Protein AF-A0A976L339-F1 (afdb_monomer_lite)

pLDDT: mean 80.27, std 19.26, range [22.64, 97.38]

Sequence (596 aa):
MLIYWLYKSYPLPQSLISKYKEIINWEVLSGNQNITWTDDLINQYANKLDWANAICKNPSMPWSIDFIVKNLGKTLSKNEISGNRGIPWSYDLINRFKEQWNWHWLVANESIQWTERMFVDFNLFKFHISLVNGPNLWNIDFILKYKERFNWWDLSRNPYLPWSEDLIGQLKTTWAKEKKRKNSPWMGLSENTGIPWTKSLINKYNPIPILKPIGFSWKGLSRNESLPWDKNIIEDYVGKWDWELLSINNGVGFSKAQLEKYSNKIKWKRSSDFDLDTIASNTSLPWSEEIIDKFNDKWDWNGIARNTGIPWSEKLMKKYSAMLLPSVLFHNPSLPWTIDFILKYEENCFEVWDLTWLSEDIGIKLWSLIFQPLLTDSLVDEILFIESKKDIRVHNRIEADAEMPWMQKENNLTNTSVNMDNSQINTTDENDTLTNYEKKDFERKIEEKDVKQGVANFYSTFRSKFTKPQKEAILSGMILLATTSPTSFTKNKQDAFYNIVNLLDYKLPNLEDYCYLSANLGNERIFSLLNSLEESDKEWFIVVILTMLYTDGKPSPGELHCGEVLCQEMKISSAQVEEAANKMEKVNAIRRRYNF

Secondary structure (DSSP, 8-state):
-HHHHHHHHS---HHHHHHHTTT--HHHHHT-SSS---HHHHHHTTTTS-TTTTGGG-TTS---HHHHHHHTTTT--HHHHHT-SSS---HHHHHHTTTTS-HHHHHT-TT----HHHHHHTTGGGS--TT---TTT--HHHHHHTTTTS-HHHHTT-TTS---HHHHHHHHHHHTT---GGG-HHHHHHT-SSS---HHHHHHT--BTTTB--S--HHHHHH-TTS---HHHHHHTTTTS-HHHHHT-TT----HHHHHHTTTTS--S-SSTT---SGGG-TTS---HHHHHHTTTTS-HHHHHH-SSS---HHHHHHTTTTS-HHHHTT-TTS---HHHHHHTHHHHHHHHHHS---HHHHHHHIIIIIGGG--HHHHHHHHHHHHHHHHHHHHHHHHHTS---SS---------------------------HHHHHHHHHHHHHHHHHHHHHHHHHHHHHHS-HHHHHHHHHHHHHHHTSSTT-S-HHHHHHHHHHHHHHT---SSHHHHHHHHHHH-HHHHHHHHHTS-HHHHHHHHHHHHHHHHTTSSPPHHHHHHHHHHHHHTT--HHHHHHHHHHHHHHHHHHHHHT-

Foldseek 3Di:
DVLLCCLQEPQADPVLCVVQVVLRPQANNLQYQNHQDDPCSCVVCVVSHDQAPRVLQHLNHPADPVVCVVCVPVNHHLLRNLQHLNHPDDPCSCVVCVVSHDLQNNLLRASDQDALCNCVVNVVQVYQNLNRAHLPHQDLCNCLVCLLSHQLLRVLLRLNHPADLVSCVSSLVSQVVVPDPVRGSQLSVLQHLNHPDDPVSQVVFVADPPPDRRGHQLLNVLQHLNHPQDPVVCVVCVVSHQQFNNLQHLSHAQAPVNCVVCVVSFFLDDPDPPPPGGNLQRLNYPADPVSCVVCVVRHPQLSVLQHQNHQDDPVVCVVCVVSHDLLSNLLHLNHPDEPVVCVVCVVSNVVNVVPDVRDVVSVVSCCVPYPVVPDDSVVVSVVSVVVVVVVVVVVVVVVVVVPDPPVDDDDDDDDDDDDDDDDDDDDDDDDDDDDPVNVVVVVVVVVVVVVVVVVVVVLVVQLVLDDPLLLLLLLLLLVLLQPLDPCRVDPLLVVLSVVSCVSNVPDDPDPVVSVVSCVVCDPVNSLVSLLPDDPVVVLVSLLSLVCSQCSVHHHDPSSVVSSVVSCVSSVHDPVSSVVSVVVVVVVVVVCVVPVD

Structure (mmCIF, N/CA/C/O backbone):
data_AF-A0A976L339-F1
#
_entry.id   AF-A0A976L339-F1
#
loop_
_atom_site.group_PDB
_atom_site.id
_atom_site.type_symbol
_atom_site.label_atom_id
_atom_site.label_alt_id
_atom_site.label_comp_id
_atom_site.label_asym_id
_atom_site.label_entity_id
_atom_site.label_seq_id
_atom_site.pdbx_PDB_ins_code
_atom_site.Cartn_x
_atom_site.Cartn_y
_atom_site.Cartn_z
_atom_site.occupancy
_atom_site.B_iso_or_equiv
_atom_site.auth_seq_id
_atom_site.auth_comp_id
_atom_site.auth_asym_id
_atom_site.auth_atom_id
_atom_site.pdbx_PDB_model_num
ATOM 1 N N . MET A 1 1 ? -3.913 -0.590 -22.812 1.00 67.31 1 MET A N 1
ATOM 2 C CA . MET A 1 1 ? -3.702 -1.325 -21.541 1.00 67.31 1 MET A CA 1
ATOM 3 C C . MET A 1 1 ? -2.986 -2.677 -21.699 1.00 67.31 1 MET A C 1
ATOM 5 O O . MET A 1 1 ? -1.915 -2.833 -21.131 1.00 67.31 1 MET A O 1
ATOM 9 N N . LEU A 1 2 ? -3.524 -3.654 -22.447 1.00 73.06 2 LEU A N 1
ATOM 10 C CA . LEU A 1 2 ? -2.956 -5.018 -22.519 1.00 73.06 2 LEU A CA 1
ATOM 11 C C . LEU A 1 2 ? -1.496 -5.062 -23.017 1.00 73.06 2 LEU A C 1
ATOM 13 O O . LEU A 1 2 ? -0.665 -5.735 -22.419 1.00 73.06 2 LEU A O 1
ATOM 17 N N . ILE A 1 3 ? -1.167 -4.282 -24.053 1.00 82.88 3 ILE A N 1
ATOM 18 C CA . ILE A 1 3 ? 0.205 -4.164 -24.585 1.00 82.88 3 ILE A CA 1
ATOM 19 C C . ILE A 1 3 ? 1.186 -3.607 -23.542 1.00 82.88 3 ILE A C 1
ATOM 21 O O . ILE A 1 3 ? 2.313 -4.084 -23.439 1.00 82.88 3 ILE A O 1
ATOM 25 N N . TYR A 1 4 ? 0.756 -2.637 -22.726 1.00 84.94 4 TYR A N 1
ATOM 26 C CA . TYR A 1 4 ? 1.584 -2.102 -21.643 1.00 84.94 4 TYR A CA 1
ATOM 27 C C . TYR A 1 4 ? 1.933 -3.199 -20.630 1.00 84.94 4 TYR A C 1
ATOM 29 O O . TYR A 1 4 ? 3.107 -3.396 -20.331 1.00 84.94 4 TYR A O 1
ATOM 37 N N . TRP A 1 5 ? 0.936 -3.953 -20.149 1.00 84.75 5 TRP A N 1
ATOM 38 C CA . TRP A 1 5 ? 1.161 -5.043 -19.192 1.00 84.75 5 TRP A CA 1
ATOM 39 C C . TRP A 1 5 ? 1.974 -6.196 -19.782 1.00 84.75 5 TRP A C 1
ATOM 41 O O . TRP A 1 5 ? 2.803 -6.783 -19.089 1.00 84.75 5 TRP A O 1
ATOM 51 N N . LEU A 1 6 ? 1.814 -6.461 -21.079 1.00 89.94 6 LEU A N 1
ATOM 52 C CA . LEU A 1 6 ? 2.646 -7.406 -21.814 1.00 89.94 6 LEU A CA 1
ATOM 53 C C . LEU A 1 6 ? 4.121 -6.997 -21.741 1.00 89.94 6 LEU A C 1
ATOM 55 O O . LEU A 1 6 ? 4.946 -7.795 -21.305 1.00 89.94 6 LEU A O 1
ATOM 59 N N . TYR A 1 7 ? 4.459 -5.744 -22.053 1.00 92.31 7 TYR A N 1
ATOM 60 C CA . TYR A 1 7 ? 5.837 -5.265 -21.913 1.00 92.31 7 TYR A CA 1
ATOM 61 C C . TYR A 1 7 ? 6.303 -5.183 -20.457 1.00 92.31 7 TYR A C 1
ATOM 63 O O . TYR A 1 7 ? 7.465 -5.470 -20.184 1.00 92.31 7 TYR A O 1
ATOM 71 N N . LYS A 1 8 ? 5.418 -4.829 -19.521 1.00 89.38 8 LYS A N 1
ATOM 72 C CA . LYS A 1 8 ? 5.741 -4.652 -18.097 1.00 89.38 8 LYS A CA 1
ATOM 73 C C . LYS A 1 8 ? 5.989 -5.975 -17.368 1.00 89.38 8 LYS A C 1
ATOM 75 O O . LYS A 1 8 ? 6.770 -5.998 -16.417 1.00 89.38 8 LYS A O 1
ATOM 80 N N . SER A 1 9 ? 5.309 -7.052 -17.765 1.00 90.38 9 SER A N 1
ATOM 81 C CA . SER A 1 9 ? 5.196 -8.259 -16.938 1.00 90.38 9 SER A CA 1
ATOM 82 C C . SER A 1 9 ? 5.279 -9.589 -17.691 1.00 90.38 9 SER A C 1
ATOM 84 O O . SER A 1 9 ? 5.513 -10.604 -17.039 1.00 90.38 9 SER A O 1
ATOM 86 N N . TYR A 1 10 ? 5.113 -9.657 -19.016 1.00 93.62 10 TYR A N 1
ATOM 87 C CA . TYR A 1 10 ? 5.279 -10.930 -19.733 1.00 93.62 10 TYR A CA 1
ATOM 88 C C . TYR A 1 10 ? 6.775 -11.259 -19.911 1.00 93.62 10 TYR A C 1
ATOM 90 O O . TYR A 1 10 ? 7.534 -10.365 -20.293 1.00 93.62 10 TYR A O 1
ATOM 98 N N . PRO A 1 11 ? 7.236 -12.502 -19.669 1.00 95.25 11 PRO A N 1
ATOM 99 C CA . PRO A 1 11 ? 8.633 -12.904 -19.860 1.00 95.25 11 PRO A CA 1
ATOM 100 C C . PRO A 1 11 ? 8.968 -13.055 -21.353 1.00 95.25 11 PRO A C 1
ATOM 102 O O . PRO A 1 11 ? 9.152 -14.161 -21.854 1.00 95.25 11 PRO A O 1
ATOM 105 N N . LEU A 1 12 ? 9.011 -11.941 -22.090 1.00 95.25 12 LEU A N 1
ATOM 106 C CA . LEU A 1 12 ? 9.220 -11.957 -23.536 1.00 95.25 12 LEU A CA 1
ATOM 107 C C . LEU A 1 12 ? 10.539 -12.664 -23.904 1.00 95.25 12 LEU A C 1
ATOM 109 O O . LEU A 1 12 ? 11.607 -12.224 -23.465 1.00 95.25 12 LEU A O 1
ATOM 113 N N . PRO A 1 13 ? 10.506 -13.717 -24.744 1.00 95.12 13 PRO A N 1
ATOM 114 C CA . PRO A 1 13 ? 11.720 -14.375 -25.197 1.00 95.12 13 PRO A CA 1
ATOM 115 C C . PRO A 1 13 ? 12.518 -13.451 -26.121 1.00 95.12 13 PRO A C 1
ATOM 117 O O . PRO A 1 13 ? 11.965 -12.666 -26.899 1.00 95.12 13 PRO A O 1
ATOM 120 N N . GLN A 1 14 ? 13.845 -13.589 -26.095 1.00 95.00 14 GLN A N 1
ATOM 121 C CA . GLN A 1 14 ? 14.760 -12.768 -26.897 1.00 95.00 14 GLN A CA 1
ATOM 122 C C . GLN A 1 14 ? 14.463 -12.826 -28.407 1.00 95.00 14 GLN A C 1
ATOM 124 O O . GLN A 1 14 ? 14.708 -11.849 -29.121 1.00 95.00 14 GLN A O 1
ATOM 129 N N . SER A 1 15 ? 13.902 -13.936 -28.899 1.00 95.75 15 SER A N 1
ATOM 130 C CA . SER A 1 15 ? 13.447 -14.083 -30.285 1.00 95.75 15 SER A CA 1
ATOM 131 C C . SER A 1 15 ? 12.334 -13.091 -30.640 1.00 95.75 15 SER A C 1
ATOM 133 O O . SER A 1 15 ? 12.439 -12.410 -31.660 1.00 95.75 15 SER A O 1
ATOM 135 N N . LEU A 1 16 ? 11.313 -12.945 -29.789 1.00 96.50 16 LEU A N 1
ATOM 136 C CA . LEU A 1 16 ? 10.221 -11.988 -29.992 1.00 96.50 16 LEU A CA 1
ATOM 137 C C . LEU A 1 16 ? 10.684 -10.546 -29.776 1.00 96.50 16 LEU A C 1
ATOM 139 O O . LEU A 1 16 ? 10.315 -9.676 -30.564 1.00 96.50 16 LEU A O 1
ATOM 143 N N . ILE A 1 17 ? 11.563 -10.301 -28.795 1.00 96.81 17 ILE A N 1
ATOM 144 C CA . ILE A 1 17 ? 12.178 -8.976 -28.605 1.00 96.81 17 ILE A CA 1
ATOM 145 C C . ILE A 1 17 ? 12.910 -8.548 -29.880 1.00 96.81 17 ILE A C 1
ATOM 147 O O . ILE A 1 17 ? 12.731 -7.436 -30.370 1.00 96.81 17 ILE A O 1
ATOM 151 N N . SER A 1 18 ? 13.693 -9.456 -30.463 1.00 95.69 18 SER A N 1
ATOM 152 C CA . SER A 1 18 ? 14.452 -9.177 -31.682 1.00 95.69 18 SER A CA 1
ATOM 153 C C . SER A 1 18 ? 13.553 -9.000 -32.908 1.00 95.69 18 SER A C 1
ATOM 155 O O . SER A 1 18 ? 13.829 -8.135 -33.740 1.00 95.69 18 SER A O 1
ATOM 157 N N . LYS A 1 19 ? 12.471 -9.785 -33.009 1.00 96.56 19 LYS A N 1
ATOM 158 C CA . LYS A 1 19 ? 11.482 -9.705 -34.095 1.00 96.56 19 LYS A CA 1
ATOM 159 C C . LYS A 1 19 ? 10.716 -8.377 -34.087 1.00 96.56 19 LYS A C 1
ATOM 161 O O . LYS A 1 19 ? 10.494 -7.813 -35.154 1.00 96.56 19 LYS A O 1
ATOM 166 N N . TYR A 1 20 ? 10.365 -7.858 -32.907 1.00 95.88 20 TYR A N 1
ATOM 167 C CA . TYR A 1 20 ? 9.504 -6.674 -32.741 1.00 95.88 20 TYR A CA 1
ATOM 168 C C . TYR A 1 20 ? 10.210 -5.435 -32.175 1.00 95.88 20 TYR A C 1
ATOM 170 O O . TYR A 1 20 ? 9.559 -4.480 -31.762 1.00 95.88 20 TYR A O 1
ATOM 178 N N . LYS A 1 21 ? 11.544 -5.404 -32.200 1.00 94.88 21 LYS A N 1
ATOM 179 C CA . LYS A 1 21 ? 12.401 -4.351 -31.621 1.00 94.88 21 LYS A CA 1
ATOM 180 C C . LYS A 1 21 ? 12.070 -2.897 -31.994 1.00 94.88 21 LYS A C 1
ATOM 182 O O . LYS A 1 21 ? 12.534 -1.989 -31.298 1.00 94.88 21 LYS A O 1
ATOM 187 N N . GLU A 1 22 ? 11.354 -2.664 -33.094 1.00 93.31 22 GLU A N 1
ATOM 188 C CA . GLU A 1 22 ? 10.977 -1.316 -33.545 1.00 93.31 22 GLU A CA 1
ATOM 189 C C . GLU A 1 22 ? 9.662 -0.815 -32.935 1.00 93.31 22 GLU A C 1
ATOM 191 O O . GLU A 1 22 ? 9.498 0.389 -32.804 1.00 93.31 22 GLU A O 1
ATOM 196 N N . ILE A 1 23 ? 8.772 -1.714 -32.498 1.00 91.44 23 ILE A N 1
ATOM 197 C CA . ILE A 1 23 ? 7.471 -1.358 -31.895 1.00 91.44 23 ILE A CA 1
ATOM 198 C C . ILE A 1 23 ? 7.441 -1.539 -30.371 1.00 91.44 23 ILE A C 1
ATOM 200 O O . ILE A 1 23 ? 6.452 -1.230 -29.705 1.00 91.44 23 ILE A O 1
ATOM 204 N N . ILE A 1 24 ? 8.508 -2.104 -29.806 1.00 92.94 24 ILE A N 1
ATOM 205 C CA . ILE A 1 24 ? 8.631 -2.328 -28.368 1.00 92.94 24 ILE A CA 1
ATOM 206 C C . ILE A 1 24 ? 8.714 -0.988 -27.643 1.00 92.94 24 ILE A C 1
ATOM 208 O O . ILE A 1 24 ? 9.554 -0.144 -27.959 1.00 92.94 24 ILE A O 1
ATOM 212 N N . ASN A 1 25 ? 7.898 -0.835 -26.599 1.00 91.75 25 ASN A N 1
ATOM 213 C CA . ASN A 1 25 ? 8.094 0.229 -25.626 1.00 91.75 25 ASN A CA 1
ATOM 214 C C . ASN A 1 25 ? 9.264 -0.153 -24.707 1.00 91.75 25 ASN A C 1
ATOM 216 O O . ASN A 1 25 ? 9.097 -0.893 -23.734 1.00 91.75 25 ASN A O 1
ATOM 220 N N . TRP A 1 26 ? 10.457 0.332 -25.047 1.00 94.00 26 TRP A N 1
ATOM 221 C CA . TRP A 1 26 ? 11.689 -0.008 -24.340 1.00 94.00 26 TRP A CA 1
ATOM 222 C C . TRP A 1 26 ? 11.757 0.554 -22.922 1.00 94.00 26 TRP A C 1
ATOM 224 O O . TRP A 1 26 ? 12.363 -0.087 -22.068 1.00 94.00 26 TRP A O 1
ATOM 234 N N . GLU A 1 27 ? 11.105 1.683 -22.644 1.00 90.75 27 GLU A N 1
ATOM 235 C CA . GLU A 1 27 ? 10.999 2.248 -21.293 1.00 90.75 27 GLU A CA 1
ATOM 236 C C . GLU A 1 27 ? 10.281 1.263 -20.359 1.00 90.75 27 GLU A C 1
ATOM 238 O O . GLU A 1 27 ? 10.801 0.878 -19.311 1.00 90.75 27 GLU A O 1
ATOM 243 N N . VAL A 1 28 ? 9.126 0.753 -20.796 1.00 90.50 28 VAL A N 1
ATOM 244 C CA . VAL A 1 28 ? 8.333 -0.212 -20.022 1.00 90.50 28 VAL A CA 1
ATOM 245 C C . VAL A 1 28 ? 9.025 -1.572 -19.953 1.00 90.50 28 VAL A C 1
ATOM 247 O O . VAL A 1 28 ? 9.107 -2.162 -18.873 1.00 90.50 28 VAL A O 1
ATOM 250 N N . LEU A 1 29 ? 9.557 -2.058 -21.082 1.00 94.88 29 LEU A N 1
ATOM 251 C CA . LEU A 1 29 ? 10.232 -3.354 -21.156 1.00 94.88 29 LEU A CA 1
ATOM 252 C C . LEU A 1 29 ? 11.456 -3.409 -20.235 1.00 94.88 29 LEU A C 1
ATOM 254 O O . LEU A 1 29 ? 11.667 -4.417 -19.572 1.00 94.88 29 LEU A O 1
ATOM 258 N N . SER A 1 30 ? 12.232 -2.325 -20.147 1.00 94.75 30 SER A N 1
ATOM 259 C CA . SER A 1 30 ? 13.441 -2.238 -19.308 1.00 94.75 30 SER A CA 1
ATOM 260 C C . SER A 1 30 ? 13.167 -2.509 -17.822 1.00 94.75 30 SER A C 1
ATOM 262 O O . SER A 1 30 ? 14.039 -2.990 -17.097 1.00 94.75 30 SER A O 1
ATOM 264 N N . GLY A 1 31 ? 11.947 -2.225 -17.359 1.00 92.81 31 GLY A N 1
ATOM 265 C CA . GLY A 1 31 ? 11.505 -2.466 -15.984 1.00 92.81 31 GLY A CA 1
ATOM 266 C C . GLY A 1 31 ? 10.899 -3.853 -15.754 1.00 92.81 31 GLY A C 1
ATOM 267 O O . GLY A 1 31 ? 10.422 -4.125 -14.651 1.00 92.81 31 GLY A O 1
ATOM 268 N N . ASN A 1 32 ? 10.866 -4.713 -16.774 1.00 94.25 32 ASN A N 1
ATOM 269 C CA . ASN A 1 32 ? 10.265 -6.034 -16.689 1.00 94.25 32 ASN A CA 1
ATOM 270 C C . ASN A 1 32 ? 11.167 -6.989 -15.898 1.00 94.25 32 ASN A C 1
ATOM 272 O O . ASN A 1 32 ? 12.308 -7.273 -16.278 1.00 94.25 32 ASN A O 1
ATOM 276 N N . GLN A 1 33 ? 10.626 -7.483 -14.787 1.00 93.50 33 GLN A N 1
ATOM 277 C CA . GLN A 1 33 ? 11.327 -8.349 -13.836 1.00 93.50 33 GLN A CA 1
ATOM 278 C C . GLN A 1 33 ? 11.250 -9.834 -14.213 1.00 93.50 33 GLN A C 1
ATOM 280 O O . GLN A 1 33 ? 11.958 -10.654 -13.636 1.00 93.50 33 GLN A O 1
ATOM 285 N N . ASN A 1 34 ? 10.402 -10.189 -15.178 1.00 94.12 34 ASN A N 1
ATOM 286 C CA . ASN A 1 34 ? 10.187 -11.568 -15.608 1.00 94.12 34 ASN A CA 1
ATOM 287 C C . ASN A 1 34 ? 11.039 -11.933 -16.833 1.00 94.12 34 ASN A C 1
ATOM 289 O O . ASN A 1 34 ? 11.142 -13.104 -17.191 1.00 94.12 34 ASN A O 1
ATOM 293 N N . ILE A 1 35 ? 11.683 -10.950 -17.469 1.00 95.38 35 ILE A N 1
ATOM 294 C CA . ILE A 1 35 ? 12.673 -11.191 -18.521 1.00 95.38 35 ILE A CA 1
ATOM 295 C C . ILE A 1 35 ? 13.989 -11.650 -17.894 1.00 95.38 35 ILE A C 1
ATOM 297 O O . ILE A 1 35 ? 14.484 -11.066 -16.931 1.00 95.38 35 ILE A O 1
ATOM 301 N N . THR A 1 36 ? 14.590 -12.680 -18.488 1.00 93.94 36 THR A N 1
ATOM 302 C CA . THR A 1 36 ? 15.964 -13.078 -18.169 1.00 93.94 36 THR A CA 1
ATOM 303 C C . THR A 1 36 ? 16.939 -12.154 -18.899 1.00 93.94 36 THR A C 1
ATOM 305 O O . THR A 1 36 ? 17.187 -12.311 -20.095 1.00 93.94 36 THR A O 1
ATOM 308 N N . TRP A 1 37 ? 17.480 -11.172 -18.181 1.00 94.56 37 TRP A N 1
ATOM 309 C CA . TRP A 1 37 ? 18.401 -10.177 -18.729 1.00 94.56 37 TRP A CA 1
ATOM 310 C C . TRP A 1 37 ? 19.829 -10.721 -18.841 1.00 94.56 37 TRP A C 1
ATOM 312 O O . TRP A 1 37 ? 20.580 -10.744 -17.868 1.00 94.56 37 TRP A O 1
ATOM 322 N N . THR A 1 38 ? 20.212 -11.150 -20.044 1.00 93.12 38 THR A N 1
ATOM 323 C CA . THR A 1 38 ? 21.579 -11.596 -20.356 1.00 93.12 38 THR A CA 1
ATOM 324 C C . THR A 1 38 ? 22.471 -10.423 -20.761 1.00 93.12 38 THR A C 1
ATOM 326 O O . THR A 1 38 ? 21.990 -9.414 -21.283 1.00 93.12 38 THR A O 1
ATOM 329 N N . ASP A 1 39 ? 23.788 -10.562 -20.580 1.00 90.25 39 ASP A N 1
ATOM 330 C CA . ASP A 1 39 ? 24.751 -9.560 -21.054 1.00 90.25 39 ASP A CA 1
ATOM 331 C C . ASP A 1 39 ? 24.601 -9.294 -22.558 1.00 90.25 39 ASP A C 1
ATOM 333 O O . ASP A 1 39 ? 24.668 -8.141 -22.979 1.00 90.25 39 ASP A O 1
ATOM 337 N N . ASP A 1 40 ? 24.343 -10.326 -23.366 1.00 91.75 40 ASP A N 1
ATOM 338 C CA . ASP A 1 40 ? 24.137 -10.187 -24.811 1.00 91.75 40 ASP A CA 1
ATOM 339 C C . ASP A 1 40 ? 22.918 -9.320 -25.132 1.00 91.75 40 ASP A C 1
ATOM 341 O O . ASP A 1 40 ? 23.028 -8.380 -25.921 1.00 91.75 40 ASP A O 1
ATOM 345 N N . LEU A 1 41 ? 21.777 -9.577 -24.481 1.00 94.06 41 LEU A N 1
ATOM 346 C CA . LEU A 1 41 ? 20.557 -8.793 -24.671 1.00 94.06 41 LEU A CA 1
ATOM 347 C C . LEU A 1 41 ? 20.767 -7.329 -24.254 1.00 94.06 41 LEU A C 1
ATOM 349 O O . LEU A 1 41 ? 20.391 -6.411 -24.985 1.00 94.06 41 LEU A O 1
ATOM 353 N N . ILE A 1 42 ? 21.406 -7.109 -23.101 1.00 93.00 42 ILE A N 1
ATOM 354 C CA . ILE A 1 42 ? 21.690 -5.769 -22.574 1.00 93.00 42 ILE A CA 1
ATOM 355 C C . ILE A 1 42 ? 22.646 -5.015 -23.497 1.00 93.00 42 ILE A C 1
ATOM 357 O O . ILE A 1 42 ? 22.409 -3.849 -23.806 1.00 93.00 42 ILE A O 1
ATOM 361 N N . ASN A 1 43 ? 23.733 -5.654 -23.935 1.00 91.19 43 ASN A N 1
ATOM 362 C CA . ASN A 1 43 ? 24.735 -5.018 -24.786 1.00 91.19 43 ASN A CA 1
ATOM 363 C C . ASN A 1 43 ? 24.161 -4.717 -26.179 1.00 91.19 43 ASN A C 1
ATOM 365 O O . ASN A 1 43 ? 24.418 -3.639 -26.711 1.00 91.19 43 ASN A O 1
ATOM 369 N N . GLN A 1 44 ? 23.362 -5.629 -26.744 1.00 94.94 44 GLN A N 1
ATOM 370 C CA . GLN A 1 44 ? 22.751 -5.464 -28.064 1.00 94.94 44 GLN A CA 1
ATOM 371 C C . GLN A 1 44 ? 21.802 -4.261 -28.123 1.00 94.94 44 GLN A C 1
ATOM 373 O O . GLN A 1 44 ? 21.802 -3.536 -29.117 1.00 94.94 44 GLN A O 1
ATOM 378 N N . TYR A 1 45 ? 21.010 -4.035 -27.071 1.00 94.81 45 TYR A N 1
ATOM 379 C CA . TYR A 1 45 ? 19.992 -2.979 -27.031 1.00 94.81 45 TYR A CA 1
ATOM 380 C C . TYR A 1 45 ? 20.323 -1.851 -26.047 1.00 94.81 45 TYR A C 1
ATOM 382 O O . TYR A 1 45 ? 19.443 -1.090 -25.650 1.00 94.81 45 TYR A O 1
ATOM 390 N N . ALA A 1 46 ? 21.598 -1.696 -25.676 1.00 90.94 46 ALA A N 1
ATOM 391 C CA . ALA A 1 46 ? 22.034 -0.770 -24.631 1.00 90.94 46 ALA A CA 1
ATOM 392 C C . ALA A 1 46 ? 21.581 0.683 -24.846 1.00 90.94 46 ALA A C 1
ATOM 394 O O . ALA A 1 46 ? 21.378 1.399 -23.874 1.00 90.94 46 ALA A O 1
ATOM 395 N N . ASN A 1 47 ? 21.437 1.128 -26.095 1.00 91.25 47 ASN A N 1
ATOM 396 C CA . ASN A 1 47 ? 20.992 2.480 -26.441 1.00 91.25 47 ASN A CA 1
ATOM 397 C C . ASN A 1 47 ? 19.466 2.662 -26.426 1.00 91.25 47 ASN A C 1
ATOM 399 O O . ASN A 1 47 ? 19.009 3.800 -26.404 1.00 91.25 47 ASN A O 1
ATOM 403 N N . LYS A 1 48 ? 18.692 1.572 -26.479 1.00 93.12 48 LYS A N 1
ATOM 404 C CA . LYS A 1 48 ? 17.225 1.604 -26.410 1.00 93.12 48 LYS A CA 1
ATOM 405 C C . LYS A 1 48 ? 16.716 1.441 -24.975 1.00 93.12 48 LYS A C 1
ATOM 407 O O . LYS A 1 48 ? 15.633 1.919 -24.665 1.00 93.12 48 LYS A O 1
ATOM 412 N N . LEU A 1 49 ? 17.480 0.765 -24.116 1.00 92.50 49 LEU A N 1
ATOM 413 C CA . LEU A 1 49 ? 17.101 0.513 -22.728 1.00 92.50 49 LEU A CA 1
ATOM 414 C C . LEU A 1 49 ? 17.077 1.793 -21.882 1.00 92.50 49 LEU A C 1
ATOM 416 O O . LEU A 1 49 ? 17.967 2.639 -21.982 1.00 92.50 49 LEU A O 1
ATOM 420 N N . ASP A 1 50 ? 16.095 1.886 -20.988 1.00 90.94 50 ASP A N 1
ATOM 421 C CA . ASP A 1 50 ? 15.998 2.967 -20.010 1.00 90.94 50 ASP A CA 1
ATOM 422 C C . ASP A 1 50 ? 16.827 2.634 -18.762 1.00 90.94 50 ASP A C 1
ATOM 424 O O . ASP A 1 50 ? 16.409 1.904 -17.856 1.00 90.94 50 ASP A O 1
ATOM 428 N N . TRP A 1 51 ? 18.033 3.197 -18.724 1.00 88.19 51 TRP A N 1
ATOM 429 C CA . TRP A 1 51 ? 18.971 3.051 -17.615 1.00 88.19 51 TRP A CA 1
ATOM 430 C C . TRP A 1 51 ? 18.578 3.862 -16.379 1.00 88.19 51 TRP A C 1
ATOM 432 O O . TRP A 1 51 ? 18.838 3.434 -15.252 1.00 88.19 51 TRP A O 1
ATOM 442 N N . ALA A 1 52 ? 17.984 5.036 -16.583 1.00 83.38 52 ALA A N 1
ATOM 443 C CA . ALA A 1 52 ? 17.850 6.049 -15.547 1.00 83.38 52 ALA A CA 1
ATOM 444 C C . ALA A 1 52 ? 16.652 5.799 -14.633 1.00 83.38 52 ALA A C 1
ATOM 446 O O . ALA A 1 52 ? 16.778 6.042 -13.429 1.00 83.38 52 ALA A O 1
ATOM 447 N N . ASN A 1 53 ? 15.540 5.288 -15.178 1.00 83.88 53 ASN A N 1
ATOM 448 C CA . ASN A 1 53 ? 14.296 5.109 -14.424 1.00 83.88 53 ASN A CA 1
ATOM 449 C C . ASN A 1 53 ? 13.842 3.648 -14.320 1.00 83.88 53 ASN A C 1
ATOM 451 O O . ASN A 1 53 ? 13.238 3.279 -13.312 1.00 83.88 53 ASN A O 1
ATOM 455 N N . ALA A 1 54 ? 14.136 2.808 -15.316 1.00 88.88 54 ALA A N 1
ATOM 456 C CA . ALA A 1 54 ? 13.636 1.436 -15.353 1.00 88.88 54 ALA A CA 1
ATOM 457 C C . ALA A 1 54 ? 14.666 0.405 -14.858 1.00 88.88 54 ALA A C 1
ATOM 459 O O . ALA A 1 54 ? 14.436 -0.264 -13.847 1.00 88.88 54 ALA A O 1
ATOM 460 N N . ILE A 1 55 ? 15.828 0.300 -15.515 1.00 90.06 55 ILE A N 1
ATOM 461 C CA . ILE A 1 55 ? 16.876 -0.675 -15.158 1.00 90.06 55 ILE A CA 1
ATOM 462 C C . ILE A 1 55 ? 17.351 -0.480 -13.724 1.00 90.06 55 ILE A C 1
ATOM 464 O O . ILE A 1 55 ? 17.486 -1.454 -12.992 1.00 90.06 55 ILE A O 1
ATOM 468 N N . CYS A 1 56 ? 17.593 0.765 -13.306 1.00 88.31 56 CYS A N 1
ATOM 469 C CA . CYS A 1 56 ? 18.112 1.081 -11.975 1.00 88.31 56 CYS A CA 1
ATOM 470 C C . CYS A 1 56 ? 17.226 0.557 -10.833 1.00 88.31 56 CYS A C 1
ATOM 472 O O . CYS A 1 56 ? 17.760 0.275 -9.763 1.00 88.31 56 CYS A O 1
ATOM 474 N N . LYS A 1 57 ? 15.917 0.373 -11.066 1.00 88.69 57 LYS A N 1
ATOM 475 C CA . LYS A 1 57 ? 14.948 -0.196 -10.114 1.00 88.69 57 LYS A CA 1
ATOM 476 C C . LYS A 1 57 ? 14.714 -1.692 -10.315 1.00 88.69 57 LYS A C 1
ATOM 478 O O . LYS A 1 57 ? 14.144 -2.332 -9.437 1.00 88.69 57 LYS A O 1
ATOM 483 N N . ASN A 1 58 ? 15.099 -2.245 -11.465 1.00 92.00 58 ASN A N 1
ATOM 484 C CA . ASN A 1 58 ? 14.779 -3.614 -11.842 1.00 92.00 58 ASN A CA 1
ATOM 485 C C . ASN A 1 58 ? 15.651 -4.608 -11.042 1.00 92.00 58 ASN A C 1
ATOM 487 O O . ASN A 1 58 ? 16.873 -4.632 -11.229 1.00 92.00 58 ASN A O 1
ATOM 491 N N . PRO A 1 59 ? 15.072 -5.421 -10.137 1.00 92.56 59 PRO A N 1
ATOM 492 C CA . PRO A 1 59 ? 15.830 -6.375 -9.332 1.00 92.56 59 PRO A CA 1
ATOM 493 C C . PRO A 1 59 ? 16.338 -7.578 -10.138 1.00 92.56 59 PRO A C 1
ATOM 495 O O . PRO A 1 59 ? 17.257 -8.251 -9.684 1.00 92.56 59 PRO A O 1
ATOM 498 N N . SER A 1 60 ? 15.780 -7.836 -11.324 1.00 93.44 60 SER A N 1
ATOM 499 C CA . SER A 1 60 ? 16.115 -8.999 -12.159 1.00 93.44 60 SER A CA 1
ATOM 500 C C . SER A 1 60 ? 17.275 -8.755 -13.124 1.00 93.44 60 SER A C 1
ATOM 502 O O . SER A 1 60 ? 17.636 -9.642 -13.898 1.00 93.44 60 SER A O 1
ATOM 504 N N . MET A 1 61 ? 17.861 -7.557 -13.106 1.00 92.62 61 MET A N 1
ATOM 505 C CA . MET A 1 61 ? 19.101 -7.291 -13.832 1.00 92.62 61 MET A CA 1
ATOM 506 C C . MET A 1 61 ? 20.250 -8.117 -13.229 1.00 92.62 61 MET A C 1
ATOM 508 O O . MET A 1 61 ? 20.217 -8.425 -12.035 1.00 92.62 61 MET A O 1
ATOM 512 N N . PRO A 1 62 ? 21.295 -8.450 -14.011 1.00 92.44 62 PRO A N 1
ATOM 513 C CA . PRO A 1 62 ? 22.436 -9.245 -13.551 1.00 92.44 62 PRO A CA 1
ATOM 514 C C . PRO A 1 62 ? 23.375 -8.416 -12.655 1.00 92.44 62 PRO A C 1
ATOM 516 O O . PRO A 1 62 ? 24.533 -8.150 -12.987 1.00 92.44 62 PRO A O 1
ATOM 519 N N . TRP A 1 63 ? 22.864 -7.960 -11.510 1.00 90.75 63 TRP A N 1
ATOM 520 C CA . TRP A 1 63 ? 23.584 -7.100 -10.585 1.00 90.75 63 TRP A CA 1
ATOM 521 C C . TRP A 1 63 ? 24.812 -7.803 -10.008 1.00 90.75 63 TRP A C 1
ATOM 523 O O . TRP A 1 63 ? 24.736 -8.824 -9.330 1.00 90.75 63 TRP A O 1
ATOM 533 N N . SER A 1 64 ? 25.964 -7.187 -10.229 1.00 89.19 64 SER A N 1
ATOM 534 C CA . SER A 1 64 ? 27.243 -7.539 -9.626 1.00 89.19 64 SER A CA 1
ATOM 535 C C . SER A 1 64 ? 28.061 -6.265 -9.428 1.00 89.19 64 SER A C 1
ATOM 537 O O . SER A 1 64 ? 27.751 -5.223 -10.012 1.00 89.19 64 SER A O 1
ATOM 539 N N . ILE A 1 65 ? 29.120 -6.327 -8.616 1.00 85.56 65 ILE A N 1
ATOM 540 C CA . ILE A 1 65 ? 30.036 -5.186 -8.457 1.00 85.56 65 ILE A CA 1
ATOM 541 C C . ILE A 1 65 ? 30.580 -4.757 -9.827 1.00 85.56 65 ILE A C 1
ATOM 543 O O . ILE A 1 65 ? 30.611 -3.563 -10.119 1.00 85.56 65 ILE A O 1
ATOM 547 N N . ASP A 1 66 ? 30.941 -5.714 -10.681 1.00 87.62 66 ASP A N 1
ATOM 548 C CA . ASP A 1 66 ? 31.477 -5.442 -12.015 1.00 87.62 66 ASP A CA 1
ATOM 549 C C . ASP A 1 66 ? 30.420 -4.850 -12.946 1.00 87.62 66 ASP A C 1
ATOM 551 O O . ASP A 1 66 ? 30.701 -3.883 -13.653 1.00 87.62 66 ASP A O 1
ATOM 555 N N . PHE A 1 67 ? 29.184 -5.358 -12.903 1.00 87.88 67 PHE A N 1
ATOM 556 C CA . PHE A 1 67 ? 28.072 -4.796 -13.669 1.00 87.88 67 PHE A CA 1
ATOM 557 C C . PHE A 1 67 ? 27.787 -3.347 -13.261 1.00 87.88 67 PHE A C 1
ATOM 559 O O . PHE A 1 67 ? 27.611 -2.484 -14.125 1.00 87.88 67 PHE A O 1
ATOM 566 N N . ILE A 1 68 ? 27.792 -3.061 -11.955 1.00 85.56 68 ILE A N 1
ATOM 567 C CA . ILE A 1 68 ? 27.623 -1.708 -11.421 1.00 85.56 68 ILE A CA 1
ATOM 568 C C . ILE A 1 68 ? 28.777 -0.828 -11.897 1.00 85.56 68 ILE A C 1
ATOM 570 O O . ILE A 1 68 ? 28.522 0.195 -12.515 1.00 85.56 68 ILE A O 1
ATOM 574 N N . VAL A 1 69 ? 30.036 -1.232 -11.694 1.00 83.88 69 VAL A N 1
ATOM 575 C CA . VAL A 1 69 ? 31.222 -0.463 -12.121 1.00 83.88 69 VAL A CA 1
ATOM 576 C C . VAL A 1 69 ? 31.193 -0.167 -13.621 1.00 83.88 69 VAL A C 1
ATOM 578 O O . VAL A 1 69 ? 31.440 0.969 -14.023 1.00 83.88 69 VAL A O 1
ATOM 581 N N . LYS A 1 70 ? 30.852 -1.165 -14.444 1.00 84.62 70 LYS A N 1
ATOM 582 C CA . LYS A 1 70 ? 30.770 -1.047 -15.906 1.00 84.62 70 LYS A CA 1
ATOM 583 C C . LYS A 1 70 ? 29.703 -0.044 -16.351 1.00 84.62 70 LYS A C 1
ATOM 585 O O . LYS A 1 70 ? 29.890 0.624 -17.366 1.00 84.62 70 LYS A O 1
ATOM 590 N N . ASN A 1 71 ? 28.585 0.053 -15.629 1.00 81.50 71 ASN A N 1
ATOM 591 C CA . ASN A 1 71 ? 27.410 0.814 -16.065 1.00 81.50 71 ASN A CA 1
ATOM 592 C C . ASN A 1 71 ? 27.093 2.054 -15.208 1.00 81.50 71 ASN A C 1
ATOM 594 O O . ASN A 1 71 ? 26.191 2.806 -15.562 1.00 81.50 71 ASN A O 1
ATOM 598 N N . LEU A 1 72 ? 27.851 2.327 -14.141 1.00 70.12 72 LEU A N 1
ATOM 599 C CA . LEU A 1 72 ? 27.625 3.440 -13.206 1.00 70.12 72 LEU A CA 1
ATOM 600 C C . LEU A 1 72 ? 27.538 4.808 -13.901 1.00 70.12 72 LEU A C 1
ATOM 602 O O . LEU A 1 72 ? 26.755 5.663 -13.502 1.00 70.12 72 LEU A O 1
ATOM 606 N N . GLY A 1 73 ? 28.329 5.001 -14.962 1.00 66.44 73 GLY A N 1
ATOM 607 C CA . GLY A 1 73 ? 28.368 6.235 -15.750 1.00 66.44 73 GLY A CA 1
ATOM 608 C C . GLY A 1 73 ? 27.210 6.413 -16.739 1.00 66.44 73 GLY A C 1
ATOM 609 O O . GLY A 1 73 ? 27.053 7.503 -17.280 1.00 66.44 73 GLY A O 1
ATOM 610 N N . LYS A 1 74 ? 26.377 5.386 -16.972 1.00 65.00 74 LYS A N 1
ATOM 611 C CA . LYS A 1 74 ? 25.241 5.423 -17.915 1.00 65.00 74 LYS A CA 1
ATOM 612 C C . LYS A 1 74 ? 23.985 6.049 -17.296 1.00 65.00 74 LYS A C 1
ATOM 614 O O . LYS A 1 74 ? 22.882 5.545 -17.480 1.00 65.00 74 LYS A O 1
ATOM 619 N N . THR A 1 75 ? 24.156 7.125 -16.522 1.00 65.25 75 THR A N 1
ATOM 620 C CA . THR A 1 75 ? 23.062 7.854 -15.850 1.00 65.25 75 THR A CA 1
ATOM 621 C C . THR A 1 75 ? 22.169 6.973 -14.966 1.00 65.25 75 THR A C 1
ATOM 623 O O . THR A 1 75 ? 20.959 7.164 -14.920 1.00 65.25 75 THR A O 1
ATOM 626 N N . LEU A 1 76 ? 22.745 6.011 -14.233 1.00 68.81 76 LEU A N 1
ATOM 627 C CA . LEU A 1 76 ? 21.995 5.301 -13.192 1.00 68.81 76 LEU A CA 1
ATOM 628 C C . LEU A 1 76 ? 21.586 6.307 -12.104 1.00 68.81 76 LEU A C 1
ATOM 630 O O . LEU A 1 76 ? 22.442 6.947 -11.485 1.00 68.81 76 LEU A O 1
ATOM 634 N N . SER A 1 77 ? 20.282 6.456 -11.865 1.00 74.75 77 SER A N 1
ATOM 635 C CA . SER A 1 77 ? 19.788 7.340 -10.809 1.00 74.75 77 SER A CA 1
ATOM 636 C C . SER A 1 77 ? 20.230 6.824 -9.440 1.00 74.75 77 SER A C 1
ATOM 638 O O . SER A 1 77 ? 19.849 5.727 -9.027 1.00 74.75 77 SER A O 1
ATOM 640 N N . LYS A 1 78 ? 21.015 7.636 -8.716 1.00 75.81 78 LYS A N 1
ATOM 641 C CA . LYS A 1 78 ? 21.516 7.327 -7.362 1.00 75.81 78 LYS A CA 1
ATOM 642 C C . LYS A 1 78 ? 20.392 7.001 -6.379 1.00 75.81 78 LYS A C 1
ATOM 644 O O . LYS A 1 78 ? 20.576 6.185 -5.484 1.00 75.81 78 LYS A O 1
ATOM 649 N N . ASN A 1 79 ? 19.241 7.651 -6.541 1.00 79.25 79 ASN A N 1
ATOM 650 C CA . ASN A 1 79 ? 18.084 7.444 -5.677 1.00 79.25 79 ASN A CA 1
ATOM 651 C C . ASN A 1 79 ? 17.510 6.042 -5.883 1.00 79.25 79 ASN A C 1
ATOM 653 O O . ASN A 1 79 ? 17.345 5.287 -4.930 1.00 79.25 79 ASN A O 1
ATOM 657 N N . GLU A 1 80 ? 17.287 5.693 -7.145 1.00 83.38 80 GLU A N 1
ATOM 658 C CA . GLU A 1 80 ? 16.616 4.460 -7.541 1.00 83.38 80 GLU A CA 1
ATOM 659 C C . GLU A 1 80 ? 17.484 3.229 -7.301 1.00 83.38 80 GLU A C 1
ATOM 661 O O . GLU A 1 80 ? 17.029 2.236 -6.735 1.00 83.38 80 GLU A O 1
ATOM 666 N N . ILE A 1 81 ? 18.772 3.322 -7.640 1.00 88.12 81 ILE A N 1
ATOM 667 C CA . ILE A 1 81 ? 19.709 2.220 -7.435 1.00 88.12 81 ILE A CA 1
ATOM 668 C C . ILE A 1 81 ? 19.904 1.905 -5.945 1.00 88.12 81 ILE A C 1
ATOM 670 O O . ILE A 1 81 ? 20.036 0.741 -5.587 1.00 88.12 81 ILE A O 1
ATOM 674 N N . SER A 1 82 ? 19.869 2.906 -5.054 1.00 91.25 82 SER A N 1
ATOM 675 C CA . SER A 1 82 ? 19.975 2.689 -3.602 1.00 91.25 82 SER A CA 1
ATOM 676 C C . SER A 1 82 ? 18.766 1.953 -3.013 1.00 91.25 82 SER A C 1
ATOM 678 O O . SER A 1 82 ? 18.912 1.245 -2.017 1.00 91.25 82 SER A O 1
ATOM 680 N N . GLY A 1 83 ? 17.592 2.079 -3.634 1.00 89.62 83 GLY A N 1
ATOM 681 C CA . GLY A 1 83 ? 16.388 1.330 -3.269 1.00 89.62 83 GLY A CA 1
ATOM 682 C C . GLY A 1 83 ? 16.271 -0.044 -3.940 1.00 89.62 83 GLY A C 1
ATOM 683 O O . GLY A 1 83 ? 15.341 -0.791 -3.632 1.00 89.62 83 GLY A O 1
ATOM 684 N N . ASN A 1 84 ? 17.184 -0.406 -4.848 1.00 91.31 84 ASN A N 1
ATOM 685 C CA . ASN A 1 84 ? 17.076 -1.645 -5.613 1.00 91.31 84 ASN A CA 1
ATOM 686 C C . ASN A 1 84 ? 17.322 -2.874 -4.721 1.00 91.31 84 ASN A C 1
ATOM 688 O O . ASN A 1 84 ? 18.342 -2.982 -4.034 1.00 91.31 84 ASN A O 1
ATOM 692 N N . ARG A 1 85 ? 16.367 -3.809 -4.734 1.00 91.81 85 ARG A N 1
ATOM 693 C CA . ARG A 1 85 ? 16.370 -5.025 -3.906 1.00 91.81 85 ARG A CA 1
ATOM 694 C C . ARG A 1 85 ? 17.122 -6.207 -4.530 1.00 91.81 85 ARG A C 1
ATOM 696 O O . ARG A 1 85 ? 17.372 -7.183 -3.836 1.00 91.81 85 ARG A O 1
ATOM 703 N N . GLY A 1 86 ? 17.464 -6.130 -5.817 1.00 91.62 86 GLY A N 1
ATOM 704 C CA . GLY A 1 86 ? 18.225 -7.158 -6.536 1.00 91.62 86 GLY A CA 1
ATOM 705 C C . GLY A 1 86 ? 19.742 -6.986 -6.454 1.00 91.62 86 GLY A C 1
ATOM 706 O O . GLY A 1 86 ? 20.486 -7.873 -6.863 1.00 91.62 86 GLY A O 1
ATOM 707 N N . ILE A 1 87 ? 20.223 -5.857 -5.923 1.00 92.25 87 ILE A N 1
ATOM 708 C CA . ILE A 1 87 ? 21.657 -5.630 -5.732 1.00 92.25 87 ILE A CA 1
ATOM 709 C C . ILE A 1 87 ? 22.169 -6.504 -4.576 1.00 92.25 87 ILE A C 1
ATOM 711 O O . ILE A 1 87 ? 21.561 -6.510 -3.503 1.00 92.25 87 ILE A O 1
ATOM 715 N N . PRO A 1 88 ? 23.318 -7.192 -4.735 1.00 91.69 88 PRO A N 1
ATOM 716 C CA . PRO A 1 88 ? 23.938 -7.966 -3.663 1.00 91.69 88 PRO A CA 1
ATOM 717 C C . PRO A 1 88 ? 24.626 -7.035 -2.652 1.00 91.69 88 PRO A C 1
ATOM 719 O O . PRO A 1 88 ? 25.850 -6.878 -2.643 1.00 91.69 88 PRO A O 1
ATOM 722 N N . TRP A 1 89 ? 23.827 -6.367 -1.818 1.00 92.12 89 TRP A N 1
ATOM 723 C CA . TRP A 1 89 ? 24.315 -5.412 -0.830 1.00 92.12 89 TRP A CA 1
ATOM 724 C C . TRP A 1 89 ? 25.271 -6.061 0.171 1.00 92.12 89 TRP A C 1
ATOM 726 O O . TRP A 1 89 ? 24.973 -7.075 0.796 1.00 92.12 89 TRP A O 1
ATOM 736 N N . SER A 1 90 ? 26.429 -5.431 0.353 1.00 92.06 90 SER A N 1
ATOM 737 C CA . SER A 1 90 ? 27.451 -5.844 1.310 1.00 92.06 90 SER A CA 1
ATOM 738 C C . SER A 1 90 ? 28.111 -4.623 1.939 1.00 92.06 90 SER A C 1
ATOM 740 O O . SER A 1 90 ? 28.033 -3.514 1.400 1.00 92.06 90 SER A O 1
ATOM 742 N N . TYR A 1 91 ? 28.794 -4.822 3.070 1.00 93.50 91 TYR A N 1
ATOM 743 C CA . TYR A 1 91 ? 29.605 -3.768 3.682 1.00 93.50 91 TYR A CA 1
ATOM 744 C C . TYR A 1 91 ? 30.590 -3.169 2.666 1.00 93.50 91 TYR A C 1
ATOM 746 O O . TYR A 1 91 ? 30.662 -1.949 2.537 1.00 93.50 91 TYR A O 1
ATOM 754 N N . ASP A 1 92 ? 31.298 -4.012 1.908 1.00 92.88 92 ASP A N 1
ATOM 755 C CA . ASP A 1 92 ? 32.320 -3.568 0.955 1.00 92.88 92 ASP A CA 1
ATOM 756 C C . ASP A 1 92 ? 31.724 -2.767 -0.203 1.00 92.88 92 ASP A C 1
ATOM 758 O O . ASP A 1 92 ? 32.274 -1.728 -0.571 1.00 92.88 92 ASP A O 1
ATOM 762 N N . LEU A 1 93 ? 30.579 -3.198 -0.745 1.00 92.31 93 LEU A N 1
ATOM 763 C CA . LEU A 1 93 ? 29.885 -2.466 -1.806 1.00 92.31 93 LEU A CA 1
ATOM 764 C C . LEU A 1 93 ? 29.410 -1.094 -1.310 1.00 92.31 93 LEU A C 1
ATOM 766 O O . LEU A 1 93 ? 29.649 -0.075 -1.963 1.00 92.31 93 LEU A O 1
ATOM 770 N N . ILE A 1 94 ? 28.767 -1.059 -0.140 1.00 93.62 94 ILE A N 1
ATOM 771 C CA . ILE A 1 94 ? 28.255 0.183 0.444 1.00 93.62 94 ILE A CA 1
ATOM 772 C C . ILE A 1 94 ? 29.412 1.136 0.742 1.00 93.62 94 ILE A C 1
ATOM 774 O O . ILE A 1 94 ? 29.362 2.302 0.356 1.00 93.62 94 ILE A O 1
ATOM 778 N N . ASN A 1 95 ? 30.486 0.632 1.351 1.00 94.25 95 ASN A N 1
ATOM 779 C CA . ASN A 1 95 ? 31.654 1.426 1.707 1.00 94.25 95 ASN A CA 1
ATOM 780 C C . ASN A 1 95 ? 32.407 1.952 0.473 1.00 94.25 95 ASN A C 1
ATOM 782 O O . ASN A 1 95 ? 32.785 3.124 0.441 1.00 94.25 95 ASN A O 1
ATOM 786 N N . ARG A 1 96 ? 32.590 1.123 -0.566 1.00 89.56 96 ARG A N 1
ATOM 787 C CA . ARG A 1 96 ? 33.289 1.503 -1.808 1.00 89.56 96 ARG A CA 1
ATOM 788 C C . ARG A 1 96 ? 32.628 2.691 -2.506 1.00 89.56 96 ARG A C 1
ATOM 790 O O . ARG A 1 96 ? 33.330 3.550 -3.032 1.00 89.56 96 ARG A O 1
ATOM 797 N N . PHE A 1 97 ? 31.298 2.751 -2.493 1.00 88.31 97 PHE A N 1
ATOM 798 C CA . PHE A 1 97 ? 30.517 3.791 -3.171 1.00 88.31 97 PHE A CA 1
ATOM 799 C C . PHE A 1 97 ? 29.742 4.690 -2.197 1.00 88.31 97 PHE A C 1
ATOM 801 O O . PHE A 1 97 ? 28.734 5.285 -2.568 1.00 88.31 97 PHE A O 1
ATOM 808 N N . LYS A 1 98 ? 30.227 4.837 -0.958 1.00 90.50 98 LYS A N 1
ATOM 809 C CA . LYS A 1 98 ? 29.534 5.541 0.138 1.00 90.50 98 LYS A CA 1
ATOM 810 C C . LYS A 1 98 ? 29.040 6.957 -0.196 1.00 90.50 98 LYS A C 1
ATOM 812 O O . LYS A 1 98 ? 27.991 7.364 0.293 1.00 90.50 98 LYS A O 1
ATOM 817 N N . GLU A 1 99 ? 29.773 7.689 -1.038 1.00 88.19 99 GLU A N 1
ATOM 818 C CA . GLU A 1 99 ? 29.449 9.068 -1.451 1.00 88.19 99 GLU A CA 1
ATOM 819 C C . GLU A 1 99 ? 28.483 9.122 -2.650 1.00 88.19 99 GLU A C 1
ATOM 821 O O . GLU A 1 99 ? 28.043 10.190 -3.077 1.00 88.19 99 GLU A O 1
ATOM 826 N N . GLN A 1 100 ? 28.187 7.971 -3.252 1.00 85.75 100 GLN A N 1
ATOM 827 C CA . GLN A 1 100 ? 27.334 7.861 -4.432 1.00 85.75 100 GLN A CA 1
ATOM 828 C C . GLN A 1 100 ? 25.940 7.342 -4.096 1.00 85.75 100 GLN A C 1
ATOM 830 O O . GLN A 1 100 ? 25.019 7.579 -4.872 1.00 85.75 100 GLN A O 1
ATOM 835 N N . TRP A 1 101 ? 25.767 6.683 -2.951 1.00 89.88 101 TRP A N 1
ATOM 836 C CA . TRP A 1 101 ? 24.464 6.201 -2.517 1.00 89.88 101 TRP A CA 1
ATOM 837 C C . TRP A 1 101 ? 23.582 7.319 -1.983 1.00 89.88 101 TRP A C 1
ATOM 839 O O . TRP A 1 101 ? 24.026 8.204 -1.246 1.00 89.88 101 TRP A O 1
ATOM 849 N N . ASN A 1 102 ? 22.292 7.222 -2.285 1.00 91.00 102 ASN A N 1
ATOM 850 C CA . ASN A 1 102 ? 21.296 7.950 -1.532 1.00 91.00 102 ASN A CA 1
ATOM 851 C C . ASN A 1 102 ? 20.998 7.187 -0.233 1.00 91.00 102 ASN A C 1
ATOM 853 O O . ASN A 1 102 ? 20.293 6.180 -0.226 1.00 91.00 102 ASN A O 1
ATOM 857 N N . TRP A 1 103 ? 21.514 7.697 0.884 1.00 91.94 103 TRP A N 1
ATOM 858 C CA . TRP A 1 103 ? 21.351 7.069 2.196 1.00 91.94 103 TRP A CA 1
ATOM 859 C C . TRP A 1 103 ? 19.909 7.036 2.709 1.00 91.94 103 TRP A C 1
ATOM 861 O O . TRP A 1 103 ? 19.586 6.152 3.494 1.00 91.94 103 TRP A O 1
ATOM 871 N N . HIS A 1 104 ? 19.039 7.951 2.271 1.00 88.56 104 HIS A N 1
ATOM 872 C CA . HIS A 1 104 ? 17.622 7.904 2.638 1.00 88.56 104 HIS A CA 1
ATOM 873 C C . HIS A 1 104 ? 16.968 6.626 2.095 1.00 88.56 104 HIS A C 1
ATOM 875 O O . HIS A 1 104 ? 16.359 5.879 2.857 1.00 88.56 104 HIS A O 1
ATOM 881 N N . TRP A 1 105 ? 17.177 6.331 0.809 1.00 89.19 105 TRP A N 1
ATOM 882 C CA . TRP A 1 105 ? 16.655 5.120 0.169 1.00 89.19 105 TRP A CA 1
ATOM 883 C C . TRP A 1 105 ? 17.399 3.855 0.596 1.00 89.19 105 TRP A C 1
ATOM 885 O O . TRP A 1 105 ? 16.774 2.820 0.801 1.00 89.19 105 TRP A O 1
ATOM 895 N N . LEU A 1 106 ? 18.718 3.945 0.787 1.00 92.00 106 LEU A N 1
ATOM 896 C CA . LEU A 1 106 ? 19.538 2.806 1.194 1.00 92.00 106 LEU A CA 1
ATOM 897 C C . LEU A 1 106 ? 19.141 2.292 2.585 1.00 92.00 106 LEU A C 1
ATOM 899 O O . LEU A 1 106 ? 18.985 1.093 2.773 1.00 92.00 106 LEU A O 1
ATOM 903 N N . VAL A 1 107 ? 18.940 3.184 3.563 1.00 91.81 107 VAL A N 1
ATOM 904 C CA . VAL A 1 107 ? 18.544 2.795 4.932 1.00 91.81 107 VAL A CA 1
ATOM 905 C C . VAL A 1 107 ? 17.175 2.112 4.952 1.00 91.81 107 VAL A C 1
ATOM 907 O O . VAL A 1 107 ? 16.996 1.140 5.682 1.00 91.81 107 VAL A O 1
ATOM 910 N N . ALA A 1 108 ? 16.238 2.574 4.122 1.00 88.06 108 ALA A N 1
ATOM 911 C CA . ALA A 1 108 ? 14.905 1.990 3.988 1.00 88.06 108 ALA A CA 1
ATOM 912 C C . ALA A 1 108 ? 14.862 0.719 3.111 1.00 88.06 108 ALA A C 1
ATOM 914 O O . ALA A 1 108 ? 13.795 0.134 2.933 1.00 88.06 108 ALA A O 1
ATOM 915 N N . ASN A 1 109 ? 15.991 0.278 2.544 1.00 90.38 109 ASN A N 1
ATOM 916 C CA . ASN A 1 109 ? 16.027 -0.871 1.648 1.00 90.38 109 ASN A CA 1
ATOM 917 C C . ASN A 1 109 ? 15.949 -2.196 2.430 1.00 90.38 109 ASN A C 1
ATOM 919 O O . ASN A 1 109 ? 16.912 -2.633 3.059 1.00 90.38 109 ASN A O 1
ATOM 923 N N . GLU A 1 110 ? 14.801 -2.867 2.334 1.00 88.62 110 GLU A N 1
ATOM 924 C CA . GLU A 1 110 ? 14.493 -4.124 3.036 1.00 88.62 110 GLU A CA 1
ATOM 925 C C . GLU A 1 110 ? 15.378 -5.319 2.647 1.00 88.62 110 GLU A C 1
ATOM 927 O O . GLU A 1 110 ? 15.443 -6.297 3.393 1.00 88.62 110 GLU A O 1
ATOM 932 N N . SER A 1 111 ? 16.054 -5.263 1.494 1.00 89.62 111 SER A N 1
ATOM 933 C CA . SER A 1 111 ? 16.997 -6.308 1.071 1.00 89.62 111 SER A CA 1
ATOM 934 C C . SER A 1 111 ? 18.321 -6.256 1.840 1.00 89.62 111 SER A C 1
ATOM 936 O O . SER A 1 111 ? 19.055 -7.245 1.876 1.00 89.62 111 SER A O 1
ATOM 938 N N . ILE A 1 112 ? 18.625 -5.128 2.493 1.00 90.81 112 ILE A N 1
ATOM 939 C CA . ILE A 1 112 ? 19.870 -4.947 3.233 1.00 90.81 112 ILE A CA 1
ATOM 940 C C . ILE A 1 112 ? 19.731 -5.536 4.629 1.00 90.81 112 ILE A C 1
ATOM 942 O O . ILE A 1 112 ? 18.972 -5.060 5.471 1.00 90.81 112 ILE A O 1
ATOM 946 N N . GLN A 1 113 ? 20.551 -6.544 4.907 1.00 89.19 113 GLN A N 1
ATOM 947 C CA . GLN A 1 113 ? 20.713 -7.084 6.251 1.00 89.19 113 GLN A CA 1
ATOM 948 C C . GLN A 1 113 ? 21.711 -6.220 7.027 1.00 89.19 113 GLN A C 1
ATOM 950 O O . GLN A 1 113 ? 22.917 -6.475 7.031 1.00 89.19 113 GLN A O 1
ATOM 955 N N . TRP A 1 114 ? 21.212 -5.162 7.664 1.00 91.50 114 TRP A N 1
ATOM 956 C CA . TRP A 1 114 ? 22.041 -4.279 8.478 1.00 91.50 114 TRP A CA 1
ATOM 957 C C . TRP A 1 114 ? 22.646 -5.033 9.669 1.00 91.50 114 TRP A C 1
ATOM 959 O O . TRP A 1 114 ? 21.943 -5.673 10.446 1.00 91.50 114 TRP A O 1
ATOM 969 N N . THR A 1 115 ? 23.963 -4.932 9.836 1.00 91.50 115 THR A N 1
ATOM 970 C CA . THR A 1 115 ? 24.682 -5.446 11.015 1.00 91.50 115 THR A CA 1
ATOM 971 C C . THR A 1 115 ? 24.987 -4.311 11.989 1.00 91.50 115 THR A C 1
ATOM 973 O O . THR A 1 115 ? 25.046 -3.152 11.577 1.00 91.50 115 THR A O 1
ATOM 976 N N . GLU A 1 116 ? 25.257 -4.620 13.265 1.00 92.25 116 GLU A N 1
ATOM 977 C CA . GLU A 1 116 ? 25.705 -3.611 14.245 1.00 92.25 116 GLU A CA 1
ATOM 978 C C . GLU A 1 116 ? 26.914 -2.820 13.720 1.00 92.25 116 GLU A C 1
ATOM 980 O O . GLU A 1 116 ? 26.930 -1.591 13.798 1.00 92.25 116 GLU A O 1
ATOM 985 N N . ARG A 1 117 ? 27.886 -3.510 13.106 1.00 93.00 117 ARG A N 1
ATOM 986 C CA . ARG A 1 117 ? 29.059 -2.875 12.496 1.00 93.00 117 ARG A CA 1
ATOM 987 C C . ARG A 1 117 ? 28.658 -1.859 11.430 1.00 93.00 117 ARG A C 1
ATOM 989 O O . ARG A 1 117 ? 29.047 -0.705 11.530 1.00 93.00 117 ARG A O 1
ATOM 996 N N . MET A 1 118 ? 27.857 -2.263 10.442 1.00 94.31 118 MET A N 1
ATOM 997 C CA . MET A 1 118 ? 27.394 -1.354 9.384 1.00 94.31 118 MET A CA 1
ATOM 998 C C . MET A 1 118 ? 26.623 -0.167 9.966 1.00 94.31 118 MET A C 1
ATOM 1000 O O . MET A 1 118 ? 26.831 0.973 9.559 1.00 94.31 118 MET A O 1
ATOM 1004 N N . PHE A 1 119 ? 25.754 -0.428 10.943 1.00 93.62 119 PHE A N 1
ATOM 1005 C CA . PHE A 1 119 ? 24.929 0.595 11.572 1.00 93.62 119 PHE A CA 1
ATOM 1006 C C . PHE A 1 119 ? 25.780 1.675 12.254 1.00 93.62 119 PHE A C 1
ATOM 1008 O O . PHE A 1 119 ? 25.501 2.872 12.138 1.00 93.62 119 PHE A O 1
ATOM 1015 N N . VAL A 1 120 ? 26.831 1.252 12.959 1.00 94.62 120 VAL A N 1
ATOM 1016 C CA . VAL A 1 120 ? 27.753 2.142 13.667 1.00 94.62 120 VAL A CA 1
ATOM 1017 C C . VAL A 1 120 ? 28.712 2.835 12.700 1.00 94.62 120 VAL A C 1
ATOM 1019 O O . VAL A 1 120 ? 28.799 4.064 12.748 1.00 94.62 120 VAL A O 1
ATOM 1022 N N . ASP A 1 121 ? 29.372 2.086 11.814 1.00 96.06 121 ASP A N 1
ATOM 1023 C CA . ASP A 1 121 ? 30.392 2.591 10.884 1.00 96.06 121 ASP A CA 1
ATOM 1024 C C . ASP A 1 121 ? 29.804 3.642 9.929 1.00 96.06 121 ASP A C 1
ATOM 1026 O O . ASP A 1 121 ? 30.411 4.688 9.693 1.00 96.06 121 ASP A O 1
ATOM 1030 N N . PHE A 1 122 ? 28.579 3.421 9.440 1.00 95.00 122 PHE A N 1
ATOM 1031 C CA . PHE A 1 122 ? 27.874 4.370 8.572 1.00 95.00 122 PHE A CA 1
ATOM 1032 C C . PHE A 1 122 ? 27.027 5.400 9.339 1.00 95.00 122 PHE A C 1
ATOM 1034 O O . PHE A 1 122 ? 26.366 6.247 8.733 1.00 95.00 122 PHE A O 1
ATOM 1041 N N . ASN A 1 123 ? 27.075 5.372 10.676 1.00 94.81 123 ASN A N 1
ATOM 1042 C CA . ASN A 1 123 ? 26.370 6.277 11.583 1.00 94.81 123 ASN A CA 1
ATOM 1043 C C . ASN A 1 123 ? 24.869 6.408 11.264 1.00 94.81 123 ASN A C 1
ATOM 1045 O O . ASN A 1 123 ? 24.348 7.515 11.098 1.00 94.81 123 ASN A O 1
ATOM 1049 N N . LEU A 1 124 ? 24.164 5.275 11.197 1.00 93.50 124 LEU A N 1
ATOM 1050 C CA . LEU A 1 124 ? 22.767 5.257 10.759 1.00 93.50 124 LEU A CA 1
ATOM 1051 C C . LEU A 1 124 ? 21.790 5.940 11.726 1.00 93.50 124 LEU A C 1
ATOM 1053 O O . LEU A 1 124 ? 20.687 6.303 11.331 1.00 93.50 124 LEU A O 1
ATOM 1057 N N . PHE A 1 125 ? 22.221 6.212 12.960 1.00 92.56 125 PHE A N 1
ATOM 1058 C CA . PHE A 1 125 ? 21.459 6.935 13.987 1.00 92.56 125 PHE A CA 1
ATOM 1059 C C . PHE A 1 125 ? 20.892 8.291 13.526 1.00 92.56 125 PHE A C 1
ATOM 1061 O O . PHE A 1 125 ? 19.934 8.778 14.120 1.00 92.56 125 PHE A O 1
ATOM 1068 N N . LYS A 1 126 ? 21.492 8.922 12.505 1.00 91.69 126 LYS A N 1
ATOM 1069 C CA . LYS A 1 126 ? 21.068 10.233 11.982 1.00 91.69 126 LYS A CA 1
ATOM 1070 C C . LYS A 1 126 ? 19.930 10.170 10.954 1.00 91.69 126 LYS A C 1
ATOM 1072 O O . LYS A 1 126 ? 19.442 11.222 10.552 1.00 91.69 126 LYS A O 1
ATOM 1077 N N . PHE A 1 127 ? 19.560 8.978 10.487 1.00 91.50 127 PHE A N 1
ATOM 1078 C CA . PHE A 1 127 ? 18.536 8.787 9.459 1.00 91.50 127 PHE A CA 1
ATOM 1079 C C . PHE A 1 127 ? 17.197 8.346 10.058 1.00 91.50 127 PHE A C 1
ATOM 1081 O O . PHE A 1 127 ? 17.092 8.062 11.251 1.00 91.50 127 PHE A O 1
ATOM 1088 N N . HIS A 1 128 ? 16.176 8.283 9.203 1.00 88.62 128 HIS A N 1
ATOM 1089 C CA . HIS A 1 128 ? 14.909 7.638 9.527 1.00 88.62 128 HIS A CA 1
ATOM 1090 C C . HIS A 1 128 ? 15.093 6.119 9.501 1.00 88.62 128 HIS A C 1
ATOM 1092 O O . HIS A 1 128 ? 15.343 5.539 8.449 1.00 88.62 128 HIS A O 1
ATOM 1098 N N . ILE A 1 129 ? 15.005 5.492 10.670 1.00 90.69 129 ILE A N 1
ATOM 1099 C CA . ILE A 1 129 ? 15.296 4.070 10.904 1.00 90.69 129 ILE A CA 1
ATOM 1100 C C . ILE A 1 129 ? 14.052 3.281 11.334 1.00 90.69 129 ILE A C 1
ATOM 1102 O O . ILE A 1 129 ? 14.144 2.104 11.689 1.00 90.69 129 ILE A O 1
ATOM 1106 N N . SER A 1 130 ? 12.876 3.908 11.291 1.00 87.56 130 SER A N 1
ATOM 1107 C CA . SER A 1 130 ? 11.590 3.268 11.590 1.00 87.56 130 SER A CA 1
ATOM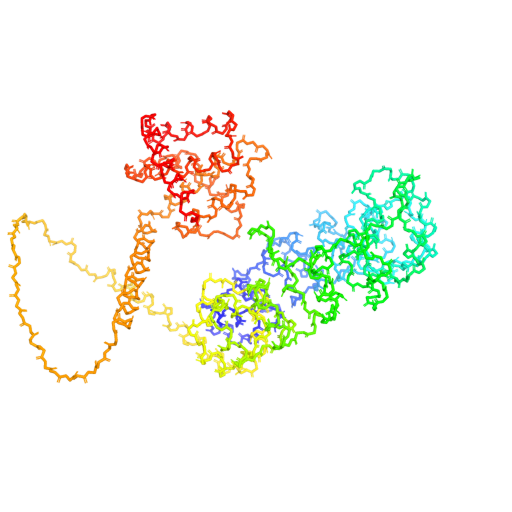 1108 C C . SER A 1 130 ? 11.267 2.070 10.688 1.00 87.56 130 SER A C 1
ATOM 1110 O O . SER A 1 130 ? 10.562 1.169 11.129 1.00 87.56 130 SER A O 1
ATOM 1112 N N . LEU A 1 131 ? 11.812 2.028 9.467 1.00 83.94 131 LEU A N 1
ATOM 1113 C CA . LEU A 1 131 ? 11.610 0.943 8.495 1.00 83.94 131 LEU A CA 1
ATOM 1114 C C . LEU A 1 131 ? 12.789 -0.034 8.398 1.00 83.94 131 LEU A C 1
ATOM 1116 O O . LEU A 1 131 ? 12.729 -0.987 7.626 1.00 83.94 131 LEU A O 1
ATOM 1120 N N . VAL A 1 132 ? 13.868 0.182 9.160 1.00 88.75 132 VAL A N 1
ATOM 1121 C CA . VAL A 1 132 ? 15.042 -0.699 9.117 1.00 88.75 132 VAL A CA 1
ATOM 1122 C C . VAL A 1 132 ? 14.645 -2.082 9.627 1.00 88.75 132 VAL A C 1
ATOM 1124 O O . VAL A 1 132 ? 14.438 -2.285 10.829 1.00 88.75 132 VAL A O 1
ATOM 1127 N N . ASN A 1 133 ? 14.547 -3.026 8.695 1.00 76.31 133 ASN A N 1
ATOM 1128 C CA . ASN A 1 133 ? 14.400 -4.443 8.979 1.00 76.31 133 ASN A CA 1
ATOM 1129 C C . ASN A 1 133 ? 15.749 -5.005 9.452 1.00 76.31 133 ASN A C 1
ATOM 1131 O O . ASN A 1 133 ? 16.811 -4.590 8.987 1.00 76.31 133 ASN A O 1
ATOM 1135 N N . GLY A 1 134 ? 15.723 -5.937 10.397 1.00 70.38 134 GLY A N 1
ATOM 1136 C CA . GLY A 1 134 ? 16.950 -6.489 10.948 1.00 70.38 134 GLY A CA 1
ATOM 1137 C C . GLY A 1 134 ? 16.686 -7.572 11.977 1.00 70.38 134 GLY A C 1
ATOM 1138 O O . GLY A 1 134 ? 16.907 -7.308 13.160 1.00 70.38 134 GLY A O 1
ATOM 1139 N N . PRO A 1 135 ? 16.291 -8.791 11.558 1.00 64.50 135 PRO A N 1
ATOM 1140 C CA . PRO A 1 135 ? 16.157 -9.926 12.474 1.00 64.50 135 PRO A CA 1
ATOM 1141 C C . PRO A 1 135 ? 17.452 -10.196 13.261 1.00 64.50 135 PRO A C 1
ATOM 1143 O O . PRO A 1 135 ? 17.397 -10.702 14.375 1.00 64.50 135 PRO A O 1
ATOM 1146 N N . ASN A 1 136 ? 18.608 -9.790 12.720 1.00 70.25 136 ASN A N 1
ATOM 1147 C CA . ASN A 1 136 ? 19.916 -9.924 13.368 1.00 70.25 136 ASN A CA 1
ATOM 1148 C C . ASN A 1 136 ? 20.468 -8.614 13.967 1.00 70.25 136 ASN A C 1
ATOM 1150 O O . ASN A 1 136 ? 21.492 -8.645 14.648 1.00 70.25 136 ASN A O 1
ATOM 1154 N N . LEU A 1 137 ? 19.833 -7.463 13.715 1.00 88.25 137 LEU A N 1
ATOM 1155 C CA . LEU A 1 137 ? 20.280 -6.164 14.236 1.00 88.25 137 LEU A CA 1
ATOM 1156 C C . LEU A 1 137 ? 19.647 -5.868 15.593 1.00 88.25 137 LEU A C 1
ATOM 1158 O O . LEU A 1 137 ? 20.336 -5.507 16.548 1.00 88.25 137 LEU A O 1
ATOM 1162 N N . TRP A 1 138 ? 18.322 -5.991 15.667 1.00 91.94 138 TRP A N 1
ATOM 1163 C CA . TRP A 1 138 ? 17.544 -5.535 16.811 1.00 91.94 138 TRP A CA 1
ATOM 1164 C C . TRP A 1 138 ? 17.544 -6.574 17.930 1.00 91.94 138 TRP A C 1
ATOM 1166 O O . TRP A 1 138 ? 16.573 -7.289 18.149 1.00 91.94 138 TRP A O 1
ATOM 1176 N N . ASN A 1 139 ? 18.646 -6.630 18.674 1.00 92.44 139 ASN A N 1
ATOM 1177 C CA . ASN A 1 139 ? 18.716 -7.339 19.947 1.00 92.44 139 ASN A CA 1
ATOM 1178 C C . ASN A 1 139 ? 18.689 -6.350 21.125 1.00 92.44 139 ASN A C 1
ATOM 1180 O O . ASN A 1 139 ? 19.025 -5.170 20.982 1.00 92.44 139 ASN A O 1
ATOM 1184 N N . ILE A 1 140 ? 18.273 -6.838 22.296 1.00 94.12 140 ILE A N 1
ATOM 1185 C CA . ILE A 1 140 ? 18.111 -6.013 23.501 1.00 94.12 140 ILE A CA 1
ATOM 1186 C C . ILE A 1 140 ? 19.436 -5.340 23.890 1.00 94.12 140 ILE A C 1
ATOM 1188 O O . ILE A 1 140 ? 19.431 -4.149 24.200 1.00 94.12 140 ILE A O 1
ATOM 1192 N N . ASP A 1 141 ? 20.565 -6.047 23.802 1.00 94.88 141 ASP A N 1
ATOM 1193 C CA . ASP A 1 141 ? 21.874 -5.507 24.186 1.00 94.88 141 ASP A CA 1
ATOM 1194 C C . ASP A 1 141 ? 22.279 -4.322 23.304 1.00 94.88 141 ASP A C 1
ATOM 1196 O O . ASP A 1 141 ? 22.650 -3.269 23.821 1.00 94.88 141 ASP A O 1
ATOM 1200 N N . PHE A 1 142 ? 22.141 -4.442 21.980 1.00 94.94 142 PHE A N 1
ATOM 1201 C CA . PHE A 1 142 ? 22.401 -3.359 21.030 1.00 94.94 142 PHE A CA 1
ATOM 1202 C C . PHE A 1 142 ? 21.508 -2.144 21.309 1.00 94.94 142 PHE A C 1
ATOM 1204 O O . PHE A 1 142 ? 21.990 -1.008 21.391 1.00 94.94 142 PHE A O 1
ATOM 1211 N N . ILE A 1 143 ? 20.210 -2.385 21.516 1.00 95.44 143 ILE A N 1
ATOM 1212 C CA . ILE A 1 143 ? 19.232 -1.333 21.795 1.00 95.44 143 ILE A CA 1
ATOM 1213 C C . ILE A 1 143 ? 19.593 -0.583 23.081 1.00 95.44 143 ILE A C 1
ATOM 1215 O O . ILE A 1 143 ? 19.642 0.648 23.088 1.00 95.44 143 ILE A O 1
ATOM 1219 N N . LEU A 1 144 ? 19.875 -1.306 24.167 1.00 95.69 144 LEU A N 1
ATOM 1220 C CA . LEU A 1 144 ? 20.197 -0.710 25.462 1.00 95.69 144 LEU A CA 1
ATOM 1221 C C . LEU A 1 144 ? 21.565 -0.024 25.463 1.00 95.69 144 LEU A C 1
ATOM 1223 O O . LEU A 1 144 ? 21.694 1.058 26.042 1.00 95.69 144 LEU A O 1
ATOM 1227 N N . LYS A 1 145 ? 22.560 -0.600 24.776 1.00 96.19 145 LYS A N 1
ATOM 1228 C CA . LYS A 1 145 ? 23.905 -0.031 24.601 1.00 96.19 145 LYS A CA 1
ATOM 1229 C C . LYS A 1 145 ? 23.859 1.339 23.927 1.00 96.19 145 LYS A C 1
ATOM 1231 O O . LYS A 1 145 ? 24.580 2.244 24.341 1.00 96.19 145 LYS A O 1
ATOM 1236 N N . TYR A 1 146 ? 22.998 1.513 22.922 1.00 95.75 146 TYR A N 1
ATOM 1237 C CA . TYR A 1 146 ? 22.908 2.751 22.140 1.00 95.75 146 TYR A CA 1
ATOM 1238 C C . TYR A 1 146 ? 21.643 3.583 22.393 1.00 95.75 146 TYR A C 1
ATOM 1240 O O . TYR A 1 146 ? 21.388 4.541 21.663 1.00 95.75 146 TYR A O 1
ATOM 1248 N N . LYS A 1 147 ? 20.881 3.296 23.457 1.00 94.25 147 LYS A N 1
ATOM 1249 C CA . LYS A 1 147 ? 19.583 3.938 23.742 1.00 94.25 147 LYS A CA 1
ATOM 1250 C C . LYS A 1 147 ? 19.599 5.467 23.779 1.00 94.25 147 LYS A C 1
ATOM 1252 O O . LYS A 1 147 ? 18.599 6.080 23.436 1.00 94.25 147 LYS A O 1
ATOM 1257 N N . GLU A 1 148 ? 20.709 6.096 24.164 1.00 92.06 148 GLU A N 1
ATOM 1258 C CA . GLU A 1 148 ? 20.816 7.565 24.217 1.00 92.06 148 GLU A CA 1
ATOM 1259 C C . GLU A 1 148 ? 21.145 8.197 22.847 1.00 92.06 148 GLU A C 1
ATOM 1261 O O . GLU A 1 148 ? 21.122 9.417 22.718 1.00 92.06 148 GLU A O 1
ATOM 1266 N N . ARG A 1 149 ? 21.468 7.392 21.822 1.00 93.00 149 ARG A N 1
ATOM 1267 C CA . ARG A 1 149 ? 21.759 7.861 20.454 1.00 93.00 149 ARG A CA 1
ATOM 1268 C C . ARG A 1 149 ? 20.564 7.761 19.510 1.00 93.00 149 ARG A C 1
ATOM 1270 O O . ARG A 1 149 ? 20.589 8.392 18.457 1.00 93.00 149 ARG A O 1
ATOM 1277 N N . PHE A 1 150 ? 19.565 6.943 19.834 1.00 92.56 150 PHE A N 1
ATOM 1278 C CA . PHE A 1 150 ? 18.413 6.740 18.962 1.00 92.56 150 PHE A CA 1
ATOM 1279 C C . PHE A 1 150 ? 17.441 7.915 19.015 1.00 92.56 150 PHE A C 1
ATOM 1281 O O . PHE A 1 150 ? 17.156 8.470 20.073 1.00 92.56 150 PHE A O 1
ATOM 1288 N N . ASN A 1 151 ? 16.861 8.229 17.859 1.00 90.25 151 ASN A N 1
ATOM 1289 C CA . ASN A 1 151 ? 15.660 9.043 17.776 1.00 90.25 151 ASN A CA 1
ATOM 1290 C C . ASN A 1 151 ? 14.438 8.167 18.092 1.00 90.25 151 ASN A C 1
ATOM 1292 O O . ASN A 1 151 ? 13.888 7.510 17.207 1.00 90.25 151 ASN A O 1
ATOM 1296 N N . TRP A 1 152 ? 14.013 8.141 19.356 1.00 90.94 152 TRP A N 1
ATOM 1297 C CA . TRP A 1 152 ? 12.934 7.256 19.799 1.00 90.94 152 TRP A CA 1
ATOM 1298 C C . TRP A 1 152 ? 11.559 7.627 19.260 1.00 90.94 152 TRP A C 1
ATOM 1300 O O . TRP A 1 152 ? 10.712 6.747 19.121 1.00 90.94 152 TRP A O 1
ATOM 1310 N N . TRP A 1 153 ? 11.328 8.889 18.901 1.00 87.50 153 TRP A N 1
ATOM 1311 C CA . TRP A 1 153 ? 10.115 9.275 18.179 1.00 87.50 153 TRP A CA 1
ATOM 1312 C C . TRP A 1 153 ? 9.950 8.493 16.872 1.00 87.50 153 TRP A C 1
ATOM 1314 O O . TRP A 1 153 ? 8.836 8.113 16.519 1.00 87.50 153 TRP A O 1
ATOM 1324 N N . ASP A 1 154 ? 11.050 8.265 16.160 1.00 89.75 154 ASP A N 1
ATOM 1325 C CA . ASP A 1 154 ? 11.054 7.521 14.905 1.00 89.75 154 ASP A CA 1
ATOM 1326 C C . ASP A 1 154 ? 11.121 6.009 15.166 1.00 89.75 154 ASP A C 1
ATOM 1328 O O . ASP A 1 154 ? 10.213 5.273 14.788 1.00 89.75 154 ASP A O 1
ATOM 1332 N N . LEU A 1 155 ? 12.131 5.551 15.915 1.00 92.94 155 LEU A N 1
ATOM 1333 C CA . LEU A 1 155 ? 12.395 4.125 16.136 1.00 92.94 155 LEU A CA 1
ATOM 1334 C C . LEU A 1 155 ? 11.266 3.392 16.879 1.00 92.94 155 LEU A C 1
ATOM 1336 O O . LEU A 1 155 ? 11.056 2.206 16.651 1.00 92.94 155 LEU A O 1
ATOM 1340 N N . SER A 1 156 ? 10.500 4.079 17.735 1.00 93.69 156 SER A N 1
ATOM 1341 C CA . SER A 1 156 ? 9.358 3.475 18.445 1.00 93.69 156 SER A CA 1
ATOM 1342 C C . SER A 1 156 ? 8.255 2.939 17.530 1.00 93.69 156 SER A C 1
ATOM 1344 O O . SER A 1 156 ? 7.452 2.124 17.978 1.00 93.69 156 SER A O 1
ATOM 1346 N N . ARG A 1 157 ? 8.209 3.368 16.263 1.00 92.88 157 ARG A N 1
ATOM 1347 C CA . ARG A 1 157 ? 7.278 2.854 15.246 1.00 92.88 157 ARG A CA 1
ATOM 1348 C C . ARG A 1 157 ? 7.744 1.563 14.586 1.00 92.88 157 ARG A C 1
ATOM 1350 O O . ARG A 1 157 ? 6.951 0.927 13.906 1.00 92.88 157 ARG A O 1
ATOM 1357 N N . ASN A 1 158 ? 9.012 1.195 14.750 1.00 93.56 158 ASN A N 1
ATOM 1358 C CA . ASN A 1 158 ? 9.579 0.045 14.067 1.00 93.56 158 ASN A CA 1
ATOM 1359 C C . ASN A 1 158 ? 9.017 -1.258 14.681 1.00 93.56 158 ASN A C 1
ATOM 1361 O O . ASN A 1 158 ? 9.215 -1.491 15.883 1.00 93.56 158 ASN A O 1
ATOM 1365 N N . PRO A 1 159 ? 8.295 -2.088 13.903 1.00 92.50 159 PRO A N 1
ATOM 1366 C CA . PRO A 1 159 ? 7.672 -3.310 14.406 1.00 92.50 159 PRO A CA 1
ATOM 1367 C C . PRO A 1 159 ? 8.664 -4.471 14.569 1.00 92.50 159 PRO A C 1
ATOM 1369 O O . PRO A 1 159 ? 8.320 -5.468 15.194 1.00 92.50 159 PRO A O 1
ATOM 1372 N N . TYR A 1 160 ? 9.888 -4.352 14.044 1.00 91.31 160 TYR A N 1
ATOM 1373 C CA . TYR A 1 160 ? 10.924 -5.387 14.125 1.00 91.31 160 TYR A CA 1
ATOM 1374 C C . TYR A 1 160 ? 11.752 -5.333 15.411 1.00 91.31 160 TYR A C 1
ATOM 1376 O O . TYR A 1 160 ? 12.582 -6.211 15.643 1.00 91.31 160 TYR A O 1
ATOM 1384 N N . LEU A 1 161 ? 11.564 -4.309 16.249 1.00 93.56 161 LEU A N 1
ATOM 1385 C CA . LEU A 1 161 ? 12.191 -4.290 17.567 1.00 93.56 161 LEU A CA 1
ATOM 1386 C C . LEU A 1 161 ? 11.575 -5.384 18.450 1.00 93.56 161 LEU A C 1
ATOM 1388 O O . LEU A 1 161 ? 10.371 -5.626 18.364 1.00 93.56 161 LEU A O 1
ATOM 1392 N N . PRO A 1 162 ? 12.362 -6.003 19.350 1.00 94.12 162 PRO A N 1
ATOM 1393 C CA . PRO A 1 162 ? 11.893 -7.029 20.276 1.00 94.12 162 PRO A CA 1
ATOM 1394 C C . PRO A 1 162 ? 11.085 -6.397 21.420 1.00 94.12 162 PRO A C 1
ATOM 1396 O O . PRO A 1 162 ? 11.469 -6.453 22.591 1.00 94.12 162 PRO A O 1
ATOM 1399 N N . TRP A 1 163 ? 9.986 -5.722 21.080 1.00 94.69 163 TRP A N 1
ATOM 1400 C CA . TRP A 1 163 ? 9.147 -5.019 22.033 1.00 94.69 163 TRP A CA 1
ATOM 1401 C C . TRP A 1 163 ? 8.570 -5.982 23.065 1.00 94.69 163 TRP A C 1
ATOM 1403 O O . TRP A 1 163 ? 7.950 -6.994 22.752 1.00 94.69 163 TRP A O 1
ATOM 1413 N N . SER A 1 164 ? 8.740 -5.617 24.328 1.00 95.38 164 SER A N 1
ATOM 1414 C CA . SER A 1 164 ? 8.154 -6.301 25.470 1.00 95.38 164 SER A CA 1
ATOM 1415 C C . SER A 1 164 ? 7.805 -5.274 26.540 1.00 95.38 164 SER A C 1
ATOM 1417 O O . SER A 1 164 ? 8.323 -4.152 26.542 1.00 95.38 164 SER A O 1
ATOM 1419 N N . GLU A 1 165 ? 6.929 -5.649 27.471 1.00 94.75 165 GLU A N 1
ATOM 1420 C CA . GLU A 1 165 ? 6.607 -4.790 28.614 1.00 94.75 165 GLU A CA 1
ATOM 1421 C C . GLU A 1 165 ? 7.866 -4.413 29.417 1.00 94.75 165 GLU A C 1
ATOM 1423 O O . GLU A 1 165 ? 7.986 -3.276 29.879 1.00 94.75 165 GLU A O 1
ATOM 1428 N N . ASP A 1 166 ? 8.816 -5.344 29.539 1.00 95.25 166 ASP A N 1
ATOM 1429 C CA . ASP A 1 166 ? 10.095 -5.121 30.211 1.00 95.25 166 ASP A CA 1
ATOM 1430 C C . ASP A 1 166 ? 10.968 -4.110 29.453 1.00 95.25 166 ASP A C 1
ATOM 1432 O O . ASP A 1 166 ? 11.375 -3.097 30.027 1.00 95.25 166 ASP A O 1
ATOM 1436 N N . LEU A 1 167 ? 11.161 -4.303 28.142 1.00 95.75 167 LEU A N 1
ATOM 1437 C CA . LEU A 1 167 ? 11.958 -3.393 27.317 1.00 95.75 167 LEU A CA 1
ATOM 1438 C C . LEU A 1 167 ? 11.379 -1.968 27.328 1.00 95.75 167 LEU A C 1
ATOM 1440 O O . LEU A 1 167 ? 12.117 -0.997 27.504 1.00 95.75 167 LEU A O 1
ATOM 1444 N N . ILE A 1 168 ? 10.053 -1.826 27.214 1.00 95.06 168 ILE A N 1
ATOM 1445 C CA . ILE A 1 168 ? 9.363 -0.530 27.336 1.00 95.06 168 ILE A CA 1
ATOM 1446 C C . ILE A 1 168 ? 9.625 0.089 28.717 1.00 95.06 168 ILE A C 1
ATOM 1448 O O . ILE A 1 168 ? 9.888 1.290 28.825 1.00 95.06 168 ILE A O 1
ATOM 1452 N N . GLY A 1 169 ? 9.582 -0.717 29.782 1.00 92.25 169 GLY A N 1
ATOM 1453 C CA . GLY A 1 169 ? 9.903 -0.295 31.144 1.00 92.25 169 GLY A CA 1
ATOM 1454 C C . GLY A 1 169 ? 11.319 0.266 31.279 1.00 92.25 169 GLY A C 1
ATOM 1455 O O . GLY A 1 169 ? 11.490 1.353 31.839 1.00 92.25 169 GLY A O 1
ATOM 1456 N N . GLN A 1 170 ? 12.311 -0.425 30.714 1.00 93.06 170 GLN A N 1
ATOM 1457 C CA . GLN A 1 170 ? 13.711 0.001 30.733 1.00 93.06 170 GLN A CA 1
ATOM 1458 C C . GLN A 1 170 ? 13.924 1.312 29.954 1.00 93.06 170 GLN A C 1
ATOM 1460 O O . GLN A 1 170 ? 14.571 2.242 30.450 1.00 93.06 170 GLN A O 1
ATOM 1465 N N . LEU A 1 171 ? 13.337 1.423 28.758 1.00 92.75 171 LEU A N 1
ATOM 1466 C CA . LEU A 1 171 ? 13.522 2.564 27.853 1.00 92.75 171 LEU A CA 1
ATOM 1467 C C . LEU A 1 171 ? 12.736 3.817 28.256 1.00 92.75 171 LEU A C 1
ATOM 1469 O O . LEU A 1 171 ? 13.183 4.936 27.998 1.00 92.75 171 LEU A O 1
ATOM 1473 N N . LYS A 1 172 ? 11.607 3.665 28.960 1.00 88.56 172 LYS A N 1
ATOM 1474 C CA . LYS A 1 172 ? 10.786 4.791 29.445 1.00 88.56 172 LYS A CA 1
ATOM 1475 C C . LYS A 1 172 ? 11.592 5.838 30.216 1.00 88.56 172 LYS A C 1
ATOM 1477 O O . LYS A 1 172 ? 11.276 7.028 30.153 1.00 88.56 172 LYS A O 1
ATOM 1482 N N . THR A 1 173 ? 12.616 5.410 30.953 1.00 82.81 173 THR A N 1
ATOM 1483 C CA . THR A 1 173 ? 13.493 6.313 31.714 1.00 82.81 173 THR A CA 1
ATOM 1484 C C . THR A 1 173 ? 14.302 7.241 30.803 1.00 82.81 173 THR A C 1
ATOM 1486 O O . THR A 1 173 ? 14.431 8.428 31.104 1.00 82.81 173 THR A O 1
ATOM 1489 N N . THR A 1 174 ? 14.762 6.739 29.656 1.00 84.69 174 THR A N 1
ATOM 1490 C CA . THR A 1 174 ? 15.452 7.516 28.619 1.00 84.69 174 THR A CA 1
ATOM 1491 C C . THR A 1 174 ? 14.492 8.511 27.957 1.00 84.69 174 THR A C 1
ATOM 1493 O O . THR A 1 174 ? 14.816 9.695 27.840 1.00 84.69 174 THR A O 1
ATOM 1496 N N . TRP A 1 175 ? 13.258 8.097 27.650 1.00 85.50 175 TRP A N 1
ATOM 1497 C CA . TRP A 1 175 ? 12.253 8.967 27.015 1.00 85.50 175 TRP A CA 1
ATOM 1498 C C . TRP A 1 175 ? 11.782 10.126 27.897 1.00 85.50 175 TRP A C 1
ATOM 1500 O O . TRP A 1 175 ? 11.309 11.140 27.390 1.00 85.50 175 TRP A O 1
ATOM 1510 N N . ALA A 1 176 ? 11.924 10.030 29.223 1.00 69.50 176 ALA A N 1
ATOM 1511 C CA . ALA A 1 176 ? 11.540 11.103 30.143 1.00 69.50 176 ALA A CA 1
ATOM 1512 C C . ALA A 1 176 ? 12.296 12.427 29.884 1.00 69.50 176 ALA A C 1
ATOM 1514 O O . ALA A 1 176 ? 11.825 13.501 30.278 1.00 69.50 176 ALA A O 1
ATOM 1515 N N . LYS A 1 177 ? 13.458 12.357 29.216 1.00 64.50 177 LYS A N 1
ATOM 1516 C CA . LYS A 1 177 ? 14.254 13.518 28.793 1.00 64.50 177 LYS A CA 1
ATOM 1517 C C . LYS A 1 177 ? 13.716 14.173 27.511 1.00 64.50 177 LYS A C 1
ATOM 1519 O O . LYS A 1 177 ? 13.899 15.376 27.325 1.00 64.50 177 LYS A O 1
ATOM 1524 N N . GLU A 1 178 ? 12.994 13.434 26.670 1.00 63.41 178 GLU A N 1
ATOM 1525 C CA . GLU A 1 178 ? 12.418 13.891 25.398 1.00 63.41 178 GLU A CA 1
ATOM 1526 C C . GLU A 1 178 ? 11.101 14.656 25.643 1.00 63.41 178 GLU A C 1
ATOM 1528 O O . GLU A 1 178 ? 9.991 14.209 25.371 1.00 63.41 178 GLU A O 1
ATOM 1533 N N . LYS A 1 179 ? 11.206 15.850 26.239 1.00 53.38 179 LYS A N 1
ATOM 1534 C CA . LYS A 1 179 ? 10.071 16.619 26.794 1.00 53.38 179 LYS A CA 1
ATOM 1535 C C . LYS A 1 179 ? 9.112 17.254 25.767 1.00 53.38 179 LYS A C 1
ATOM 1537 O O . LYS A 1 179 ? 8.216 18.002 26.164 1.00 53.38 179 LYS A O 1
ATOM 1542 N N . LYS A 1 180 ? 9.255 17.008 24.460 1.00 58.69 180 LYS A N 1
ATOM 1543 C CA . LYS A 1 180 ? 8.377 17.614 23.439 1.00 58.69 180 LYS A CA 1
ATOM 1544 C C . LYS A 1 180 ? 7.189 16.696 23.138 1.00 58.69 180 LYS A C 1
ATOM 1546 O O . LYS A 1 180 ? 7.326 15.723 22.411 1.00 58.69 180 LYS A O 1
ATOM 1551 N N . ARG A 1 181 ? 5.994 17.063 23.628 1.00 56.22 181 ARG A N 1
ATOM 1552 C CA . ARG A 1 181 ? 4.734 16.306 23.427 1.00 56.22 181 ARG A CA 1
ATOM 1553 C C . ARG A 1 181 ? 4.432 15.954 21.963 1.00 56.22 181 ARG A C 1
ATOM 1555 O O . ARG A 1 181 ? 3.826 14.919 21.725 1.00 56.22 181 ARG A O 1
ATOM 1562 N N . LYS A 1 182 ? 4.842 16.797 21.004 1.00 60.31 182 LYS A N 1
ATOM 1563 C CA . LYS A 1 182 ? 4.574 16.584 19.571 1.00 60.31 182 LYS A CA 1
ATOM 1564 C C . LYS A 1 182 ? 5.326 15.372 18.996 1.00 60.31 182 LYS A C 1
ATOM 1566 O O . LYS A 1 182 ? 4.786 14.720 18.114 1.00 60.31 182 LYS A O 1
ATOM 1571 N N . ASN A 1 183 ? 6.505 15.045 19.537 1.00 74.19 183 ASN A N 1
ATOM 1572 C CA . ASN A 1 183 ? 7.381 13.975 19.048 1.00 74.19 183 ASN A CA 1
ATOM 1573 C C . ASN A 1 183 ? 7.681 12.973 20.177 1.00 74.19 183 ASN A C 1
ATOM 1575 O O . ASN A 1 183 ? 8.826 12.795 20.578 1.00 74.19 183 ASN A O 1
ATOM 1579 N N . SER A 1 184 ? 6.631 12.379 20.745 1.00 83.75 184 SER A N 1
ATOM 1580 C CA . SER A 1 184 ? 6.730 11.435 21.864 1.00 83.75 184 SER A CA 1
ATOM 1581 C C . SER A 1 184 ? 6.864 9.985 21.376 1.00 83.75 184 SER A C 1
ATOM 1583 O O . SER A 1 184 ? 6.000 9.556 20.605 1.00 83.75 184 SER A O 1
ATOM 1585 N N . PRO A 1 185 ? 7.830 9.187 21.877 1.00 90.19 185 PRO A N 1
ATOM 1586 C CA . PRO A 1 185 ? 7.940 7.757 21.559 1.00 90.19 185 PRO A CA 1
ATOM 1587 C C . PRO A 1 185 ? 6.646 6.978 21.818 1.00 90.19 185 PRO A C 1
ATOM 1589 O O . PRO A 1 185 ? 6.323 6.028 21.117 1.00 90.19 185 PRO A O 1
ATOM 1592 N N . TRP A 1 186 ? 5.839 7.428 22.781 1.00 90.31 186 TRP A N 1
ATOM 1593 C CA . TRP A 1 186 ? 4.555 6.806 23.096 1.00 90.31 186 TRP A CA 1
ATOM 1594 C C . TRP A 1 186 ? 3.551 6.832 21.951 1.00 90.31 186 TRP A C 1
ATOM 1596 O O . TRP A 1 186 ? 2.731 5.924 21.858 1.00 90.31 186 TRP A O 1
ATOM 1606 N N . MET A 1 187 ? 3.596 7.848 21.087 1.00 88.50 187 MET A N 1
ATOM 1607 C CA . MET A 1 187 ? 2.733 7.886 19.908 1.00 88.50 187 MET A CA 1
ATOM 1608 C C . MET A 1 187 ? 3.120 6.768 18.941 1.00 88.50 187 MET A C 1
ATOM 1610 O O . MET A 1 187 ? 2.249 6.016 18.521 1.00 88.50 187 MET A O 1
ATOM 1614 N N . GLY A 1 188 ? 4.423 6.623 18.667 1.00 90.88 188 GLY A N 1
ATOM 1615 C CA . GLY A 1 188 ? 4.935 5.568 17.801 1.00 90.88 188 GLY A CA 1
ATOM 1616 C C . GLY A 1 188 ? 4.642 4.179 18.354 1.00 90.88 188 GLY A C 1
ATOM 1617 O O . GLY A 1 188 ? 4.138 3.342 17.618 1.00 90.88 188 GLY A O 1
ATOM 1618 N N . LEU A 1 189 ? 4.822 3.974 19.665 1.00 94.44 189 LEU A N 1
ATOM 1619 C CA . LEU A 1 189 ? 4.427 2.725 20.321 1.00 94.44 189 LEU A CA 1
ATOM 1620 C C . LEU A 1 189 ? 2.932 2.441 20.177 1.00 94.44 189 LEU A C 1
ATOM 1622 O O . LEU A 1 189 ? 2.566 1.306 19.942 1.00 94.44 189 LEU A O 1
ATOM 1626 N N . SER A 1 190 ? 2.063 3.446 20.315 1.00 94.38 190 SER A N 1
ATOM 1627 C CA . SER A 1 190 ? 0.604 3.236 20.292 1.00 94.38 190 SER A CA 1
ATOM 1628 C C . SER A 1 190 ? 0.094 2.721 18.950 1.00 94.38 190 SER A C 1
ATOM 1630 O O . SER A 1 190 ? -0.900 2.006 18.919 1.00 94.38 190 SER A O 1
ATOM 1632 N N . GLU A 1 191 ? 0.773 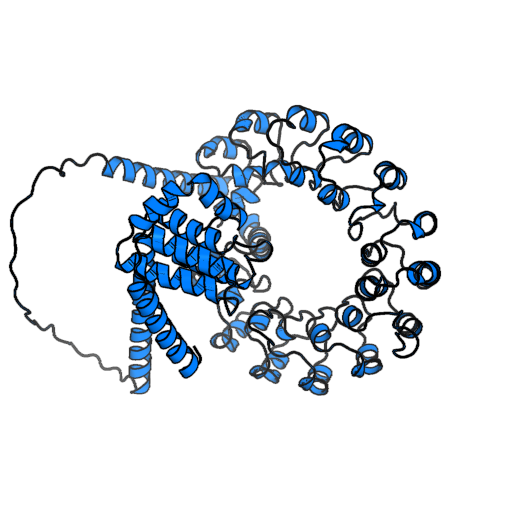3.079 17.863 1.00 92.69 191 GLU A N 1
ATOM 1633 C CA . GLU A 1 191 ? 0.476 2.643 16.493 1.00 92.69 191 GLU A CA 1
ATOM 1634 C C . GLU A 1 191 ? 1.315 1.423 16.078 1.00 92.69 191 GLU A C 1
ATOM 1636 O O . GLU A 1 191 ? 1.149 0.905 14.978 1.00 92.69 191 GLU A O 1
ATOM 1641 N N . ASN A 1 192 ? 2.230 0.961 16.937 1.00 94.62 192 ASN A N 1
ATOM 1642 C CA . ASN A 1 192 ? 3.163 -0.103 16.599 1.00 94.62 192 ASN A CA 1
ATOM 1643 C C . ASN A 1 192 ? 2.454 -1.462 16.588 1.00 94.62 192 ASN A C 1
ATOM 1645 O O . ASN A 1 192 ? 1.813 -1.865 17.567 1.00 94.62 192 ASN A O 1
ATOM 1649 N N . THR A 1 193 ? 2.602 -2.177 15.476 1.00 93.88 193 THR A N 1
ATOM 1650 C CA . THR A 1 193 ? 1.964 -3.474 15.259 1.00 93.88 193 THR A CA 1
ATOM 1651 C C . THR A 1 193 ? 2.746 -4.650 15.847 1.00 93.88 193 THR A C 1
ATOM 1653 O O . THR A 1 193 ? 2.151 -5.690 16.111 1.00 93.88 193 THR A O 1
ATOM 1656 N N . GLY A 1 194 ? 4.047 -4.482 16.105 1.00 93.25 194 GLY A N 1
ATOM 1657 C CA . GLY A 1 194 ? 4.948 -5.500 16.657 1.00 93.25 194 GLY A CA 1
ATOM 1658 C C . GLY A 1 194 ? 4.957 -5.592 18.187 1.00 93.25 194 GLY A C 1
ATOM 1659 O O . GLY A 1 194 ? 5.653 -6.435 18.748 1.00 93.25 194 GLY A O 1
ATOM 1660 N N . ILE A 1 195 ? 4.202 -4.742 18.889 1.00 95.75 195 ILE A N 1
ATOM 1661 C CA . ILE A 1 195 ? 4.052 -4.849 20.345 1.00 95.75 195 ILE A CA 1
ATOM 1662 C C . ILE A 1 195 ? 3.100 -6.012 20.676 1.00 95.75 195 ILE A C 1
ATOM 1664 O O . ILE A 1 195 ? 1.997 -6.066 20.131 1.00 95.75 195 ILE A O 1
ATOM 1668 N N . PRO A 1 196 ? 3.456 -6.908 21.619 1.00 94.75 196 PRO A N 1
ATOM 1669 C CA . PRO A 1 196 ? 2.554 -7.948 22.110 1.00 94.75 196 PRO A CA 1
ATOM 1670 C C . PRO A 1 196 ? 1.491 -7.333 23.033 1.00 94.75 196 PRO A C 1
ATOM 1672 O O . PRO A 1 196 ? 1.619 -7.313 24.261 1.00 94.75 196 PRO A O 1
ATOM 1675 N N . TRP A 1 197 ? 0.452 -6.760 22.430 1.00 94.88 197 TRP A N 1
ATOM 1676 C CA . TRP A 1 197 ? -0.565 -5.997 23.138 1.00 94.88 197 TRP A CA 1
ATOM 1677 C C . TRP A 1 197 ? -1.386 -6.845 24.106 1.00 94.88 197 TRP A C 1
ATOM 1679 O O . TRP A 1 197 ? -1.951 -7.877 23.757 1.00 94.88 197 TRP A O 1
ATOM 1689 N N . THR A 1 198 ? -1.520 -6.346 25.335 1.00 93.25 198 THR A N 1
ATOM 1690 C CA . THR A 1 198 ? -2.417 -6.905 26.349 1.00 93.25 198 THR A CA 1
ATOM 1691 C C . THR A 1 198 ? -3.177 -5.788 27.053 1.00 93.25 198 THR A C 1
ATOM 1693 O O . THR A 1 198 ? -2.693 -4.658 27.176 1.00 93.25 198 THR A O 1
ATOM 1696 N N . LYS A 1 199 ? -4.354 -6.110 27.600 1.00 91.75 199 LYS A N 1
ATOM 1697 C CA . LYS A 1 199 ? -5.120 -5.175 28.440 1.00 91.75 199 LYS A CA 1
ATOM 1698 C C . LYS A 1 199 ? -4.300 -4.683 29.644 1.00 91.75 199 LYS A C 1
ATOM 1700 O O . LYS A 1 199 ? -4.389 -3.514 30.015 1.00 91.75 199 LYS A O 1
ATOM 1705 N N . SER A 1 200 ? -3.468 -5.555 30.226 1.00 92.19 200 SER A N 1
ATOM 1706 C CA . SER A 1 200 ? -2.553 -5.205 31.324 1.00 92.19 200 SER A CA 1
ATOM 1707 C C . SER A 1 200 ? -1.563 -4.114 30.907 1.00 92.19 200 SER A C 1
ATOM 1709 O O . SER A 1 200 ? -1.453 -3.089 31.582 1.00 92.19 200 SER A O 1
ATOM 1711 N N . LEU A 1 201 ? -0.916 -4.283 29.748 1.00 94.25 201 LEU A N 1
ATOM 1712 C CA . LEU A 1 201 ? 0.044 -3.320 29.212 1.00 94.25 201 LEU A CA 1
ATOM 1713 C C . LEU A 1 201 ? -0.607 -1.954 28.951 1.00 94.25 201 LEU A C 1
ATOM 1715 O O . LEU A 1 201 ? -0.074 -0.925 29.374 1.00 94.25 201 LEU A O 1
ATOM 1719 N N . ILE A 1 202 ? -1.785 -1.942 28.312 1.00 93.44 202 ILE A N 1
ATOM 1720 C CA . ILE A 1 202 ? -2.552 -0.715 28.042 1.00 93.44 202 ILE A CA 1
ATOM 1721 C C . ILE A 1 202 ? -2.880 0.009 29.350 1.00 93.44 202 ILE A C 1
ATOM 1723 O O . ILE A 1 202 ? -2.674 1.216 29.451 1.00 93.44 202 ILE A O 1
ATOM 1727 N N . ASN A 1 203 ?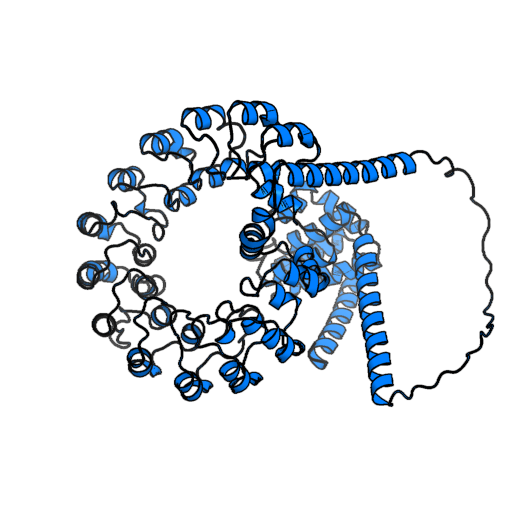 -3.341 -0.716 30.373 1.00 91.69 203 ASN A N 1
ATOM 1728 C CA . ASN A 1 203 ? -3.655 -0.133 31.678 1.00 91.69 203 ASN A CA 1
ATOM 1729 C C . ASN A 1 203 ? -2.418 0.423 32.387 1.00 91.69 203 ASN A C 1
ATOM 1731 O O . ASN A 1 203 ? -2.476 1.527 32.931 1.00 91.69 203 ASN A O 1
ATOM 1735 N N . LYS A 1 204 ? -1.296 -0.305 32.351 1.00 92.25 204 LYS A N 1
ATOM 1736 C CA . LYS A 1 204 ? -0.036 0.091 32.994 1.00 92.25 204 LYS A CA 1
ATOM 1737 C C . LYS A 1 204 ? 0.486 1.433 32.483 1.00 92.25 204 LYS A C 1
ATOM 1739 O O . LYS A 1 204 ? 1.018 2.222 33.265 1.00 92.25 204 LYS A O 1
ATOM 1744 N N . TYR A 1 205 ? 0.326 1.700 31.188 1.00 90.94 205 TYR A N 1
ATOM 1745 C CA . TYR A 1 205 ? 0.771 2.942 30.550 1.00 90.94 205 TYR A CA 1
ATOM 1746 C C . TYR A 1 205 ? -0.387 3.796 30.027 1.00 90.94 205 TYR A C 1
ATOM 1748 O O . TYR A 1 205 ? -0.201 4.605 29.118 1.00 90.94 205 TYR A O 1
ATOM 1756 N N . ASN A 1 206 ? -1.575 3.660 30.614 1.00 88.06 206 ASN A N 1
ATOM 1757 C CA . ASN A 1 206 ? -2.695 4.538 30.311 1.00 88.06 206 ASN A CA 1
ATOM 1758 C C . ASN A 1 206 ? -2.376 5.954 30.834 1.00 88.06 206 ASN A C 1
ATOM 1760 O O . ASN A 1 206 ? -2.138 6.118 32.035 1.00 88.06 206 ASN A O 1
ATOM 1764 N N . PRO A 1 207 ? -2.364 6.990 29.977 1.00 79.19 207 PRO A N 1
ATOM 1765 C CA . PRO A 1 207 ? -1.983 8.331 30.394 1.00 79.19 207 PRO A CA 1
ATOM 1766 C C . PRO A 1 207 ? -2.965 8.881 31.435 1.00 79.19 207 PRO A C 1
ATOM 1768 O O . PRO A 1 207 ? -4.183 8.813 31.265 1.00 79.19 207 PRO A O 1
ATOM 1771 N N . ILE A 1 208 ? -2.422 9.469 32.505 1.00 71.19 208 ILE A N 1
ATOM 1772 C CA . ILE A 1 208 ? -3.198 10.174 33.530 1.00 71.19 208 ILE A CA 1
ATOM 1773 C C . ILE A 1 208 ? -3.108 11.678 33.226 1.00 71.19 208 ILE A C 1
ATOM 1775 O O . ILE A 1 208 ? -2.013 12.244 33.336 1.00 71.19 208 ILE A O 1
ATOM 1779 N N . PRO A 1 209 ? -4.222 12.348 32.860 1.00 60.34 209 PRO A N 1
ATOM 1780 C CA . PRO A 1 209 ? -4.209 13.737 32.385 1.00 60.34 209 PRO A CA 1
ATOM 1781 C C . PRO A 1 209 ? -3.533 14.740 33.333 1.00 60.34 209 PRO A C 1
ATOM 1783 O O . PRO A 1 209 ? -2.925 15.704 32.876 1.00 60.34 209 PRO A O 1
ATOM 1786 N N . ILE A 1 210 ? -3.605 14.493 34.645 1.00 58.53 210 ILE A N 1
ATOM 1787 C CA . ILE A 1 210 ? -3.201 15.440 35.695 1.00 58.53 210 ILE A CA 1
ATOM 1788 C C . ILE A 1 210 ? -1.686 15.411 35.976 1.00 58.53 210 ILE A C 1
ATOM 1790 O O . ILE A 1 210 ? -1.107 16.442 36.302 1.00 58.53 210 ILE A O 1
ATOM 1794 N N . LEU A 1 211 ? -1.013 14.259 35.842 1.00 54.22 211 LEU A N 1
ATOM 1795 C CA . LEU A 1 211 ? 0.334 14.063 36.416 1.00 54.22 211 LEU A CA 1
ATOM 1796 C C . LEU A 1 211 ? 1.489 14.072 35.401 1.00 54.22 211 LEU A C 1
ATOM 1798 O O . LEU A 1 211 ? 2.639 14.233 35.809 1.00 54.22 211 LEU A O 1
ATOM 1802 N N . LYS A 1 212 ? 1.180 13.920 34.105 1.00 55.03 212 LYS A N 1
ATOM 1803 C CA . LYS A 1 212 ? 2.006 14.086 32.883 1.00 55.03 212 LYS A CA 1
ATOM 1804 C C . LYS A 1 212 ? 1.493 13.063 31.852 1.00 55.03 212 LYS A C 1
ATOM 1806 O O . LYS A 1 212 ? 1.351 11.896 32.202 1.00 55.03 212 LYS A O 1
ATOM 1811 N N . PRO A 1 213 ? 1.277 13.439 30.578 1.00 59.31 213 PRO A N 1
ATOM 1812 C CA . PRO A 1 213 ? 0.668 12.584 29.549 1.00 59.31 213 PRO A CA 1
ATOM 1813 C C . PRO A 1 213 ? 1.658 11.561 28.957 1.00 59.31 213 PRO A C 1
ATOM 1815 O O . PRO A 1 213 ? 1.773 11.417 27.745 1.00 59.31 213 PRO A O 1
ATOM 1818 N N . ILE A 1 214 ? 2.452 10.914 29.810 1.00 72.75 214 ILE A N 1
ATOM 1819 C CA . ILE A 1 214 ? 3.477 9.945 29.417 1.00 72.75 214 ILE A CA 1
ATOM 1820 C C . ILE A 1 214 ? 2.816 8.569 29.450 1.00 72.75 214 ILE A C 1
ATOM 1822 O O . ILE A 1 214 ? 2.628 7.996 30.522 1.00 72.75 214 ILE A O 1
ATOM 1826 N N . GLY A 1 215 ? 2.423 8.080 28.283 1.00 86.75 215 GLY A N 1
ATOM 1827 C CA . GLY A 1 215 ? 1.668 6.845 28.134 1.00 86.75 215 GLY A CA 1
ATOM 1828 C C . GLY A 1 215 ? 1.070 6.738 26.740 1.00 86.75 215 GLY A C 1
ATOM 1829 O O . GLY A 1 215 ? 1.203 7.666 25.938 1.00 86.75 215 GLY A O 1
ATOM 1830 N N . PHE A 1 216 ? 0.416 5.616 26.456 1.00 90.88 216 PHE A N 1
ATOM 1831 C CA . PHE A 1 216 ? -0.157 5.359 25.140 1.00 90.88 216 PHE A CA 1
ATOM 1832 C C . PHE A 1 216 ? -1.181 6.426 24.733 1.00 90.88 216 PHE A C 1
ATOM 1834 O O . PHE A 1 216 ? -2.008 6.879 25.522 1.00 90.88 216 PHE A O 1
ATOM 1841 N N . SER A 1 217 ? -1.121 6.827 23.471 1.00 89.94 217 SER A N 1
ATOM 1842 C CA . SER A 1 217 ? -2.064 7.733 22.837 1.00 89.94 217 SER A CA 1
ATOM 1843 C C . SER A 1 217 ? -3.314 6.964 22.436 1.00 89.94 217 SER A C 1
ATOM 1845 O O . SER A 1 217 ? -3.244 6.081 21.587 1.00 89.94 217 SER A O 1
ATOM 1847 N N . TRP A 1 218 ? -4.474 7.343 22.973 1.00 92.31 218 TRP A N 1
ATOM 1848 C CA . TRP A 1 218 ? -5.748 6.734 22.579 1.00 92.31 218 TRP A CA 1
ATOM 1849 C C . TRP A 1 218 ? -6.072 6.930 21.097 1.00 92.31 218 TRP A C 1
ATOM 1851 O O . TRP A 1 218 ? -6.678 6.048 20.499 1.00 92.31 218 TRP A O 1
ATOM 1861 N N . LYS A 1 219 ? -5.597 8.014 20.471 1.00 91.44 219 LYS A N 1
ATOM 1862 C CA . LYS A 1 219 ? -5.694 8.184 19.013 1.00 91.44 219 LYS A CA 1
ATOM 1863 C C . LYS A 1 219 ? -4.878 7.136 18.259 1.00 91.44 219 LYS A C 1
ATOM 1865 O O . LYS A 1 219 ? -5.393 6.525 17.332 1.00 91.44 219 LYS A O 1
ATOM 1870 N N . GLY A 1 220 ? -3.636 6.906 18.691 1.00 92.25 220 GLY A N 1
ATOM 1871 C CA . GLY A 1 220 ? -2.765 5.890 18.095 1.00 92.25 220 GLY A CA 1
ATOM 1872 C C . GLY A 1 220 ? -3.313 4.477 18.303 1.00 92.25 220 GLY A C 1
ATOM 1873 O O . GLY A 1 220 ? -3.432 3.723 17.346 1.00 92.25 220 GLY A O 1
ATOM 1874 N N . LEU A 1 221 ? -3.766 4.163 19.523 1.00 95.25 221 LEU A N 1
ATOM 1875 C CA . LEU A 1 221 ? -4.418 2.886 19.833 1.00 95.25 221 LEU A CA 1
ATOM 1876 C C . LEU A 1 221 ? -5.689 2.674 18.991 1.00 95.25 221 LEU A C 1
ATOM 1878 O O . LEU A 1 221 ? -5.912 1.577 18.500 1.00 95.25 221 LEU A O 1
ATOM 1882 N N . SER A 1 222 ? -6.499 3.717 18.769 1.00 95.38 222 SER A N 1
ATOM 1883 C CA . SER A 1 222 ? -7.720 3.618 17.945 1.00 95.38 222 SER A CA 1
ATOM 1884 C C . SER A 1 222 ? -7.427 3.280 16.480 1.00 95.38 222 SER A C 1
ATOM 1886 O O . SER A 1 222 ? -8.277 2.692 15.823 1.00 95.38 222 SER A O 1
ATOM 1888 N N . ARG A 1 223 ? -6.238 3.632 15.966 1.00 93.25 223 ARG A N 1
ATOM 1889 C CA . ARG A 1 223 ? -5.775 3.295 14.605 1.00 93.25 223 ARG A CA 1
ATOM 1890 C C . ARG A 1 223 ? -5.044 1.958 14.524 1.00 93.25 223 ARG A C 1
ATOM 1892 O O . ARG A 1 223 ? -4.736 1.512 13.426 1.00 93.25 223 ARG A O 1
ATOM 1899 N N . ASN A 1 224 ? -4.696 1.361 15.659 1.00 95.25 224 ASN A N 1
ATOM 1900 C CA . ASN A 1 224 ? -3.833 0.195 15.682 1.00 95.25 224 ASN A CA 1
ATOM 1901 C C . ASN A 1 224 ? -4.642 -1.074 15.385 1.00 95.25 224 ASN A C 1
ATOM 1903 O O . ASN A 1 224 ? -5.510 -1.474 16.163 1.00 95.25 224 ASN A O 1
ATOM 1907 N N . GLU A 1 225 ? -4.368 -1.701 14.247 1.00 94.69 225 GLU A N 1
ATOM 1908 C CA . GLU A 1 225 ? -5.074 -2.906 13.806 1.00 94.69 225 GLU A CA 1
ATOM 1909 C C . GLU A 1 225 ? -4.604 -4.175 14.543 1.00 94.69 225 GLU A C 1
ATOM 1911 O O . GLU A 1 225 ? -5.312 -5.176 14.524 1.00 94.69 225 GLU A O 1
ATOM 1916 N N . SER A 1 226 ? -3.452 -4.142 15.235 1.00 94.00 226 SER A N 1
ATOM 1917 C CA . SER A 1 226 ? -2.889 -5.309 15.939 1.00 94.00 226 SER A CA 1
ATOM 1918 C C . SER A 1 226 ? -3.321 -5.443 17.402 1.00 94.00 226 SER A C 1
ATOM 1920 O O . SER A 1 226 ? -2.902 -6.380 18.090 1.00 94.00 226 SER A O 1
ATOM 1922 N N . LEU A 1 227 ? -4.152 -4.523 17.905 1.00 94.44 227 LEU A N 1
ATOM 1923 C CA . LEU A 1 227 ? -4.738 -4.675 19.234 1.00 94.44 227 LEU A CA 1
ATOM 1924 C C . LEU A 1 227 ? -5.631 -5.927 19.295 1.00 94.44 227 LEU A C 1
ATOM 1926 O O . LEU A 1 227 ? -6.246 -6.308 18.298 1.00 94.44 227 LEU A O 1
ATOM 1930 N N . PRO A 1 228 ? -5.765 -6.556 20.476 1.00 91.56 228 PRO A N 1
ATOM 1931 C CA . PRO A 1 228 ? -6.676 -7.677 20.664 1.00 91.56 228 PRO A CA 1
ATOM 1932 C C . PRO A 1 228 ? -8.125 -7.167 20.717 1.00 91.56 228 PRO A C 1
ATOM 1934 O O . PRO A 1 228 ? -8.686 -6.996 21.799 1.00 91.56 228 PRO A O 1
ATOM 1937 N N . TRP A 1 229 ? -8.719 -6.895 19.550 1.00 90.38 229 TRP A N 1
ATOM 1938 C CA . TRP A 1 229 ? -10.073 -6.350 19.364 1.00 90.38 229 TRP A CA 1
ATOM 1939 C C . TRP A 1 229 ? -11.206 -7.333 19.719 1.00 90.38 229 TRP A C 1
ATOM 1941 O O . TRP A 1 229 ? -12.144 -7.545 18.952 1.00 90.38 229 TRP A O 1
ATOM 1951 N N . ASP A 1 230 ? -11.149 -7.941 20.904 1.00 79.50 230 ASP A N 1
ATOM 1952 C CA . ASP A 1 230 ? -12.256 -8.733 21.433 1.00 79.50 230 ASP A CA 1
ATOM 1953 C C . ASP A 1 230 ? -13.449 -7.848 21.860 1.00 79.50 230 ASP A C 1
ATOM 1955 O O . ASP A 1 230 ? -13.377 -6.616 21.915 1.00 79.50 230 ASP A O 1
ATOM 1959 N N . LYS A 1 231 ? -14.594 -8.473 22.173 1.00 66.25 231 LYS A N 1
ATOM 1960 C CA . LYS A 1 231 ? -15.804 -7.734 22.582 1.00 66.25 231 LYS A CA 1
ATOM 1961 C C . LYS A 1 231 ? -15.587 -6.865 23.826 1.00 66.25 231 LYS A C 1
ATOM 1963 O O . LYS A 1 231 ? -16.317 -5.892 23.997 1.00 66.25 231 LYS A O 1
ATOM 1968 N N . ASN A 1 232 ? -14.628 -7.205 24.685 1.00 83.94 232 ASN A N 1
ATOM 1969 C CA . ASN A 1 232 ? -14.446 -6.534 25.963 1.00 83.94 232 ASN A CA 1
ATOM 1970 C C . ASN A 1 232 ? -13.656 -5.236 25.793 1.00 83.94 232 ASN A C 1
ATOM 1972 O O . ASN A 1 232 ? -14.053 -4.228 26.365 1.00 83.94 232 ASN A O 1
ATOM 1976 N N . ILE A 1 233 ? -12.615 -5.201 24.952 1.00 90.94 233 ILE A N 1
ATOM 1977 C CA . ILE A 1 233 ? -11.734 -4.025 24.868 1.00 90.94 233 ILE A CA 1
ATOM 1978 C C . ILE A 1 233 ? -12.446 -2.759 24.350 1.00 90.94 233 ILE A C 1
ATOM 1980 O O . ILE A 1 233 ? -12.164 -1.647 24.806 1.00 90.94 233 ILE A O 1
ATOM 1984 N N . ILE A 1 234 ? -13.410 -2.902 23.434 1.00 92.31 234 ILE A N 1
ATOM 1985 C CA . ILE A 1 234 ? -14.212 -1.766 22.948 1.00 92.31 234 ILE A CA 1
ATOM 1986 C C . ILE A 1 234 ? -15.092 -1.223 24.081 1.00 92.31 234 ILE A C 1
ATOM 1988 O O . ILE A 1 234 ? -15.153 -0.013 24.296 1.00 92.31 234 ILE A O 1
ATOM 1992 N N . GLU A 1 235 ? -15.736 -2.123 24.825 1.00 91.94 235 GLU A N 1
ATOM 1993 C CA . GLU A 1 235 ? -16.650 -1.801 25.924 1.00 91.94 235 GLU A CA 1
ATOM 1994 C C . GLU A 1 235 ? -15.911 -1.200 27.131 1.00 91.94 235 GLU A C 1
ATOM 1996 O O . GLU A 1 235 ? -16.318 -0.166 27.661 1.00 91.94 235 GLU A O 1
ATOM 2001 N N . ASP A 1 236 ? -14.775 -1.787 27.509 1.00 92.06 236 ASP A N 1
ATOM 2002 C CA . ASP A 1 236 ? -13.932 -1.371 28.635 1.00 92.06 236 ASP A CA 1
ATOM 2003 C C . ASP A 1 236 ? -13.444 0.081 28.513 1.00 92.06 236 ASP A C 1
ATOM 2005 O O . ASP A 1 236 ? -13.245 0.773 29.516 1.00 92.06 236 ASP A O 1
ATOM 2009 N N . TYR A 1 237 ? -13.234 0.550 27.279 1.00 93.38 237 TYR A N 1
ATOM 2010 C CA . TYR A 1 237 ? -12.646 1.858 26.988 1.00 93.38 237 TYR A CA 1
ATOM 2011 C C . TYR A 1 237 ? -13.520 2.727 26.075 1.00 93.38 237 TYR A C 1
ATOM 2013 O O . TYR A 1 237 ? -13.020 3.655 25.440 1.00 93.38 237 TYR A O 1
ATOM 2021 N N . VAL A 1 238 ? -14.837 2.494 26.069 1.00 93.94 238 VAL A N 1
ATOM 2022 C CA . VAL A 1 238 ? -15.837 3.189 25.230 1.00 93.94 238 VAL A CA 1
ATOM 2023 C C . VAL A 1 238 ? -15.682 4.720 25.208 1.00 93.94 238 VAL A C 1
ATOM 2025 O O . VAL A 1 238 ? -15.869 5.362 24.172 1.00 93.94 238 VAL A O 1
ATOM 2028 N N . GLY A 1 239 ? -15.330 5.317 26.353 1.00 93.62 239 GLY A N 1
ATOM 2029 C CA . GLY A 1 239 ? -15.169 6.764 26.528 1.00 93.62 239 GLY A CA 1
ATOM 2030 C C . GLY A 1 239 ? -13.789 7.311 26.160 1.00 93.62 239 GLY A C 1
ATOM 2031 O O . GLY A 1 239 ? -13.589 8.520 26.232 1.00 93.62 239 GLY A O 1
ATOM 2032 N N . LYS A 1 240 ? -12.834 6.445 25.812 1.00 93.19 240 LYS A N 1
ATOM 2033 C CA . LYS A 1 240 ? -11.455 6.828 25.488 1.00 93.19 240 LYS A CA 1
ATOM 2034 C C . LYS A 1 240 ? -11.124 6.676 24.007 1.00 93.19 240 LYS A C 1
ATOM 2036 O O . LYS A 1 240 ? -10.234 7.374 23.532 1.00 93.19 240 LYS A O 1
ATOM 2041 N N . TRP A 1 241 ? -11.818 5.786 23.300 1.00 94.94 241 TRP A N 1
ATOM 2042 C CA . TRP A 1 241 ? -11.620 5.585 21.869 1.00 94.94 241 TRP A CA 1
ATOM 2043 C C . TRP A 1 241 ? -11.926 6.844 21.059 1.00 94.94 241 TRP A C 1
ATOM 2045 O O . TRP A 1 241 ? -12.917 7.538 21.297 1.00 94.94 241 TRP A O 1
ATOM 2055 N N . ASP A 1 242 ? -11.078 7.098 20.069 1.00 94.62 242 ASP A N 1
ATOM 2056 C CA . ASP A 1 242 ? -11.363 8.027 18.987 1.00 94.62 242 ASP A CA 1
ATOM 2057 C C . ASP A 1 242 ? -12.219 7.277 17.959 1.00 94.62 242 ASP A C 1
ATOM 2059 O O . ASP A 1 242 ? -11.722 6.444 17.202 1.00 94.62 242 ASP A O 1
ATOM 2063 N N . TRP A 1 243 ? -13.532 7.504 18.000 1.00 94.69 243 TRP A N 1
ATOM 2064 C CA . TRP A 1 243 ? -14.498 6.721 17.229 1.00 94.69 243 TRP A CA 1
ATOM 2065 C C . TRP A 1 243 ? -14.410 6.949 15.721 1.00 94.69 243 TRP A C 1
ATOM 2067 O O . TRP A 1 243 ? -14.794 6.061 14.961 1.00 94.69 243 TRP A O 1
ATOM 2077 N N . GLU A 1 244 ? -13.873 8.085 15.277 1.00 92.06 244 GLU A N 1
ATOM 2078 C CA . GLU A 1 244 ? -13.620 8.315 13.856 1.00 92.06 244 GLU A CA 1
ATOM 2079 C C . GLU A 1 244 ? -12.518 7.383 13.356 1.00 92.06 244 GLU A C 1
ATOM 2081 O O . GLU A 1 244 ? -12.706 6.686 12.361 1.00 92.06 244 GLU A O 1
ATOM 2086 N N . LEU A 1 245 ? -11.406 7.312 14.095 1.00 93.00 245 LEU A N 1
ATOM 2087 C CA . LEU A 1 245 ? -10.281 6.430 13.783 1.00 93.00 245 LEU A CA 1
ATOM 2088 C C . LEU A 1 245 ? -10.640 4.953 13.974 1.00 93.00 245 LEU A C 1
ATOM 2090 O O . LEU A 1 245 ? -10.255 4.119 13.161 1.00 93.00 245 LEU A O 1
ATOM 2094 N N . LEU A 1 246 ? -11.418 4.638 15.012 1.00 94.38 246 LEU A N 1
ATOM 2095 C CA . LEU A 1 246 ? -11.883 3.280 15.285 1.00 94.38 246 LEU A CA 1
ATOM 2096 C C . LEU A 1 246 ? -12.830 2.769 14.189 1.00 94.38 246 LEU A C 1
ATOM 2098 O O . LEU A 1 246 ? -12.806 1.588 13.863 1.00 94.38 246 LEU A O 1
ATOM 2102 N N . SER A 1 247 ? -13.652 3.650 13.604 1.00 94.62 247 SER A N 1
ATOM 2103 C CA . SER A 1 247 ? -14.584 3.282 12.528 1.00 94.62 247 SER A CA 1
ATOM 2104 C C . SER A 1 247 ? -13.856 2.773 11.280 1.00 94.62 247 SER A C 1
ATOM 2106 O O . SER A 1 247 ? -14.317 1.829 10.647 1.00 94.62 247 SER A O 1
ATOM 2108 N N . ILE A 1 248 ? -12.711 3.367 10.943 1.00 92.12 248 ILE A N 1
ATOM 2109 C CA . ILE A 1 248 ? -11.929 3.035 9.740 1.00 92.12 248 ILE A CA 1
ATOM 2110 C C . ILE A 1 248 ? -10.831 1.986 9.990 1.00 92.12 248 ILE A C 1
ATOM 2112 O O . ILE A 1 248 ? -10.047 1.698 9.094 1.00 92.12 248 ILE A O 1
ATOM 2116 N N . ASN A 1 249 ? -10.735 1.437 11.204 1.00 94.06 249 ASN A N 1
ATOM 2117 C CA . ASN A 1 249 ? -9.698 0.479 11.589 1.00 94.06 249 ASN A CA 1
ATOM 2118 C C . ASN A 1 249 ? -10.074 -0.945 11.135 1.00 94.06 249 ASN A C 1
ATOM 2120 O O . ASN A 1 249 ? -11.039 -1.517 11.649 1.00 94.06 249 ASN A O 1
ATOM 2124 N N . ASN A 1 250 ? -9.292 -1.548 10.230 1.00 94.19 250 ASN A N 1
ATOM 2125 C CA . ASN A 1 250 ? -9.572 -2.893 9.712 1.00 94.19 250 ASN A CA 1
ATOM 2126 C C . ASN A 1 250 ? -9.216 -4.014 10.703 1.00 94.19 250 ASN A C 1
ATOM 2128 O O . ASN A 1 250 ? -9.533 -5.170 10.460 1.00 94.19 250 ASN A O 1
ATOM 2132 N N . GLY A 1 251 ? -8.619 -3.722 11.855 1.00 93.44 251 GLY A N 1
ATOM 2133 C CA . GLY A 1 251 ? -8.554 -4.664 12.975 1.00 93.44 251 GLY A CA 1
ATOM 2134 C C . GLY A 1 251 ? -9.887 -4.800 13.723 1.00 93.44 251 GLY A C 1
ATOM 2135 O O . GLY A 1 251 ? -10.100 -5.780 14.436 1.00 93.44 251 GLY A O 1
ATOM 2136 N N . VAL A 1 252 ? -10.807 -3.839 13.562 1.00 94.06 252 VAL A N 1
ATOM 2137 C CA . VAL A 1 252 ? -12.065 -3.772 14.317 1.00 94.06 252 VAL A CA 1
ATOM 2138 C C . VAL A 1 252 ? -13.232 -4.312 13.493 1.00 94.06 252 VAL A C 1
ATOM 2140 O O . VAL A 1 252 ? -13.854 -3.600 12.706 1.00 94.06 252 VAL A O 1
ATOM 2143 N N . GLY A 1 253 ? -13.601 -5.568 13.742 1.00 92.25 253 GLY A N 1
ATOM 2144 C CA . GLY A 1 253 ? -14.816 -6.170 13.192 1.00 92.25 253 GLY A CA 1
ATOM 2145 C C . GLY A 1 253 ? -16.050 -5.868 14.040 1.00 92.25 253 GLY A C 1
ATOM 2146 O O . GLY A 1 253 ? -16.486 -6.716 14.823 1.00 92.25 253 GLY A O 1
ATOM 2147 N N . PHE A 1 254 ? -16.631 -4.667 13.912 1.00 94.12 254 PHE A N 1
ATOM 2148 C CA . PHE A 1 254 ? -17.853 -4.327 14.649 1.00 94.12 254 PHE A CA 1
ATOM 2149 C C . PHE A 1 254 ? -18.971 -5.329 14.347 1.00 94.12 254 PHE A C 1
ATOM 2151 O O . PHE A 1 254 ? -19.421 -5.478 13.211 1.00 94.12 254 PHE A O 1
ATOM 2158 N N . SER A 1 255 ? -19.482 -5.984 15.389 1.00 93.19 255 SER A N 1
ATOM 2159 C CA . SER A 1 255 ? -20.682 -6.805 15.257 1.00 93.19 255 SER A CA 1
ATOM 2160 C C . SER A 1 255 ? -21.897 -5.938 14.925 1.00 93.19 255 SER A C 1
ATOM 2162 O O . SER A 1 255 ? -21.972 -4.770 15.312 1.00 93.19 255 SER A O 1
ATOM 2164 N N . LYS A 1 256 ? -22.913 -6.535 14.296 1.00 94.50 256 LYS A N 1
ATOM 2165 C CA . LYS A 1 256 ? -24.197 -5.871 14.026 1.00 94.50 256 LYS A CA 1
ATOM 2166 C C . LYS A 1 256 ? -24.772 -5.172 15.273 1.00 94.50 256 LYS A C 1
ATOM 2168 O O . LYS A 1 256 ? -25.165 -4.013 15.201 1.00 94.50 256 LYS A O 1
ATOM 2173 N N . ALA A 1 257 ? -24.735 -5.832 16.435 1.00 94.19 257 ALA A N 1
ATOM 2174 C CA . ALA A 1 257 ? -25.204 -5.255 17.699 1.00 94.19 257 ALA A CA 1
ATOM 2175 C C . ALA A 1 257 ? -24.394 -4.019 18.141 1.00 94.19 257 ALA A C 1
ATOM 2177 O O . ALA A 1 257 ? -24.961 -3.079 18.693 1.00 94.19 257 ALA A O 1
ATOM 2178 N N . GLN A 1 258 ? -23.082 -3.989 17.884 1.00 94.75 258 GLN A N 1
ATOM 2179 C CA . GLN A 1 258 ? -22.240 -2.821 18.169 1.00 94.75 258 GLN A CA 1
ATOM 2180 C C . GLN A 1 258 ? -22.501 -1.678 17.184 1.00 94.75 258 GLN A C 1
ATOM 2182 O O . GLN A 1 258 ? -22.573 -0.532 17.621 1.00 94.75 258 GLN A O 1
ATOM 2187 N N . LEU A 1 259 ? -22.703 -1.975 15.894 1.00 96.25 259 LEU A N 1
ATOM 2188 C CA . LEU A 1 259 ? -23.097 -0.972 14.895 1.00 96.25 259 LEU A CA 1
ATOM 2189 C C . LEU A 1 259 ? -24.415 -0.283 15.279 1.00 96.25 259 LEU A C 1
ATOM 2191 O O . LEU A 1 259 ? -24.561 0.924 15.102 1.00 96.25 259 LEU A O 1
ATOM 2195 N N . GLU A 1 260 ? -25.359 -1.040 15.843 1.00 96.00 260 GLU A N 1
ATOM 2196 C CA . GLU A 1 260 ? -26.627 -0.514 16.355 1.00 96.00 260 GLU A CA 1
ATOM 2197 C C . GLU A 1 260 ? -26.427 0.313 17.630 1.00 96.00 260 GLU A C 1
ATOM 2199 O O . GLU A 1 260 ? -26.809 1.483 17.673 1.00 96.00 260 GLU A O 1
ATOM 2204 N N . LYS A 1 261 ? -25.781 -0.269 18.649 1.00 96.44 261 LYS A N 1
ATOM 2205 C CA . LYS A 1 261 ? -25.556 0.369 19.956 1.00 96.44 261 LYS A CA 1
ATOM 2206 C C . LYS A 1 261 ? -24.765 1.674 19.844 1.00 96.44 261 LYS A C 1
ATOM 2208 O O . LYS A 1 261 ? -25.076 2.637 20.538 1.00 96.44 261 LYS A O 1
ATOM 2213 N N . TYR A 1 262 ? -23.755 1.707 18.976 1.00 96.38 262 TYR A N 1
ATOM 2214 C CA . TYR A 1 262 ? -22.836 2.836 18.805 1.00 96.38 262 TYR A CA 1
ATOM 2215 C C . TYR A 1 262 ? -23.063 3.608 17.509 1.00 96.38 262 TYR A C 1
ATOM 2217 O O . TYR A 1 262 ? -22.189 4.354 17.067 1.00 96.38 262 TYR A O 1
ATOM 2225 N N . SER A 1 263 ? -24.249 3.476 16.908 1.00 96.06 263 SER A N 1
ATOM 2226 C CA . SER A 1 263 ? -24.557 4.097 15.621 1.00 96.06 263 SER A CA 1
ATOM 2227 C C . SER A 1 263 ? -24.334 5.614 15.615 1.00 96.06 263 SER A C 1
ATOM 2229 O O . SER A 1 263 ? -23.927 6.164 14.604 1.00 96.06 263 SER A O 1
ATOM 2231 N N . ASN A 1 264 ? -24.533 6.303 16.738 1.00 95.50 264 ASN A N 1
ATOM 2232 C CA . ASN A 1 264 ? -24.306 7.747 16.852 1.00 95.50 264 ASN A CA 1
ATOM 2233 C C . ASN A 1 264 ? -22.828 8.161 16.985 1.00 95.50 264 ASN A C 1
ATOM 2235 O O . ASN A 1 264 ? -22.527 9.346 16.890 1.00 95.50 264 ASN A O 1
ATOM 2239 N N . LYS A 1 265 ? -21.923 7.217 17.259 1.00 95.62 265 LYS A N 1
ATOM 2240 C CA . LYS A 1 265 ? -20.479 7.461 17.398 1.00 95.62 265 LYS A CA 1
ATOM 2241 C C . LYS A 1 265 ? -19.698 7.065 16.149 1.00 95.62 265 LYS A C 1
ATOM 2243 O O . LYS A 1 265 ? -18.608 7.577 15.933 1.00 95.62 265 LYS A O 1
ATOM 2248 N N . ILE A 1 266 ? -20.238 6.144 15.357 1.00 95.56 266 ILE A N 1
ATOM 2249 C CA . ILE A 1 266 ? -19.604 5.640 14.139 1.00 95.56 266 ILE A CA 1
ATOM 2250 C C . ILE A 1 266 ? -19.543 6.735 13.068 1.00 95.56 266 ILE A C 1
ATOM 2252 O O . ILE A 1 266 ? -20.524 7.437 12.813 1.00 95.56 266 ILE A O 1
ATOM 2256 N N . LYS A 1 267 ? -18.396 6.831 12.391 1.00 93.44 267 LYS A N 1
ATOM 2257 C CA . LYS A 1 267 ? -18.202 7.708 11.232 1.00 93.44 267 LYS A CA 1
ATOM 2258 C C . LYS A 1 267 ? -18.842 7.080 9.991 1.00 93.44 267 LYS A C 1
ATOM 2260 O O . LYS A 1 267 ? -18.179 6.376 9.235 1.00 93.44 267 LYS A O 1
ATOM 2265 N N . TRP A 1 268 ? -20.141 7.318 9.798 1.00 93.88 268 TRP A N 1
ATOM 2266 C CA . TRP A 1 268 ? -20.916 6.802 8.656 1.00 93.88 268 TRP A CA 1
ATOM 2267 C C . TRP A 1 268 ? -20.665 7.544 7.344 1.00 93.88 268 TRP A C 1
ATOM 2269 O O . TRP A 1 268 ? -20.637 6.935 6.278 1.00 93.88 268 TRP A O 1
ATOM 2279 N N . LYS A 1 269 ? -20.499 8.865 7.430 1.00 88.38 269 LYS A N 1
ATOM 2280 C CA . LYS A 1 269 ? -20.337 9.764 6.287 1.00 88.38 269 LYS A CA 1
ATOM 2281 C C . LYS A 1 269 ? -19.009 10.504 6.390 1.00 88.38 269 LYS A C 1
ATOM 2283 O O . LYS A 1 269 ? -18.402 10.589 7.460 1.00 88.38 269 LYS A O 1
ATOM 2288 N N . ARG A 1 270 ? -18.573 11.042 5.258 1.00 82.12 270 ARG A N 1
ATOM 2289 C CA . ARG A 1 270 ? -17.380 11.881 5.162 1.00 82.12 270 ARG A CA 1
ATOM 2290 C C . ARG A 1 270 ? -17.618 13.200 5.893 1.00 82.12 270 ARG A C 1
ATOM 2292 O O . ARG A 1 270 ? -18.714 13.751 5.817 1.00 82.12 270 ARG A O 1
ATOM 2299 N N . SER A 1 271 ? -16.600 13.705 6.585 1.00 73.38 271 SER A N 1
ATOM 2300 C CA . SER A 1 271 ? -16.640 15.045 7.194 1.00 73.38 271 SER A CA 1
ATOM 2301 C C . SER A 1 271 ? -16.208 16.143 6.219 1.00 73.38 271 SER A C 1
ATOM 2303 O O . SER A 1 271 ? -16.432 17.320 6.485 1.00 73.38 271 SER A O 1
ATOM 2305 N N . SER A 1 272 ? -15.595 15.771 5.094 1.00 70.38 272 SER A N 1
ATOM 2306 C CA . SER A 1 272 ? -15.223 16.662 3.994 1.00 70.38 272 SER A CA 1
ATOM 2307 C C . SER A 1 272 ? -15.107 15.869 2.692 1.00 70.38 272 SER A C 1
ATOM 2309 O O . SER A 1 272 ? -14.928 14.653 2.733 1.00 70.38 272 SER A O 1
ATOM 2311 N N . ASP A 1 273 ? -15.143 16.538 1.540 1.00 54.56 273 ASP A N 1
ATOM 2312 C CA . ASP A 1 273 ? -14.982 15.878 0.233 1.00 54.56 273 ASP A CA 1
ATOM 2313 C C . ASP A 1 273 ? -13.619 15.178 0.070 1.00 54.56 273 ASP A C 1
ATOM 2315 O O . ASP A 1 273 ? -13.476 14.259 -0.738 1.00 54.56 273 ASP A O 1
ATOM 2319 N N . PHE A 1 274 ? -12.635 15.563 0.890 1.00 54.84 274 PHE A N 1
ATOM 2320 C CA . PHE A 1 274 ? -11.290 14.991 0.925 1.00 54.84 274 PHE A CA 1
ATOM 2321 C C . PHE A 1 274 ? -11.140 13.804 1.892 1.00 54.84 274 PHE A C 1
ATOM 2323 O O . PHE A 1 274 ? -10.127 13.107 1.839 1.00 54.84 274 PHE A O 1
ATOM 2330 N N . ASP A 1 275 ? -12.124 13.541 2.761 1.00 60.50 275 ASP A N 1
ATOM 2331 C CA . ASP A 1 275 ? -12.139 12.323 3.574 1.00 60.50 275 ASP A CA 1
ATOM 2332 C C . ASP A 1 275 ? -12.525 11.137 2.691 1.00 60.50 275 ASP A C 1
ATOM 2334 O O . ASP A 1 275 ? -13.680 10.995 2.299 1.00 60.50 275 ASP A O 1
ATOM 2338 N N . LEU A 1 276 ? -11.569 10.263 2.384 1.00 56.88 276 LEU A N 1
ATOM 2339 C CA . LEU A 1 276 ? -11.849 9.068 1.584 1.00 56.88 276 LEU A CA 1
ATOM 2340 C C . LEU A 1 276 ? -12.424 7.912 2.414 1.00 56.88 276 LEU A C 1
ATOM 2342 O O . LEU A 1 276 ? -13.093 7.048 1.848 1.00 56.88 276 LEU A O 1
ATOM 2346 N N . ASP A 1 277 ? -12.218 7.927 3.736 1.00 78.12 277 ASP A N 1
ATOM 2347 C CA . ASP A 1 277 ? -12.473 6.773 4.596 1.00 78.12 277 ASP A CA 1
ATOM 2348 C C . ASP A 1 277 ? -13.565 7.031 5.641 1.00 78.12 277 ASP A C 1
ATOM 2350 O O . ASP A 1 277 ? -13.531 7.974 6.441 1.00 78.12 277 ASP A O 1
ATOM 2354 N N . THR A 1 278 ? -14.550 6.138 5.628 1.00 92.38 278 THR A N 1
ATOM 2355 C CA . THR A 1 278 ? -15.650 6.037 6.593 1.00 92.38 278 THR A CA 1
ATOM 2356 C C . THR A 1 278 ? -15.724 4.588 7.067 1.00 92.38 278 THR A C 1
ATOM 2358 O O . THR A 1 278 ? -15.018 3.723 6.556 1.00 92.38 278 THR A O 1
ATOM 2361 N N . ILE A 1 279 ? -16.630 4.266 7.986 1.00 95.38 279 ILE A N 1
ATOM 2362 C CA . ILE A 1 279 ? -16.941 2.867 8.326 1.00 95.38 279 ILE A CA 1
ATOM 2363 C C . ILE A 1 279 ? -17.244 2.003 7.082 1.00 95.38 279 ILE A C 1
ATOM 2365 O O . ILE A 1 279 ? -17.034 0.795 7.108 1.00 95.38 279 ILE A O 1
ATOM 2369 N N . ALA A 1 280 ? -17.692 2.606 5.971 1.00 94.81 280 ALA A N 1
ATOM 2370 C CA . ALA A 1 280 ? -17.942 1.900 4.720 1.00 94.81 280 ALA A CA 1
ATOM 2371 C C . ALA A 1 280 ? -16.674 1.356 4.046 1.00 94.81 280 ALA A C 1
ATOM 2373 O O . ALA A 1 280 ? -16.813 0.463 3.220 1.00 94.81 280 ALA A O 1
ATOM 2374 N N . SER A 1 281 ? -15.468 1.848 4.367 1.00 91.44 281 SER A N 1
ATOM 2375 C CA . SER A 1 281 ? -14.199 1.293 3.864 1.00 91.44 281 SER A CA 1
ATOM 2376 C C . SER A 1 281 ? -13.575 0.243 4.792 1.00 91.44 281 SER A C 1
ATOM 2378 O O . SER A 1 281 ? -12.600 -0.393 4.403 1.00 91.44 281 SER A O 1
ATOM 2380 N N . ASN A 1 282 ? -14.161 -0.010 5.971 1.00 94.75 282 ASN A N 1
ATOM 2381 C CA . ASN A 1 282 ? -13.688 -1.037 6.899 1.00 94.75 282 ASN A CA 1
ATOM 2382 C C . ASN A 1 282 ? -13.914 -2.442 6.312 1.00 94.75 282 ASN A C 1
ATOM 2384 O O . ASN A 1 282 ? -15.054 -2.866 6.100 1.00 94.75 282 ASN A O 1
ATOM 2388 N N . THR A 1 283 ? -12.842 -3.174 6.027 1.00 95.38 283 THR A N 1
ATOM 2389 C CA . THR A 1 283 ? -12.892 -4.485 5.359 1.00 95.38 283 THR A CA 1
ATOM 2390 C C . THR A 1 283 ? -13.223 -5.639 6.302 1.00 95.38 283 THR A C 1
ATOM 2392 O O . THR A 1 283 ? -13.490 -6.743 5.837 1.00 95.38 283 THR A O 1
ATOM 2395 N N . SER A 1 284 ? -13.223 -5.398 7.614 1.00 94.88 284 SER A N 1
ATOM 2396 C CA . SER A 1 284 ? -13.389 -6.429 8.648 1.00 94.88 284 SER A CA 1
ATOM 2397 C C . SER A 1 284 ? -14.774 -6.453 9.280 1.00 94.88 284 SER A C 1
ATOM 2399 O O . SER A 1 284 ? -15.041 -7.255 10.179 1.00 94.88 284 SER A O 1
ATOM 2401 N N . LEU A 1 285 ? -15.687 -5.600 8.809 1.00 95.56 285 LEU A N 1
ATOM 2402 C CA . LEU A 1 285 ? -17.094 -5.727 9.160 1.00 95.56 285 LEU A CA 1
ATOM 2403 C C . LEU A 1 285 ? -17.657 -7.070 8.663 1.00 95.56 285 LEU A C 1
ATOM 2405 O O . LEU A 1 285 ? -17.205 -7.593 7.644 1.00 95.56 285 LEU A O 1
ATOM 2409 N N . PRO A 1 286 ? -18.691 -7.617 9.328 1.00 94.81 286 PRO A N 1
ATOM 2410 C CA . PRO A 1 286 ? -19.376 -8.832 8.889 1.00 94.81 286 PRO A CA 1
ATOM 2411 C C . PRO A 1 286 ? -20.294 -8.558 7.682 1.00 94.81 286 PRO A C 1
ATOM 2413 O O . PRO A 1 286 ? -21.510 -8.757 7.748 1.00 94.81 286 PRO A O 1
ATOM 2416 N N . TRP A 1 287 ? -19.716 -8.048 6.590 1.00 97.06 287 TRP A N 1
ATOM 2417 C CA . TRP A 1 287 ? -20.421 -7.608 5.393 1.00 97.06 287 TRP A CA 1
ATOM 2418 C C . TRP A 1 287 ? -21.375 -8.678 4.872 1.00 97.06 287 TRP A C 1
ATOM 2420 O O . TRP A 1 287 ? -21.011 -9.822 4.609 1.00 97.06 287 TRP A O 1
ATOM 2430 N N . SER A 1 288 ? -22.630 -8.278 4.715 1.00 95.81 288 SER A N 1
ATOM 2431 C CA . SER A 1 288 ? -23.704 -9.103 4.180 1.00 95.81 288 SER A CA 1
ATOM 2432 C C . SER A 1 288 ? -24.767 -8.202 3.566 1.00 95.81 288 SER A C 1
ATOM 2434 O O . SER A 1 288 ? -24.850 -7.015 3.892 1.00 95.81 288 SER A O 1
ATOM 2436 N N . GLU A 1 289 ? -25.607 -8.775 2.703 1.00 96.62 289 GLU A N 1
ATOM 2437 C CA . GLU A 1 289 ? -26.763 -8.071 2.139 1.00 96.62 289 GLU A CA 1
ATOM 2438 C C . GLU A 1 289 ? -27.635 -7.457 3.251 1.00 96.62 289 GLU A C 1
ATOM 2440 O O . GLU A 1 289 ? -28.025 -6.300 3.147 1.00 96.62 289 GLU A O 1
ATOM 2445 N N . GLU A 1 290 ? -27.833 -8.184 4.358 1.00 96.50 290 GLU A N 1
ATOM 2446 C CA . GLU A 1 290 ? -28.613 -7.743 5.520 1.00 96.50 290 GLU A CA 1
ATOM 2447 C C . GLU A 1 290 ? -28.023 -6.498 6.205 1.00 96.50 290 GLU A C 1
ATOM 2449 O O . GLU A 1 290 ? -28.760 -5.580 6.567 1.00 96.50 290 GLU A O 1
ATOM 2454 N N . ILE A 1 291 ? -26.699 -6.444 6.396 1.00 97.00 291 ILE A N 1
ATOM 2455 C CA . ILE A 1 291 ? -26.040 -5.278 7.005 1.00 97.00 291 ILE A CA 1
ATOM 2456 C C . ILE A 1 291 ? -26.088 -4.070 6.070 1.00 97.00 291 ILE A C 1
ATOM 2458 O O . ILE A 1 291 ? -26.322 -2.951 6.535 1.00 97.00 291 ILE A O 1
ATOM 2462 N N . ILE A 1 292 ? -25.898 -4.290 4.766 1.00 97.19 292 ILE A N 1
ATOM 2463 C CA . ILE A 1 292 ? -25.983 -3.221 3.768 1.00 97.19 292 ILE A CA 1
ATOM 2464 C C . ILE A 1 292 ? -27.401 -2.636 3.761 1.00 97.19 292 ILE A C 1
ATOM 2466 O O . ILE A 1 292 ? -27.549 -1.426 3.920 1.00 97.19 292 ILE A O 1
ATOM 2470 N N . ASP A 1 293 ? -28.429 -3.486 3.694 1.00 97.25 293 ASP A N 1
ATOM 2471 C CA . ASP A 1 293 ? -29.836 -3.073 3.715 1.00 97.25 293 ASP A CA 1
ATOM 2472 C C . ASP A 1 293 ? -30.207 -2.333 5.003 1.00 97.25 293 ASP A C 1
ATOM 2474 O O . ASP A 1 293 ? -30.869 -1.295 4.952 1.00 97.25 293 ASP A O 1
ATOM 2478 N N . LYS A 1 294 ? -29.778 -2.844 6.165 1.00 96.94 294 LYS A N 1
ATOM 2479 C CA . LYS A 1 294 ? -30.155 -2.283 7.470 1.00 96.94 294 LYS A CA 1
ATOM 2480 C C . LYS A 1 294 ? -29.688 -0.840 7.665 1.00 96.94 294 LYS A C 1
ATOM 2482 O O . LYS A 1 294 ? -30.359 -0.083 8.362 1.00 96.94 294 LYS A O 1
ATOM 2487 N N . PHE A 1 295 ? -28.546 -0.476 7.090 1.00 96.75 295 PHE A N 1
ATOM 2488 C CA . PHE A 1 295 ? -27.942 0.852 7.235 1.00 96.75 295 PHE A CA 1
ATOM 2489 C C . PHE A 1 295 ? -27.817 1.586 5.888 1.00 96.75 295 PHE A C 1
ATOM 2491 O O . PHE A 1 295 ? -26.927 2.421 5.723 1.00 96.75 295 PHE A O 1
ATOM 2498 N N . ASN A 1 296 ? -28.691 1.270 4.922 1.00 95.19 296 ASN A N 1
ATOM 2499 C CA . ASN A 1 296 ? -28.620 1.763 3.539 1.00 95.19 296 ASN A CA 1
ATOM 2500 C C . ASN A 1 296 ? -28.545 3.298 3.417 1.00 95.19 296 ASN A C 1
ATOM 2502 O O . ASN A 1 296 ? -27.856 3.824 2.543 1.00 95.19 296 ASN A O 1
ATOM 2506 N N . ASP A 1 297 ? -29.199 4.012 4.330 1.00 94.62 297 ASP A N 1
ATOM 2507 C CA . ASP A 1 297 ? -29.274 5.469 4.388 1.00 94.62 297 ASP A CA 1
ATOM 2508 C C . ASP A 1 297 ? -27.976 6.083 4.936 1.00 94.62 297 ASP A C 1
ATOM 2510 O O . ASP A 1 297 ? -27.590 7.211 4.602 1.00 94.62 297 ASP A O 1
ATOM 2514 N N . LYS A 1 298 ? -27.249 5.312 5.747 1.00 95.62 298 LYS A N 1
ATOM 2515 C CA . LYS A 1 298 ? -26.043 5.758 6.444 1.00 95.62 298 LYS A CA 1
ATOM 2516 C C . LYS A 1 298 ? -24.767 5.521 5.659 1.00 95.62 298 LYS A C 1
ATOM 2518 O O . LYS A 1 298 ? -23.848 6.320 5.804 1.00 95.62 298 LYS A O 1
ATOM 2523 N N . TRP A 1 299 ? -24.694 4.499 4.811 1.00 94.56 299 TRP A N 1
ATOM 2524 C CA . TRP A 1 299 ? -23.457 4.186 4.092 1.00 94.56 299 TRP A CA 1
ATOM 2525 C C . TRP A 1 299 ? -22.992 5.316 3.172 1.00 94.56 299 TRP A C 1
ATOM 2527 O O . TRP A 1 299 ? -23.788 5.964 2.490 1.00 94.56 299 TRP A O 1
ATOM 2537 N N . ASP A 1 300 ? -21.684 5.544 3.135 1.00 92.38 300 ASP A N 1
ATOM 2538 C CA . ASP A 1 300 ? -21.041 6.170 1.985 1.00 92.38 300 ASP A CA 1
ATOM 2539 C C . ASP A 1 300 ? -20.913 5.124 0.867 1.00 92.38 300 ASP A C 1
ATOM 2541 O O . ASP A 1 300 ? -20.096 4.204 0.950 1.00 92.38 300 ASP A O 1
ATOM 2545 N N . TRP A 1 301 ? -21.727 5.261 -0.180 1.00 93.12 301 TRP A N 1
ATOM 2546 C CA . TRP A 1 301 ? -21.787 4.294 -1.277 1.00 93.12 301 TRP A CA 1
ATOM 2547 C C . TRP A 1 301 ? -20.515 4.244 -2.127 1.00 93.12 301 TRP A C 1
ATOM 2549 O O . TRP A 1 301 ? -20.209 3.193 -2.688 1.00 93.12 301 TRP A O 1
ATOM 2559 N N . ASN A 1 302 ? -19.714 5.314 -2.152 1.00 90.38 302 ASN A N 1
ATOM 2560 C CA . ASN A 1 302 ? -18.392 5.271 -2.778 1.00 90.38 302 ASN A CA 1
ATOM 2561 C C . ASN A 1 302 ? -17.416 4.420 -1.956 1.00 90.38 302 ASN A C 1
ATOM 2563 O O . ASN A 1 302 ? -16.614 3.679 -2.524 1.00 90.38 302 ASN A O 1
ATOM 2567 N N . GLY A 1 303 ? -17.505 4.497 -0.624 1.00 91.25 303 GLY A N 1
ATOM 2568 C CA . GLY A 1 303 ? -16.769 3.619 0.286 1.00 91.25 303 GLY A CA 1
ATOM 2569 C C . GLY A 1 303 ? -17.170 2.155 0.101 1.00 91.25 303 GLY A C 1
ATOM 2570 O O . GLY A 1 303 ? -16.300 1.314 -0.102 1.00 91.25 303 GLY A O 1
ATOM 2571 N N . ILE A 1 304 ? -18.480 1.873 0.049 1.00 95.25 304 ILE A N 1
ATOM 2572 C CA . ILE A 1 304 ? -19.025 0.538 -0.257 1.00 95.25 304 ILE A CA 1
ATOM 2573 C C . ILE A 1 304 ? -18.462 0.016 -1.582 1.00 95.25 304 ILE A C 1
ATOM 2575 O O . ILE A 1 304 ? -17.894 -1.071 -1.617 1.00 95.25 304 ILE A O 1
ATOM 2579 N N . ALA A 1 305 ? -18.558 0.802 -2.659 1.00 93.50 305 ALA A N 1
ATOM 2580 C CA . ALA A 1 305 ? -18.091 0.406 -3.985 1.00 93.50 305 ALA A CA 1
ATOM 2581 C C . ALA A 1 305 ? -16.599 0.036 -4.013 1.00 93.50 305 ALA A C 1
ATOM 2583 O O . ALA A 1 305 ? -16.223 -0.854 -4.767 1.00 93.50 305 ALA A O 1
ATOM 2584 N N . ARG A 1 306 ? -15.758 0.669 -3.182 1.00 90.62 306 ARG A N 1
ATOM 2585 C CA . ARG A 1 306 ? -14.306 0.410 -3.083 1.00 90.62 306 ARG A CA 1
ATOM 2586 C C . ARG A 1 306 ? -13.930 -0.667 -2.063 1.00 90.62 306 ARG A C 1
ATOM 2588 O O . ARG A 1 306 ? -12.787 -1.116 -2.064 1.00 90.62 306 ARG A O 1
ATOM 2595 N N . ASN A 1 307 ? -14.850 -1.063 -1.186 1.00 93.62 307 ASN A N 1
ATOM 2596 C CA . ASN A 1 307 ? -14.552 -1.965 -0.079 1.00 93.62 307 ASN A CA 1
ATOM 2597 C C . ASN A 1 307 ? -14.255 -3.384 -0.587 1.00 93.62 307 ASN A C 1
ATOM 2599 O O . ASN A 1 307 ? -15.047 -3.975 -1.327 1.00 93.62 307 ASN A O 1
ATOM 2603 N N . THR A 1 308 ? -13.109 -3.929 -0.183 1.00 93.44 308 THR A N 1
ATOM 2604 C CA . THR A 1 308 ? -12.622 -5.254 -0.591 1.00 93.44 308 THR A CA 1
ATOM 2605 C C . THR A 1 308 ? -13.058 -6.391 0.336 1.00 93.44 308 THR A C 1
ATOM 2607 O O . THR A 1 308 ? -12.913 -7.557 -0.016 1.00 93.44 308 THR A O 1
ATOM 2610 N N . GLY A 1 309 ? -13.627 -6.072 1.500 1.00 95.06 309 GLY A N 1
ATOM 2611 C CA . GLY A 1 309 ? -14.252 -7.028 2.416 1.00 95.06 309 GLY A CA 1
ATOM 2612 C C . GLY A 1 309 ? -15.692 -7.393 2.042 1.00 95.06 309 GLY A C 1
ATOM 2613 O O . GLY A 1 309 ? -16.248 -8.338 2.600 1.00 95.06 309 GLY A O 1
ATOM 2614 N N . ILE A 1 310 ? -16.313 -6.670 1.102 1.00 96.81 310 ILE A N 1
ATOM 2615 C CA . ILE A 1 310 ? -17.653 -7.001 0.605 1.00 96.81 310 ILE A CA 1
ATOM 2616 C C . ILE A 1 310 ? -17.551 -8.165 -0.394 1.00 96.81 310 ILE A C 1
ATOM 2618 O O . ILE A 1 310 ? -16.818 -8.054 -1.379 1.00 96.81 310 ILE A O 1
ATOM 2622 N N . PRO A 1 311 ? -18.323 -9.255 -0.210 1.00 95.19 311 PRO A N 1
ATOM 2623 C CA . PRO A 1 311 ? -18.351 -10.378 -1.141 1.00 95.19 311 PRO A CA 1
ATOM 2624 C C . PRO A 1 311 ? -19.189 -10.025 -2.377 1.00 95.19 311 PRO A C 1
ATOM 2626 O O . PRO A 1 311 ? -20.339 -10.453 -2.520 1.00 95.19 311 PRO A O 1
ATOM 2629 N N . TRP A 1 312 ? -18.636 -9.188 -3.255 1.00 96.31 312 TRP A N 1
ATOM 2630 C CA . TRP A 1 312 ? -19.329 -8.722 -4.450 1.00 96.31 312 TRP A CA 1
ATOM 2631 C C . TRP A 1 312 ? -19.789 -9.884 -5.332 1.00 96.31 312 TRP A C 1
ATOM 2633 O O . TRP A 1 312 ? -19.050 -10.813 -5.646 1.00 96.31 312 TRP A O 1
ATOM 2643 N N . SER A 1 313 ? -21.043 -9.798 -5.762 1.00 95.56 313 SER A N 1
ATOM 2644 C CA . SER A 1 313 ? -21.651 -10.696 -6.738 1.00 95.56 313 SER A CA 1
ATOM 2645 C C . SER A 1 313 ? -22.495 -9.878 -7.701 1.00 95.56 313 SER A C 1
ATOM 2647 O O . SER A 1 313 ? -22.984 -8.805 -7.338 1.00 95.56 313 SER A O 1
ATOM 2649 N N . GLU A 1 314 ? -22.751 -10.405 -8.898 1.00 94.81 314 GLU A N 1
ATOM 2650 C CA . GLU A 1 314 ? -23.660 -9.751 -9.846 1.00 94.81 314 GLU A CA 1
ATOM 2651 C C . GLU A 1 314 ? -25.034 -9.446 -9.229 1.00 94.81 314 GLU A C 1
ATOM 2653 O O . GLU A 1 314 ? -25.642 -8.427 -9.551 1.00 94.81 314 GLU A O 1
ATOM 2658 N N . LYS A 1 315 ? -25.524 -10.309 -8.324 1.00 96.06 315 LYS A N 1
ATOM 2659 C CA . LYS A 1 315 ? -26.784 -10.089 -7.600 1.00 96.06 315 LYS A CA 1
ATOM 2660 C C . LYS A 1 315 ? -26.721 -8.803 -6.771 1.00 96.06 315 LYS A C 1
ATOM 2662 O O . LYS A 1 315 ? -27.623 -7.976 -6.877 1.00 96.06 315 LYS A O 1
ATOM 2667 N N . LEU A 1 316 ? -25.667 -8.628 -5.968 1.00 96.81 316 LEU A N 1
ATOM 2668 C CA . LEU A 1 316 ? -25.489 -7.426 -5.144 1.00 96.81 316 LEU A CA 1
ATOM 2669 C C . LEU A 1 316 ? -25.280 -6.179 -6.008 1.00 96.81 316 LEU A C 1
ATOM 2671 O O . LEU A 1 316 ? -25.897 -5.151 -5.745 1.00 96.81 316 LEU A O 1
ATOM 2675 N N . MET A 1 317 ? -24.473 -6.283 -7.069 1.00 96.25 317 MET A N 1
ATOM 2676 C CA . MET A 1 317 ? -24.237 -5.180 -8.006 1.00 96.25 317 MET A CA 1
ATOM 2677 C C . MET A 1 317 ? -25.541 -4.691 -8.642 1.00 96.25 317 MET A C 1
ATOM 2679 O O . MET A 1 317 ? -25.807 -3.494 -8.661 1.00 96.25 317 MET A O 1
ATOM 2683 N N . LYS A 1 318 ? -26.380 -5.617 -9.125 1.00 95.19 318 LYS A N 1
ATOM 2684 C CA . LYS A 1 318 ? -27.678 -5.287 -9.729 1.00 95.19 318 LYS A CA 1
ATOM 2685 C C . LYS A 1 318 ? -28.644 -4.686 -8.715 1.00 95.19 318 LYS A C 1
ATOM 2687 O O . LYS A 1 318 ? -29.319 -3.717 -9.037 1.00 95.19 318 LYS A O 1
ATOM 2692 N N . LYS A 1 319 ? -28.703 -5.234 -7.496 1.00 97.38 319 LYS A N 1
ATOM 2693 C CA . LYS A 1 319 ? -29.592 -4.726 -6.441 1.00 97.38 319 LYS A CA 1
ATOM 2694 C C . LYS A 1 319 ? -29.287 -3.268 -6.085 1.00 97.38 319 LYS A C 1
ATOM 2696 O O . LYS A 1 319 ? -30.212 -2.492 -5.870 1.00 97.38 319 LYS A O 1
ATOM 2701 N N . TYR A 1 320 ? -28.007 -2.899 -6.035 1.00 96.81 320 TYR A N 1
ATOM 2702 C CA . TYR A 1 320 ? -27.566 -1.572 -5.597 1.00 96.81 320 TYR A CA 1
ATOM 2703 C C . TYR A 1 320 ? -27.090 -0.665 -6.741 1.00 96.81 320 TYR A C 1
ATOM 2705 O O . TYR A 1 320 ? -26.464 0.361 -6.483 1.00 96.81 320 TYR A O 1
ATOM 2713 N N . SER A 1 321 ? -27.398 -0.994 -7.998 1.00 94.62 321 SER A N 1
ATOM 2714 C CA . SER A 1 321 ? -26.866 -0.287 -9.173 1.00 94.62 321 SER A CA 1
ATOM 2715 C C . SER A 1 321 ? -27.184 1.210 -9.195 1.00 94.62 321 SER A C 1
ATOM 2717 O O . SER A 1 321 ? -26.380 1.993 -9.681 1.00 94.62 321 SER A O 1
ATOM 2719 N N . ALA A 1 322 ? -28.325 1.625 -8.638 1.00 95.50 322 ALA A N 1
ATOM 2720 C CA . ALA A 1 322 ? -28.723 3.032 -8.570 1.00 95.50 322 ALA A CA 1
ATOM 2721 C C . ALA A 1 322 ? -27.871 3.869 -7.597 1.00 95.50 322 ALA A C 1
ATOM 2723 O O . ALA A 1 322 ? -27.842 5.091 -7.703 1.00 95.50 322 ALA A O 1
ATOM 2724 N N . MET A 1 323 ? -27.211 3.222 -6.633 1.00 94.94 323 MET A N 1
ATOM 2725 C CA . MET A 1 323 ? -26.399 3.880 -5.603 1.00 94.94 323 MET A CA 1
ATOM 2726 C C . MET A 1 323 ? -24.897 3.724 -5.864 1.00 94.94 323 MET A C 1
ATOM 2728 O O . MET A 1 323 ? -24.095 4.482 -5.323 1.00 94.94 323 MET A O 1
ATOM 2732 N N . LEU A 1 324 ? -24.508 2.751 -6.690 1.00 93.88 324 LEU A N 1
ATOM 2733 C CA . LEU A 1 324 ? -23.122 2.483 -7.053 1.00 93.88 324 LEU A CA 1
ATOM 2734 C C . LEU A 1 324 ? -22.740 3.257 -8.315 1.00 93.88 324 LEU A C 1
ATOM 2736 O O . LEU A 1 324 ? -23.375 3.115 -9.355 1.00 93.88 324 LEU A O 1
ATOM 2740 N N . LEU A 1 325 ? -21.650 4.019 -8.245 1.00 90.31 325 LEU A N 1
ATOM 2741 C CA . LEU A 1 325 ? -21.044 4.622 -9.429 1.00 90.31 325 LEU A CA 1
ATOM 2742 C C . LEU A 1 325 ? -20.202 3.565 -10.166 1.00 90.31 325 LEU A C 1
ATOM 2744 O O . LEU A 1 325 ? -19.238 3.068 -9.571 1.00 90.31 325 LEU A O 1
ATOM 2748 N N . PRO A 1 326 ? -20.495 3.233 -11.442 1.00 88.81 326 PRO A N 1
ATOM 2749 C CA . PRO A 1 326 ? -19.711 2.253 -12.199 1.00 88.81 326 PRO A CA 1
ATOM 2750 C C . PRO A 1 326 ? -18.226 2.616 -12.253 1.00 88.81 326 PRO A C 1
ATOM 2752 O O . PRO A 1 326 ? -17.373 1.771 -11.987 1.00 88.81 326 PRO A O 1
ATOM 2755 N N . SER A 1 327 ? -17.920 3.900 -12.459 1.00 84.12 327 SER A N 1
ATOM 2756 C CA . SER A 1 327 ? -16.546 4.404 -12.494 1.00 84.12 327 SER A CA 1
ATOM 2757 C C . SER A 1 327 ? -15.761 4.150 -11.204 1.00 84.12 327 SER A C 1
ATOM 2759 O O . SER A 1 327 ? -14.538 4.107 -11.238 1.00 84.12 327 SER A O 1
ATOM 2761 N N . VAL A 1 328 ? -16.430 3.946 -10.065 1.00 86.69 328 VAL A N 1
ATOM 2762 C CA . VAL A 1 328 ? -15.797 3.616 -8.779 1.00 86.69 328 VAL A CA 1
ATOM 2763 C C . VAL A 1 328 ? -15.804 2.107 -8.535 1.00 86.69 328 VAL A C 1
ATOM 2765 O O . VAL A 1 328 ? -14.797 1.545 -8.111 1.00 86.69 328 VAL A O 1
ATOM 2768 N N . LEU A 1 329 ? -16.924 1.437 -8.817 1.00 91.38 329 LEU A N 1
ATOM 2769 C CA . LEU A 1 329 ? -17.103 0.007 -8.571 1.00 91.38 329 LEU A CA 1
ATOM 2770 C C . LEU A 1 329 ? -16.152 -0.850 -9.414 1.00 91.38 329 LEU A C 1
ATOM 2772 O O . LEU A 1 329 ? -15.540 -1.773 -8.886 1.00 91.38 329 LEU A O 1
ATOM 2776 N N . PHE A 1 330 ? -15.980 -0.529 -10.699 1.00 89.31 330 PHE A N 1
ATOM 2777 C CA . PHE A 1 330 ? -15.116 -1.292 -11.608 1.00 89.31 330 PHE A CA 1
ATOM 2778 C C . PHE A 1 330 ? -13.609 -1.065 -11.372 1.00 89.31 330 PHE A C 1
ATOM 2780 O O . PHE A 1 330 ? -12.789 -1.744 -11.985 1.00 89.31 330 PHE A O 1
ATOM 2787 N N . HIS A 1 331 ? -13.234 -0.197 -10.422 1.00 85.06 331 HIS A N 1
ATOM 2788 C CA . HIS A 1 331 ? -11.882 -0.146 -9.852 1.00 85.06 331 HIS A CA 1
ATOM 2789 C C . HIS A 1 331 ? -11.681 -1.120 -8.676 1.00 85.06 331 HIS A C 1
ATOM 2791 O O . HIS A 1 331 ? -10.561 -1.257 -8.182 1.00 85.06 331 HIS A O 1
ATOM 2797 N N . ASN A 1 332 ? -12.733 -1.781 -8.180 1.00 89.19 332 ASN A N 1
ATOM 2798 C CA . ASN A 1 332 ? -12.623 -2.637 -7.006 1.00 89.19 332 ASN A CA 1
ATOM 2799 C C . ASN A 1 332 ? -11.993 -3.995 -7.373 1.00 89.19 332 ASN A C 1
ATOM 2801 O O . ASN A 1 332 ? -12.564 -4.764 -8.157 1.00 89.19 332 ASN A O 1
ATOM 2805 N N . PRO A 1 333 ? -10.850 -4.365 -6.766 1.00 88.00 333 PRO A N 1
ATOM 2806 C CA . PRO A 1 333 ? -10.187 -5.632 -7.056 1.00 88.00 333 PRO A CA 1
ATOM 2807 C C . PRO A 1 333 ? -10.979 -6.863 -6.583 1.00 88.00 333 PRO A C 1
ATOM 2809 O O . PRO A 1 333 ? -10.586 -7.981 -6.906 1.00 88.00 333 PRO A O 1
ATOM 2812 N N . SER A 1 334 ? -12.049 -6.697 -5.804 1.00 90.75 334 SER A N 1
ATOM 2813 C CA . SER A 1 334 ? -12.843 -7.789 -5.210 1.00 90.75 334 SER A CA 1
ATOM 2814 C C . SER A 1 334 ? -14.128 -8.100 -5.975 1.00 90.75 334 SER A C 1
ATOM 2816 O O . SER A 1 334 ? -14.901 -8.950 -5.540 1.00 90.75 334 SER A O 1
ATOM 2818 N N . LEU A 1 335 ? -14.361 -7.441 -7.115 1.00 92.75 335 LEU A N 1
ATOM 2819 C CA . LEU A 1 335 ? -15.372 -7.892 -8.068 1.00 92.75 335 LEU A CA 1
ATOM 2820 C C . LEU A 1 335 ? -15.058 -9.318 -8.564 1.00 92.75 335 LEU A C 1
ATOM 2822 O O . LEU A 1 335 ? -13.896 -9.739 -8.532 1.00 92.75 335 LEU A O 1
ATOM 2826 N N . PRO A 1 336 ? -16.071 -10.070 -9.039 1.00 92.81 336 PRO A N 1
ATOM 2827 C CA . PRO A 1 336 ? -15.906 -11.436 -9.534 1.00 92.81 336 PRO A CA 1
ATOM 2828 C C . PRO A 1 336 ? -15.271 -11.445 -10.934 1.00 92.81 336 PRO A C 1
ATOM 2830 O O . PRO A 1 336 ? -15.886 -11.863 -11.912 1.00 92.81 336 PRO A O 1
ATOM 2833 N N . TRP A 1 337 ? -14.040 -10.942 -11.030 1.00 90.06 337 TRP A N 1
ATOM 2834 C CA . TRP A 1 337 ? -13.299 -10.807 -12.275 1.00 90.06 337 TRP A CA 1
ATOM 2835 C C . TRP A 1 337 ? -13.111 -12.168 -12.954 1.00 90.06 337 TRP A C 1
ATOM 2837 O O . TRP A 1 337 ? -12.459 -13.064 -12.423 1.00 90.06 337 TRP A O 1
ATOM 2847 N N . THR A 1 338 ? -13.674 -12.291 -14.152 1.00 90.44 338 THR A N 1
ATOM 2848 C CA . THR A 1 338 ? -13.470 -13.372 -15.124 1.00 90.44 338 THR A CA 1
ATOM 2849 C C . THR A 1 338 ? -13.482 -12.758 -16.525 1.00 90.44 338 THR A C 1
ATOM 2851 O O . THR A 1 338 ? -13.936 -11.623 -16.689 1.00 90.44 338 THR A O 1
ATOM 2854 N N . ILE A 1 339 ? -13.018 -13.483 -17.548 1.00 87.50 339 ILE A N 1
ATOM 2855 C CA . ILE A 1 339 ? -13.151 -13.017 -18.942 1.00 87.50 339 ILE A CA 1
ATOM 2856 C C . ILE A 1 339 ? -14.626 -12.768 -19.268 1.00 87.50 339 ILE A C 1
ATOM 2858 O O . ILE A 1 339 ? -14.963 -11.700 -19.763 1.00 87.50 339 ILE A O 1
ATOM 2862 N N . ASP A 1 340 ? -15.507 -13.709 -18.921 1.00 90.81 340 ASP A N 1
ATOM 2863 C CA . ASP A 1 340 ? -16.946 -13.587 -19.173 1.00 90.81 340 ASP A CA 1
ATOM 2864 C C . ASP A 1 340 ? -17.547 -12.359 -18.480 1.00 90.81 340 ASP A C 1
ATOM 2866 O O . ASP A 1 340 ? -18.374 -11.659 -19.060 1.00 90.81 340 ASP A O 1
ATOM 2870 N N . PHE A 1 341 ? -17.114 -12.065 -17.251 1.00 91.69 341 PHE A N 1
ATOM 2871 C CA . PHE A 1 341 ? -17.529 -10.867 -16.530 1.00 91.69 341 PHE A CA 1
ATOM 2872 C C . PHE A 1 341 ? -17.040 -9.593 -17.230 1.00 91.69 341 PHE A C 1
ATOM 2874 O O . PHE A 1 341 ? -17.823 -8.665 -17.408 1.00 91.69 341 PHE A O 1
ATOM 2881 N N . ILE A 1 342 ? -15.777 -9.556 -17.666 1.00 89.00 342 ILE A N 1
ATOM 2882 C CA . ILE A 1 342 ? -15.207 -8.414 -18.395 1.00 89.00 342 ILE A CA 1
ATOM 2883 C C . ILE A 1 342 ? -15.959 -8.184 -19.705 1.00 89.00 342 ILE A C 1
ATOM 2885 O O . ILE A 1 342 ? -16.372 -7.064 -19.966 1.00 89.00 342 ILE A O 1
ATOM 2889 N N . LEU A 1 343 ? -16.188 -9.233 -20.501 1.00 88.81 343 LEU A N 1
ATOM 2890 C CA . LEU A 1 343 ? -16.909 -9.131 -21.774 1.00 88.81 343 LEU A CA 1
ATOM 2891 C C . LEU A 1 343 ? -18.355 -8.670 -21.571 1.00 88.81 343 LEU A C 1
ATOM 2893 O O . LEU A 1 343 ? -18.882 -7.877 -22.342 1.00 88.81 343 LEU A O 1
ATOM 2897 N N . LYS A 1 344 ? -19.005 -9.135 -20.504 1.00 93.69 344 LYS A N 1
ATOM 2898 C CA . LYS A 1 344 ? -20.376 -8.740 -20.170 1.00 93.69 344 LYS A CA 1
ATOM 2899 C C . LYS A 1 344 ? -20.503 -7.273 -19.756 1.00 93.69 344 LYS A C 1
ATOM 2901 O O . LYS A 1 344 ? -21.551 -6.677 -19.986 1.00 93.69 344 LYS A O 1
ATOM 2906 N N . TYR A 1 345 ? -19.474 -6.717 -19.121 1.00 92.25 345 TYR A N 1
ATOM 2907 C CA . TYR A 1 345 ? -19.436 -5.337 -18.631 1.00 92.25 345 TYR A CA 1
ATOM 2908 C C . TYR A 1 345 ? -18.378 -4.496 -19.361 1.00 92.25 345 TYR A C 1
ATOM 2910 O O . TYR A 1 345 ? -17.821 -3.562 -18.787 1.00 92.25 345 TYR A O 1
ATOM 2918 N N . GLU A 1 346 ? -18.122 -4.828 -20.629 1.00 89.19 346 GLU A N 1
ATOM 2919 C CA . GLU A 1 346 ? -17.018 -4.312 -21.444 1.00 89.19 346 GLU A CA 1
ATOM 2920 C C . GLU A 1 346 ? -16.964 -2.778 -21.432 1.00 89.19 346 GLU A C 1
ATOM 2922 O O . GLU A 1 346 ? -15.935 -2.209 -21.070 1.00 89.19 346 GLU A O 1
ATOM 2927 N N . GLU A 1 347 ? -18.083 -2.101 -21.697 1.00 87.06 347 GLU A N 1
ATOM 2928 C CA . GLU A 1 347 ? -18.138 -0.633 -21.703 1.00 87.06 347 GLU A CA 1
ATOM 2929 C C . GLU A 1 347 ? -17.703 -0.020 -20.365 1.00 87.06 347 GLU A C 1
ATOM 2931 O O . GLU A 1 347 ? -16.876 0.890 -20.342 1.00 87.06 347 GLU A O 1
ATOM 2936 N N . ASN A 1 348 ? -18.199 -0.544 -19.238 1.00 87.38 348 ASN A N 1
ATOM 2937 C CA . ASN A 1 348 ? -17.833 -0.032 -17.917 1.00 87.38 348 ASN A CA 1
ATOM 2938 C C . ASN A 1 348 ? -16.378 -0.346 -17.559 1.00 87.38 348 ASN A C 1
ATOM 2940 O O . ASN A 1 348 ? -15.717 0.466 -16.910 1.00 87.38 348 ASN A O 1
ATOM 2944 N N . CYS A 1 349 ? -15.881 -1.517 -17.963 1.00 83.62 349 CYS A N 1
ATOM 2945 C CA . CYS A 1 349 ? -14.490 -1.898 -17.764 1.00 83.62 349 CYS A CA 1
ATOM 2946 C C . CYS A 1 349 ? -13.552 -0.966 -18.535 1.00 83.62 349 CYS A C 1
ATOM 2948 O O . CYS A 1 349 ? -12.660 -0.386 -17.923 1.00 83.62 349 CYS A O 1
ATOM 2950 N N . PHE A 1 350 ? -13.758 -0.776 -19.841 1.00 76.88 350 PHE A N 1
ATOM 2951 C CA . PHE A 1 350 ? -12.854 0.044 -20.652 1.00 76.88 350 PHE A CA 1
ATOM 2952 C C . PHE A 1 350 ? -12.986 1.538 -20.377 1.00 76.88 350 PHE A C 1
ATOM 2954 O O . PHE A 1 350 ? -11.962 2.208 -20.344 1.00 76.88 350 PHE A O 1
ATOM 2961 N N . GLU A 1 351 ? -14.181 2.057 -20.067 1.00 77.38 351 GLU A N 1
ATOM 2962 C CA . GLU A 1 351 ? -14.326 3.443 -19.592 1.00 77.38 351 GLU A CA 1
ATOM 2963 C C . GLU A 1 351 ? -13.416 3.698 -18.381 1.00 77.38 351 GLU A C 1
ATOM 2965 O O . GLU A 1 351 ? -12.696 4.695 -18.316 1.00 77.38 351 GLU A O 1
ATOM 2970 N N . VAL A 1 352 ? -13.402 2.758 -17.434 1.00 71.69 352 VAL A N 1
ATOM 2971 C CA . VAL A 1 352 ? -12.554 2.835 -16.246 1.00 71.69 352 VAL A CA 1
ATOM 2972 C C . VAL A 1 352 ? -11.077 2.644 -16.584 1.00 71.69 352 VAL A C 1
ATOM 2974 O O . VAL A 1 352 ? -10.242 3.379 -16.068 1.00 71.69 352 VAL A O 1
ATOM 2977 N N . TRP A 1 353 ? -10.741 1.697 -17.455 1.00 72.12 353 TRP A N 1
ATOM 2978 C CA . TRP A 1 353 ? -9.353 1.379 -17.798 1.00 72.12 353 TRP A CA 1
ATOM 2979 C C . TRP A 1 353 ? -8.682 2.407 -18.724 1.00 72.12 353 TRP A C 1
ATOM 2981 O O . TRP A 1 353 ? -7.452 2.465 -18.750 1.00 72.12 353 TRP A O 1
ATOM 2991 N N . ASP A 1 354 ? -9.460 3.203 -19.465 1.00 61.34 354 ASP A N 1
ATOM 2992 C CA . ASP A 1 354 ? -8.961 4.229 -20.390 1.00 61.34 354 ASP A CA 1
ATOM 2993 C C . ASP A 1 354 ? -8.838 5.622 -19.737 1.00 61.34 354 ASP A C 1
ATOM 2995 O O . ASP A 1 354 ? -7.954 6.399 -20.107 1.00 61.34 354 ASP A O 1
ATOM 2999 N N . LEU A 1 355 ? -9.696 5.969 -18.764 1.00 52.09 355 LEU A N 1
ATOM 3000 C CA . LEU A 1 355 ? -9.739 7.310 -18.146 1.00 52.09 355 LEU A CA 1
ATOM 3001 C C . LEU A 1 355 ? -8.760 7.502 -16.982 1.00 52.09 355 LEU A C 1
ATOM 3003 O O . LEU A 1 355 ? -8.349 8.630 -16.684 1.00 52.09 355 LEU A O 1
ATOM 3007 N N . THR A 1 356 ? -8.375 6.419 -16.321 1.00 48.19 356 THR A N 1
ATOM 3008 C CA . THR A 1 356 ? -7.371 6.406 -15.266 1.00 48.19 356 THR A CA 1
ATOM 3009 C C . THR A 1 356 ? -6.308 5.408 -15.694 1.00 48.19 356 THR A C 1
ATOM 3011 O O . THR A 1 356 ? -6.614 4.305 -16.137 1.00 48.19 356 THR A O 1
ATOM 3014 N N . TRP A 1 357 ? -5.027 5.761 -15.574 1.00 50.97 357 TRP A N 1
ATOM 3015 C CA . TRP A 1 357 ? -4.025 4.707 -15.448 1.00 50.97 357 TRP A CA 1
ATOM 3016 C C . TRP A 1 357 ? -4.512 3.863 -14.275 1.00 50.97 357 TRP A C 1
ATOM 3018 O O . TRP A 1 357 ? -4.552 4.388 -13.159 1.00 50.97 357 TRP A O 1
ATOM 3028 N N . LEU A 1 358 ? -5.012 2.648 -14.538 1.00 53.44 358 LEU A N 1
ATOM 3029 C CA . LEU A 1 358 ? -5.464 1.741 -13.489 1.00 53.44 358 LEU A CA 1
ATOM 3030 C C . LEU A 1 358 ? -4.456 1.828 -12.350 1.00 53.44 358 LEU A C 1
ATOM 3032 O O . LEU A 1 358 ? -3.252 1.734 -12.613 1.00 53.44 358 LEU A O 1
ATOM 3036 N N . SER A 1 359 ? -4.918 2.031 -11.114 1.00 57.91 359 SER A N 1
ATOM 3037 C CA . SER A 1 359 ? -4.003 1.932 -9.977 1.00 57.91 359 SER A CA 1
ATOM 3038 C C . SER A 1 359 ? -3.238 0.615 -10.120 1.00 57.91 359 SER A C 1
ATOM 3040 O O . SER A 1 359 ? -3.861 -0.402 -10.450 1.00 57.91 359 SER A O 1
ATOM 3042 N N . GLU A 1 360 ? -1.909 0.633 -9.950 1.00 63.06 360 GLU A N 1
ATOM 3043 C CA . GLU A 1 360 ? -1.050 -0.529 -10.246 1.00 63.06 360 GLU A CA 1
ATOM 3044 C C . GLU A 1 360 ? -1.639 -1.828 -9.670 1.00 63.06 360 GLU A C 1
ATOM 3046 O O . GLU A 1 360 ? -1.650 -2.852 -10.345 1.00 63.06 360 GLU A O 1
ATOM 3051 N N . ASP A 1 361 ? -2.260 -1.750 -8.492 1.00 67.62 361 ASP A N 1
ATOM 3052 C CA . ASP A 1 361 ? -2.912 -2.856 -7.792 1.00 67.62 361 ASP A CA 1
ATOM 3053 C C . ASP A 1 361 ? -3.975 -3.620 -8.605 1.00 67.62 361 ASP A C 1
ATOM 3055 O O . ASP A 1 361 ? -3.932 -4.852 -8.667 1.00 67.62 361 ASP A O 1
ATOM 3059 N N . ILE A 1 362 ? -4.943 -2.939 -9.240 1.00 75.31 362 ILE A N 1
ATOM 3060 C CA . ILE A 1 362 ? -5.983 -3.637 -10.020 1.00 75.31 362 ILE A CA 1
ATOM 3061 C C . ILE A 1 362 ? -5.423 -4.122 -11.355 1.00 75.31 362 ILE A C 1
ATOM 3063 O O . ILE A 1 362 ? -5.747 -5.229 -11.780 1.00 75.31 362 ILE A O 1
ATOM 3067 N N . GLY A 1 363 ? -4.537 -3.345 -11.984 1.00 78.00 363 GLY A N 1
ATOM 3068 C CA . GLY A 1 363 ? -3.881 -3.744 -13.226 1.00 78.00 363 GLY A CA 1
ATOM 3069 C C . GLY A 1 363 ? -3.043 -5.016 -13.058 1.00 78.00 363 GLY A C 1
ATOM 3070 O O . GLY A 1 363 ? -3.221 -5.960 -13.827 1.00 78.00 363 GLY A O 1
ATOM 3071 N N . ILE A 1 364 ? -2.223 -5.098 -11.999 1.00 78.31 364 ILE A N 1
ATOM 3072 C CA . ILE A 1 364 ? -1.451 -6.301 -11.633 1.00 78.31 364 ILE A CA 1
ATOM 3073 C C . ILE A 1 364 ? -2.389 -7.478 -11.371 1.00 78.31 364 ILE A C 1
ATOM 3075 O O . ILE A 1 364 ? -2.134 -8.596 -11.829 1.00 78.31 364 ILE A O 1
ATOM 3079 N N . LYS A 1 365 ? -3.481 -7.253 -10.632 1.00 80.31 365 LYS A N 1
ATOM 3080 C CA . LYS A 1 365 ? -4.424 -8.317 -10.282 1.00 80.31 365 LYS A CA 1
ATOM 3081 C C . LYS A 1 365 ? -5.138 -8.874 -11.514 1.00 80.31 365 LYS A C 1
ATOM 3083 O O . LYS A 1 365 ? -5.176 -10.087 -11.692 1.00 80.31 365 LYS A O 1
ATOM 3088 N N . LEU A 1 366 ? -5.658 -8.011 -12.384 1.00 83.44 366 LEU A N 1
ATOM 3089 C CA . LEU A 1 366 ? -6.293 -8.424 -13.637 1.00 83.44 366 LEU A CA 1
ATOM 3090 C C . LEU A 1 366 ? -5.294 -9.113 -14.566 1.00 83.44 366 LEU A C 1
ATOM 3092 O O . LEU A 1 366 ? -5.608 -10.153 -15.143 1.00 83.44 366 LEU A O 1
ATOM 3096 N N . TRP A 1 367 ? -4.080 -8.572 -14.680 1.00 85.75 367 TRP A N 1
ATOM 3097 C CA . TRP A 1 367 ? -3.018 -9.193 -15.460 1.00 85.75 367 TRP A CA 1
ATOM 3098 C C . TRP A 1 367 ? -2.724 -10.613 -14.977 1.00 85.75 367 TRP A C 1
ATOM 3100 O O . TRP A 1 367 ? -2.838 -11.553 -15.755 1.00 85.75 367 TRP A O 1
ATOM 3110 N N . SER A 1 368 ? -2.398 -10.777 -13.697 1.00 85.75 368 SER A N 1
ATOM 3111 C CA . SER A 1 368 ? -1.986 -12.068 -13.135 1.00 85.75 368 SER A CA 1
ATOM 3112 C C . SER A 1 368 ? -3.110 -13.106 -13.089 1.00 85.75 368 SER A C 1
ATOM 3114 O O . SER A 1 368 ? -2.855 -14.279 -13.350 1.00 85.75 368 SER A O 1
ATOM 3116 N N . LEU A 1 369 ? -4.348 -12.702 -12.779 1.00 85.06 369 LEU A N 1
ATOM 3117 C CA . LEU A 1 369 ? -5.475 -13.631 -12.647 1.00 85.06 369 LEU A CA 1
ATOM 3118 C C . LEU A 1 369 ? -6.140 -13.975 -13.979 1.00 85.06 369 LEU A C 1
ATOM 3120 O O . LEU A 1 369 ? -6.618 -15.096 -14.135 1.00 85.06 369 LEU A O 1
ATOM 3124 N N . ILE A 1 370 ? -6.218 -13.017 -14.906 1.00 86.00 370 ILE A N 1
ATOM 3125 C CA . ILE A 1 370 ? -7.039 -13.151 -16.114 1.00 86.00 370 ILE A CA 1
ATOM 3126 C C . ILE A 1 370 ? -6.176 -13.267 -17.357 1.00 86.00 370 ILE A C 1
ATOM 3128 O O . ILE A 1 370 ? -6.297 -14.244 -18.084 1.00 86.00 370 ILE A O 1
ATOM 3132 N N . PHE A 1 371 ? -5.320 -12.284 -17.624 1.00 86.81 371 PHE A N 1
ATOM 3133 C CA . PHE A 1 371 ? -4.661 -12.192 -18.926 1.00 86.81 371 PHE A CA 1
ATOM 3134 C C . PHE A 1 371 ? -3.446 -13.113 -19.037 1.00 86.81 371 PHE A C 1
ATOM 3136 O O . PHE A 1 371 ? -3.352 -13.887 -19.984 1.00 86.81 371 PHE A O 1
ATOM 3143 N N . GLN A 1 372 ? -2.536 -13.073 -18.062 1.00 89.56 372 GLN A N 1
ATOM 3144 C CA . GLN A 1 372 ? -1.294 -13.844 -18.068 1.00 89.56 372 GLN A CA 1
ATOM 3145 C C . GLN A 1 372 ? -1.516 -15.355 -18.261 1.00 89.56 372 GLN A C 1
ATOM 3147 O O . GLN A 1 372 ? -0.807 -15.923 -19.090 1.00 89.56 372 GLN A O 1
ATOM 3152 N N . PRO A 1 373 ? -2.483 -16.020 -17.592 1.00 90.44 373 PRO A N 1
ATOM 3153 C CA . PRO A 1 373 ? -2.705 -17.459 -17.769 1.00 90.44 373 PRO A CA 1
ATOM 3154 C C . PRO A 1 373 ? -3.167 -17.870 -19.176 1.00 90.44 373 PRO A C 1
ATOM 3156 O O . PRO A 1 373 ? -3.084 -19.045 -19.522 1.00 90.44 373 PRO A O 1
ATOM 3159 N N . LEU A 1 374 ? -3.669 -16.927 -19.978 1.00 88.50 374 LEU A N 1
ATOM 3160 C CA . LEU A 1 374 ? -4.155 -17.176 -21.340 1.00 88.50 374 LEU A CA 1
ATOM 3161 C C . LEU A 1 374 ? -3.064 -16.988 -22.396 1.00 88.50 374 LEU A C 1
ATOM 3163 O O . LEU A 1 374 ? -3.236 -17.398 -23.544 1.00 88.50 374 LEU A O 1
ATOM 3167 N N . LEU A 1 375 ? -1.968 -16.317 -22.037 1.00 91.19 375 LEU A N 1
ATOM 3168 C CA . LEU A 1 375 ? -0.920 -15.959 -22.978 1.00 91.19 375 LEU A CA 1
ATOM 3169 C C . LEU A 1 375 ? 0.018 -17.140 -23.229 1.00 91.19 375 LEU A C 1
ATOM 3171 O O . LEU A 1 375 ? 0.476 -17.821 -22.315 1.00 91.19 375 LEU A O 1
ATOM 3175 N N . THR A 1 376 ? 0.341 -17.331 -24.503 1.00 94.38 376 THR A N 1
ATOM 3176 C CA . THR A 1 376 ? 1.427 -18.191 -24.978 1.00 94.38 376 THR A CA 1
ATOM 3177 C C . THR A 1 376 ? 2.347 -17.354 -25.853 1.00 94.38 376 THR A C 1
ATOM 3179 O O . THR A 1 376 ? 1.900 -16.353 -26.415 1.00 94.38 376 THR A O 1
ATOM 3182 N N . ASP A 1 377 ? 3.599 -17.771 -26.048 1.00 94.94 377 ASP A N 1
ATOM 3183 C CA . ASP A 1 377 ? 4.520 -17.044 -26.935 1.00 94.94 377 ASP A CA 1
ATOM 3184 C C . ASP A 1 377 ? 3.957 -16.903 -28.356 1.00 94.94 377 ASP A C 1
ATOM 3186 O O . ASP A 1 377 ? 4.158 -15.876 -28.995 1.00 94.94 377 ASP A O 1
ATOM 3190 N N . SER A 1 378 ? 3.190 -17.895 -28.827 1.00 95.88 378 SER A N 1
ATOM 3191 C CA . SER A 1 378 ? 2.505 -17.836 -30.122 1.00 95.88 378 SER A CA 1
ATOM 3192 C C . SER A 1 378 ? 1.397 -16.781 -30.152 1.00 95.88 378 SER A C 1
ATOM 3194 O O . SER A 1 378 ? 1.291 -16.040 -31.124 1.00 95.88 378 SER A O 1
ATOM 3196 N N . LEU A 1 379 ? 0.571 -16.700 -29.104 1.00 94.44 379 LEU A N 1
ATOM 3197 C CA . LEU A 1 379 ? -0.484 -15.687 -29.020 1.00 94.44 379 LEU A CA 1
ATOM 3198 C C . LEU A 1 379 ? 0.112 -14.284 -28.851 1.00 94.44 379 LEU A C 1
ATOM 3200 O O . LEU A 1 379 ? -0.361 -13.324 -29.448 1.00 94.44 379 LEU A O 1
ATOM 3204 N N . VAL A 1 380 ? 1.185 -14.161 -28.070 1.00 95.06 380 VAL A N 1
ATOM 3205 C CA . VAL A 1 380 ? 1.931 -12.910 -27.917 1.00 95.06 380 VAL A CA 1
ATOM 3206 C C . VAL A 1 380 ? 2.556 -12.481 -29.244 1.00 95.06 380 VAL A C 1
ATOM 3208 O O . VAL A 1 380 ? 2.484 -11.302 -29.582 1.00 95.06 380 VAL A O 1
ATOM 3211 N N . ASP A 1 381 ? 3.108 -13.413 -30.025 1.00 95.25 381 ASP A N 1
ATOM 3212 C CA . ASP A 1 381 ? 3.601 -13.142 -31.378 1.00 95.25 381 ASP A CA 1
ATOM 3213 C C . ASP A 1 381 ? 2.491 -12.579 -32.279 1.00 95.25 381 ASP A C 1
ATOM 3215 O O . ASP A 1 381 ? 2.697 -11.568 -32.947 1.00 95.25 381 ASP A O 1
ATOM 3219 N N . GLU A 1 382 ? 1.293 -13.170 -32.252 1.00 94.75 382 GLU A N 1
ATOM 3220 C CA . GLU A 1 382 ? 0.133 -12.680 -33.008 1.00 94.75 382 GLU A CA 1
ATOM 3221 C C . GLU A 1 382 ? -0.314 -11.282 -32.552 1.00 94.75 382 GLU A C 1
ATOM 3223 O O . GLU A 1 382 ? -0.531 -10.396 -33.382 1.00 94.75 382 GLU A O 1
ATOM 3228 N N . ILE A 1 383 ? -0.392 -11.047 -31.240 1.00 91.81 383 ILE A N 1
ATOM 3229 C CA . ILE A 1 383 ? -0.747 -9.743 -30.664 1.00 91.81 383 ILE A CA 1
ATOM 3230 C C . ILE A 1 383 ? 0.255 -8.667 -31.109 1.00 91.81 383 ILE A C 1
ATOM 3232 O O . ILE A 1 383 ? -0.150 -7.606 -31.591 1.00 91.81 383 ILE A O 1
ATOM 3236 N N . LEU A 1 384 ? 1.558 -8.940 -30.988 1.00 92.31 384 LEU A N 1
ATOM 3237 C CA . LEU A 1 384 ? 2.616 -8.013 -31.400 1.00 92.31 384 LEU A CA 1
ATOM 3238 C C . LEU A 1 384 ? 2.649 -7.827 -32.920 1.00 92.31 384 LEU A C 1
ATOM 3240 O O . LEU A 1 384 ? 2.892 -6.718 -33.399 1.00 92.31 384 LEU A O 1
ATOM 3244 N N . PHE A 1 385 ? 2.341 -8.870 -33.693 1.00 92.00 385 PHE A N 1
ATOM 3245 C CA . PHE A 1 385 ? 2.182 -8.763 -35.137 1.00 92.00 385 PHE A CA 1
ATOM 3246 C C . PHE A 1 385 ? 1.051 -7.799 -35.499 1.00 92.00 385 PHE A C 1
ATOM 3248 O O . PHE A 1 385 ? 1.275 -6.881 -36.287 1.00 92.00 385 PHE A O 1
ATOM 3255 N N . ILE A 1 386 ? -0.138 -7.960 -34.913 1.00 89.75 386 ILE A N 1
ATOM 3256 C CA . ILE A 1 386 ? -1.282 -7.067 -35.148 1.00 89.75 386 ILE A CA 1
ATOM 3257 C C . ILE A 1 386 ? -0.919 -5.630 -34.769 1.00 89.75 386 ILE A C 1
ATOM 3259 O O . ILE A 1 386 ? -1.183 -4.707 -35.544 1.00 89.75 386 ILE A O 1
ATOM 3263 N N . GLU A 1 387 ? -0.274 -5.436 -33.620 1.00 86.56 387 GLU A N 1
ATOM 3264 C CA . GLU A 1 387 ? 0.159 -4.115 -33.164 1.00 86.56 387 GLU A CA 1
ATOM 3265 C C . GLU A 1 387 ? 1.156 -3.478 -34.144 1.00 86.56 387 GLU A C 1
ATOM 3267 O O . GLU A 1 387 ? 0.977 -2.329 -34.547 1.00 86.56 387 GLU A O 1
ATOM 3272 N N . SER A 1 388 ? 2.111 -4.259 -34.664 1.00 86.44 388 SER A N 1
ATOM 3273 C CA . SER A 1 388 ? 3.057 -3.791 -35.688 1.00 86.44 388 SER A CA 1
ATOM 3274 C C . SER A 1 388 ? 2.383 -3.327 -36.982 1.00 86.44 388 SER A C 1
ATOM 3276 O O . SER A 1 388 ? 2.925 -2.495 -37.706 1.00 86.44 388 SER A O 1
ATOM 3278 N N . LYS A 1 389 ? 1.183 -3.839 -37.293 1.00 84.56 389 LYS A N 1
ATOM 3279 C CA . LYS A 1 389 ? 0.408 -3.423 -38.471 1.00 84.56 389 LYS A CA 1
ATOM 3280 C C . LYS A 1 389 ? -0.400 -2.151 -38.244 1.00 84.56 389 LYS A C 1
ATOM 3282 O O . LYS A 1 389 ? -0.713 -1.474 -39.225 1.00 84.56 389 LYS A O 1
ATOM 3287 N N . LYS A 1 390 ? -0.743 -1.814 -36.998 1.00 76.25 390 LYS A N 1
ATOM 3288 C CA . LYS A 1 390 ? -1.424 -0.547 -36.686 1.00 76.25 390 LYS A CA 1
ATOM 3289 C C . LYS A 1 390 ? -0.498 0.641 -36.925 1.00 76.25 390 LYS A C 1
ATOM 3291 O O . LYS A 1 390 ? -0.934 1.619 -37.526 1.00 76.25 390 LYS A O 1
ATOM 3296 N N . ASP A 1 391 ? 0.773 0.502 -36.560 1.00 55.38 391 ASP A N 1
ATOM 3297 C CA . ASP A 1 391 ? 1.797 1.540 -36.731 1.00 55.38 391 ASP A CA 1
ATOM 3298 C C . ASP A 1 391 ? 2.020 1.897 -38.220 1.00 55.38 391 ASP A C 1
ATOM 3300 O O . ASP A 1 391 ? 2.045 3.063 -38.616 1.00 55.38 391 ASP A O 1
ATOM 3304 N N . ILE A 1 392 ? 2.002 0.883 -39.098 1.00 50.91 392 ILE A N 1
ATOM 3305 C CA . ILE A 1 392 ? 2.114 1.054 -40.560 1.00 50.91 392 ILE A CA 1
ATOM 3306 C C . ILE A 1 392 ? 0.927 1.842 -41.147 1.00 50.91 392 ILE A C 1
ATOM 3308 O O . ILE A 1 392 ? 1.098 2.614 -42.089 1.00 50.91 392 ILE A O 1
ATOM 3312 N N . ARG A 1 393 ? -0.292 1.690 -40.608 1.00 42.62 393 ARG A N 1
ATOM 3313 C CA . ARG A 1 393 ? -1.471 2.431 -41.103 1.00 42.62 393 ARG A CA 1
ATOM 3314 C C . ARG A 1 393 ? -1.457 3.909 -40.707 1.00 42.62 393 ARG A C 1
ATOM 3316 O O . ARG A 1 393 ? -2.076 4.709 -41.406 1.00 42.62 393 ARG A O 1
ATOM 3323 N N . VAL A 1 394 ? -0.772 4.265 -39.621 1.00 43.41 394 VAL A N 1
ATOM 3324 C CA . VAL A 1 394 ? -0.574 5.661 -39.207 1.00 43.41 394 VAL A CA 1
ATOM 3325 C C . VAL A 1 394 ? 0.519 6.312 -40.057 1.00 43.41 394 VAL A C 1
ATOM 3327 O O . VAL A 1 394 ? 0.297 7.400 -40.580 1.00 43.41 394 VAL A O 1
ATOM 3330 N N . HIS A 1 395 ? 1.634 5.614 -40.306 1.00 38.19 395 HIS A N 1
ATOM 3331 C CA . HIS A 1 395 ? 2.696 6.097 -41.202 1.00 38.19 395 HIS A CA 1
ATOM 3332 C C . HIS A 1 395 ? 2.213 6.292 -42.653 1.00 38.19 395 HIS A C 1
ATOM 3334 O O . HIS A 1 395 ? 2.442 7.348 -43.236 1.00 38.19 395 HIS A O 1
ATOM 3340 N N . ASN A 1 396 ? 1.439 5.349 -43.206 1.00 35.91 396 ASN A N 1
ATOM 3341 C CA . ASN A 1 396 ? 0.933 5.458 -44.582 1.00 35.91 396 ASN A CA 1
ATOM 3342 C C . ASN A 1 396 ? -0.145 6.547 -44.771 1.00 35.91 396 ASN A C 1
ATOM 3344 O O . ASN A 1 396 ? -0.382 6.969 -45.900 1.00 35.91 396 ASN A O 1
ATOM 3348 N N . ARG A 1 397 ? -0.819 7.011 -43.704 1.00 32.62 397 ARG A N 1
ATOM 3349 C CA . ARG A 1 397 ? -1.719 8.181 -43.784 1.00 32.62 397 ARG A CA 1
ATOM 3350 C C . ARG A 1 397 ? -0.941 9.493 -43.864 1.00 32.62 397 ARG A C 1
ATOM 3352 O O . ARG A 1 397 ? -1.341 10.376 -44.608 1.00 32.62 397 ARG A O 1
ATOM 3359 N N . ILE A 1 398 ? 0.179 9.593 -43.149 1.00 38.09 398 ILE A N 1
ATOM 3360 C CA . ILE A 1 398 ? 1.018 10.798 -43.124 1.00 38.09 398 ILE A CA 1
ATOM 3361 C C . ILE A 1 398 ? 1.730 11.003 -44.473 1.00 38.09 398 ILE A C 1
ATOM 3363 O O . ILE A 1 398 ? 1.853 12.137 -44.926 1.00 38.09 398 ILE A O 1
ATOM 3367 N N . GLU A 1 399 ? 2.139 9.925 -45.151 1.00 34.28 399 GLU A N 1
ATOM 3368 C CA . GLU A 1 399 ? 2.714 10.014 -46.504 1.00 34.28 399 GLU A CA 1
ATOM 3369 C C . GLU A 1 399 ? 1.658 10.316 -47.584 1.00 34.28 399 GLU A C 1
ATOM 3371 O O . GLU A 1 399 ? 1.932 11.085 -48.502 1.00 34.28 399 GLU A O 1
ATOM 3376 N N . ALA A 1 400 ? 0.429 9.802 -47.453 1.00 35.09 400 ALA A N 1
ATOM 3377 C CA . ALA A 1 400 ? -0.656 10.099 -48.396 1.00 35.09 400 ALA A CA 1
ATOM 3378 C C . ALA A 1 400 ? -1.157 11.557 -48.309 1.00 35.09 400 ALA A C 1
ATOM 3380 O O . ALA A 1 400 ? -1.533 12.138 -49.328 1.00 35.09 400 ALA A O 1
ATOM 3381 N N . ASP A 1 401 ? -1.117 12.170 -47.121 1.00 34.97 401 ASP A N 1
ATOM 3382 C CA . ASP A 1 401 ? -1.476 13.582 -46.926 1.00 34.97 401 ASP A CA 1
ATOM 3383 C C . ASP A 1 401 ? -0.371 14.553 -47.404 1.00 34.97 401 ASP A C 1
ATOM 3385 O O . ASP A 1 401 ? -0.631 15.742 -47.599 1.00 34.97 401 ASP A O 1
ATOM 3389 N N . ALA A 1 402 ? 0.852 14.061 -47.644 1.00 33.59 402 ALA A N 1
ATOM 3390 C CA . ALA A 1 402 ? 1.979 14.854 -48.142 1.00 33.59 402 ALA A CA 1
ATOM 3391 C C . ALA A 1 402 ? 2.035 14.973 -49.684 1.00 33.59 402 ALA A C 1
ATOM 3393 O O . ALA A 1 402 ? 2.751 15.833 -50.198 1.00 33.59 402 ALA A O 1
ATOM 3394 N N . GLU A 1 403 ? 1.263 14.171 -50.430 1.00 33.81 403 GLU A N 1
ATOM 3395 C CA . GLU A 1 403 ? 1.318 14.090 -51.903 1.00 33.81 403 GLU A CA 1
ATOM 3396 C C . GLU A 1 403 ? 0.003 14.482 -52.619 1.00 33.81 403 GLU A C 1
ATOM 3398 O O . GLU A 1 403 ? -0.393 13.852 -53.598 1.00 33.81 403 GLU A O 1
ATOM 3403 N N . MET A 1 404 ? -0.689 15.549 -52.192 1.00 29.98 404 MET A N 1
ATOM 3404 C CA . MET A 1 404 ? -1.881 16.053 -52.909 1.00 29.98 404 MET A CA 1
ATOM 3405 C C . MET A 1 404 ? -1.724 17.501 -53.449 1.00 29.98 404 MET A C 1
ATOM 3407 O O . MET A 1 404 ? -1.706 18.451 -52.665 1.00 29.98 404 MET A O 1
ATOM 3411 N N . PRO A 1 405 ? -1.670 17.727 -54.789 1.00 33.28 405 PRO A N 1
ATOM 3412 C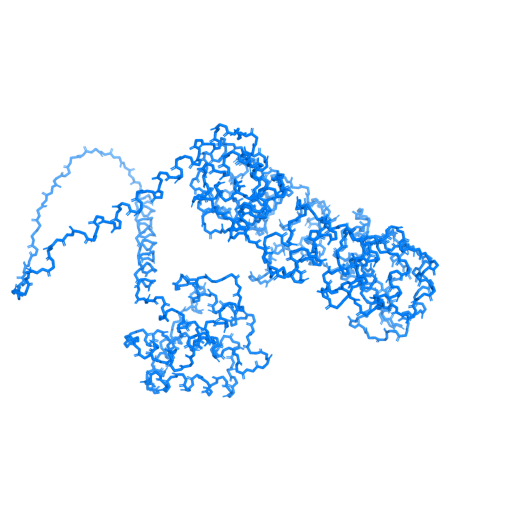 CA . PRO A 1 405 ? -1.350 19.025 -55.417 1.00 33.28 405 PRO A CA 1
ATOM 3413 C C . PRO A 1 405 ? -2.519 20.026 -55.580 1.00 33.28 405 PRO A C 1
ATOM 3415 O O . PRO A 1 405 ? -2.617 20.691 -56.610 1.00 33.28 405 PRO A O 1
ATOM 3418 N N . TRP A 1 406 ? -3.425 20.176 -54.607 1.00 32.50 406 TRP A N 1
ATOM 3419 C CA . TRP A 1 406 ? -4.572 21.104 -54.745 1.00 32.50 406 TRP A CA 1
ATOM 3420 C C . TRP A 1 406 ? -4.455 22.426 -53.965 1.00 32.50 406 TRP A C 1
ATOM 3422 O O . TRP A 1 406 ? -5.360 23.253 -54.017 1.00 32.50 406 TRP A O 1
ATOM 3432 N N . MET A 1 407 ? -3.302 22.733 -53.364 1.00 26.70 407 MET A N 1
ATOM 3433 C CA . MET A 1 407 ? -3.017 24.060 -52.781 1.00 26.70 407 MET A CA 1
ATOM 3434 C C . MET A 1 407 ? -2.582 25.119 -53.817 1.00 26.70 407 MET A C 1
ATOM 3436 O O . MET A 1 407 ? -1.695 25.924 -53.553 1.00 26.70 407 MET A O 1
ATOM 3440 N N . GLN A 1 408 ? -3.197 25.148 -55.004 1.00 32.38 408 GLN A N 1
ATOM 3441 C CA . GLN A 1 408 ? -3.082 26.268 -55.952 1.00 32.38 408 GLN A CA 1
ATOM 3442 C C . GLN A 1 408 ? -4.328 26.385 -56.839 1.00 32.38 408 GLN A C 1
ATOM 3444 O O . GLN A 1 408 ? -4.250 26.158 -58.043 1.00 32.38 408 GLN A O 1
ATOM 3449 N N . LYS A 1 409 ? -5.480 26.744 -56.265 1.00 28.86 409 LYS A N 1
ATOM 3450 C CA . LYS A 1 409 ? -6.537 27.523 -56.940 1.00 28.86 409 LYS A CA 1
ATOM 3451 C C . LYS A 1 409 ? -7.737 27.679 -56.017 1.00 28.86 409 LYS A C 1
ATOM 3453 O O . LYS A 1 409 ? -8.404 26.702 -55.728 1.00 28.86 409 LYS A O 1
ATOM 3458 N N . GLU A 1 410 ? -7.969 28.921 -55.603 1.00 25.55 410 GLU A N 1
ATOM 3459 C CA . GLU A 1 410 ? -9.268 29.623 -55.581 1.00 25.55 410 GLU A CA 1
ATOM 3460 C C . GLU A 1 410 ? -9.319 30.651 -54.444 1.00 25.55 410 GLU A C 1
ATOM 3462 O O . GLU A 1 410 ? -9.999 30.510 -53.437 1.00 25.55 410 GLU A O 1
ATOM 3467 N N . ASN A 1 411 ? -8.614 31.764 -54.675 1.00 28.25 411 ASN A N 1
ATOM 3468 C CA . ASN A 1 411 ? -9.231 33.067 -54.465 1.00 28.25 411 ASN A CA 1
ATOM 3469 C C . ASN A 1 411 ? -10.285 33.223 -55.562 1.00 28.25 411 ASN A C 1
ATOM 3471 O O . ASN A 1 411 ? -9.888 33.326 -56.724 1.00 28.25 411 ASN A O 1
ATOM 3475 N N . ASN A 1 412 ? -11.574 33.215 -55.213 1.00 25.17 412 ASN A N 1
ATOM 3476 C CA . ASN A 1 412 ? -12.608 34.079 -55.797 1.00 25.17 412 ASN A CA 1
ATOM 3477 C C . ASN A 1 412 ? -14.018 33.713 -55.290 1.00 25.17 412 ASN A C 1
ATOM 3479 O O . ASN A 1 412 ? -14.412 32.557 -55.335 1.00 25.17 412 ASN A O 1
ATOM 3483 N N . LEU A 1 413 ? -14.779 34.765 -54.951 1.00 26.19 413 LEU A N 1
ATOM 3484 C CA . LEU A 1 413 ? -16.252 34.859 -54.861 1.00 26.19 413 LEU A CA 1
ATOM 3485 C C . LEU A 1 413 ? -16.921 34.687 -53.478 1.00 26.19 413 LEU A C 1
ATOM 3487 O O . LEU A 1 413 ? -17.433 33.649 -53.085 1.00 26.19 413 LEU A O 1
ATOM 3491 N N . THR A 1 414 ? -16.938 35.827 -52.786 1.00 24.86 414 THR A N 1
ATOM 3492 C CA . THR A 1 414 ? -18.066 36.513 -52.119 1.00 24.86 414 THR A CA 1
ATOM 3493 C C . THR A 1 414 ? -19.477 35.890 -52.095 1.00 24.86 414 THR A C 1
ATOM 3495 O O . THR A 1 414 ? -20.029 35.562 -53.139 1.00 24.86 414 THR A O 1
ATOM 3498 N N . ASN A 1 415 ? -20.097 35.991 -50.905 1.00 26.95 415 ASN A N 1
ATOM 3499 C CA . ASN A 1 415 ? -21.502 36.319 -50.578 1.00 26.95 415 ASN A CA 1
ATOM 3500 C C . ASN A 1 415 ? -22.638 35.825 -51.496 1.00 26.95 415 ASN A C 1
ATOM 3502 O O . ASN A 1 415 ? -22.812 36.336 -52.597 1.00 26.95 415 ASN A O 1
ATOM 3506 N N . THR A 1 416 ? -23.582 35.061 -50.929 1.00 22.92 416 THR A N 1
ATOM 3507 C CA . THR A 1 416 ? -25.014 35.440 -50.876 1.00 22.92 416 THR A CA 1
ATOM 3508 C C . THR A 1 416 ? -25.818 34.533 -49.936 1.00 22.92 416 THR A C 1
ATOM 3510 O O . THR A 1 416 ? -25.622 33.328 -49.850 1.00 22.92 416 THR A O 1
ATOM 3513 N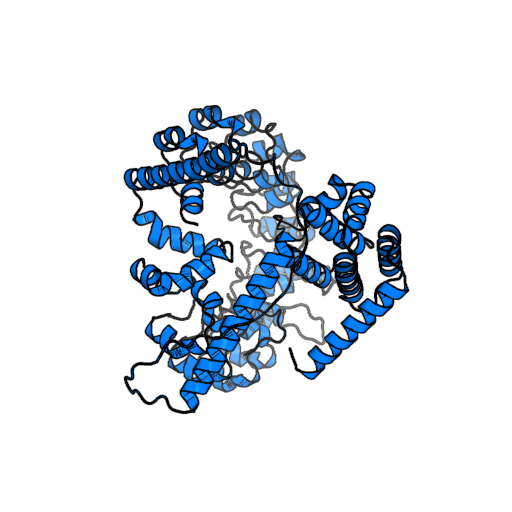 N . SER A 1 417 ? -26.718 35.183 -49.208 1.00 24.56 417 SER A N 1
ATOM 3514 C CA . SER A 1 417 ? -27.792 34.678 -48.351 1.00 24.56 417 SER A CA 1
ATOM 3515 C C . SER A 1 417 ? -28.922 33.972 -49.118 1.00 24.56 417 SER A C 1
ATOM 3517 O O . SER A 1 417 ? -29.144 34.325 -50.272 1.00 24.56 417 SER A O 1
ATOM 3519 N N . VAL A 1 418 ? -29.721 33.147 -48.414 1.00 23.41 418 VAL A N 1
ATOM 3520 C CA . VAL A 1 418 ? -31.214 33.117 -48.380 1.00 23.41 418 VAL A CA 1
ATOM 3521 C C . VAL A 1 418 ? -31.818 31.695 -48.275 1.00 23.41 418 VAL A C 1
ATOM 3523 O O . VAL A 1 418 ? -31.571 30.830 -49.102 1.00 23.41 418 VAL A O 1
ATOM 3526 N N . ASN A 1 419 ? -32.688 31.582 -47.260 1.00 22.64 419 ASN A N 1
ATOM 3527 C CA . ASN A 1 419 ? -33.900 30.777 -47.032 1.00 22.64 419 ASN A CA 1
ATOM 3528 C C . ASN A 1 419 ? -33.941 29.245 -46.907 1.00 22.64 419 ASN A C 1
ATOM 3530 O O . ASN A 1 419 ? -33.556 28.470 -47.773 1.00 22.64 419 ASN A O 1
ATOM 3534 N N . MET A 1 420 ? -34.619 28.906 -45.801 1.00 28.44 420 MET A N 1
ATOM 3535 C CA . MET A 1 420 ? -35.513 27.781 -45.549 1.00 28.44 420 MET A CA 1
ATOM 3536 C C . MET A 1 420 ? -36.277 27.298 -46.785 1.00 28.44 420 MET A C 1
ATOM 3538 O O . MET A 1 420 ? -36.864 28.112 -47.493 1.00 28.44 420 MET A O 1
ATOM 3542 N N . ASP A 1 421 ? -36.429 25.979 -46.896 1.00 22.66 421 ASP A N 1
ATOM 3543 C CA . ASP A 1 421 ? -37.744 25.424 -47.196 1.00 22.66 421 ASP A CA 1
ATOM 3544 C C . ASP A 1 421 ? -37.950 24.047 -46.558 1.00 22.66 421 ASP A C 1
ATOM 3546 O O . ASP A 1 421 ? -37.099 23.156 -46.602 1.00 22.66 421 ASP A O 1
ATOM 3550 N N . ASN A 1 422 ? -39.118 23.924 -45.931 1.00 29.95 422 ASN A N 1
ATOM 3551 C CA . ASN A 1 422 ? -39.692 22.697 -45.404 1.00 29.95 422 ASN A CA 1
ATOM 3552 C C . ASN A 1 422 ? -40.042 21.756 -46.559 1.00 29.95 422 ASN A C 1
ATOM 3554 O O . ASN A 1 422 ? -40.744 22.151 -47.487 1.00 29.95 422 ASN A O 1
ATOM 3558 N N . SER A 1 423 ? -39.719 20.470 -46.431 1.00 26.31 423 SER A N 1
ATOM 3559 C CA . SER A 1 423 ? -40.555 19.441 -47.049 1.00 26.31 423 SER A CA 1
ATOM 3560 C C . SER A 1 423 ? -40.694 18.228 -46.137 1.00 26.31 423 SER A C 1
ATOM 3562 O O . SER A 1 423 ? -39.737 17.687 -45.591 1.00 26.31 423 SER A O 1
ATOM 3564 N N . GLN A 1 424 ? -41.963 17.900 -45.922 1.00 26.16 424 GLN A N 1
ATOM 3565 C CA . GLN A 1 424 ? -42.502 16.822 -45.115 1.00 26.16 424 GLN A CA 1
ATOM 3566 C C . GLN A 1 424 ? -42.055 15.458 -45.644 1.00 26.16 424 GLN A C 1
ATOM 3568 O O . GLN A 1 424 ? -42.101 15.225 -46.851 1.00 26.16 424 GLN A O 1
ATOM 3573 N N . ILE A 1 425 ? -41.766 14.519 -44.740 1.00 26.53 425 ILE A N 1
ATOM 3574 C CA . ILE A 1 425 ? -41.926 13.092 -45.031 1.00 26.53 425 ILE A CA 1
ATOM 3575 C C . ILE A 1 425 ? -42.809 12.478 -43.949 1.00 26.53 425 ILE A C 1
ATOM 3577 O O . ILE A 1 425 ? -42.560 12.604 -42.751 1.00 26.53 425 ILE A O 1
ATOM 3581 N N . ASN A 1 426 ? -43.887 11.880 -44.449 1.00 25.97 426 ASN A N 1
ATOM 3582 C CA . ASN A 1 426 ? -45.006 11.301 -43.735 1.00 25.97 426 ASN A CA 1
ATOM 3583 C C . ASN A 1 426 ? -44.615 10.125 -42.843 1.00 25.97 426 ASN A C 1
ATOM 3585 O O . ASN A 1 426 ? -43.844 9.244 -43.217 1.00 25.97 426 ASN A O 1
ATOM 3589 N N . THR A 1 427 ? -45.285 10.110 -41.700 1.00 26.56 427 THR A N 1
ATOM 3590 C CA . THR A 1 427 ? -45.496 8.995 -40.790 1.00 26.56 427 THR A CA 1
ATOM 3591 C C . THR A 1 427 ? -46.359 7.912 -41.437 1.00 26.56 427 THR A C 1
ATOM 3593 O O . THR A 1 427 ? -47.400 8.216 -42.021 1.00 26.56 427 THR A O 1
ATOM 3596 N N . THR A 1 428 ? -45.982 6.650 -41.251 1.00 27.48 428 THR A N 1
ATOM 3597 C CA . THR A 1 428 ? -46.929 5.529 -41.237 1.00 27.48 428 THR A CA 1
ATOM 3598 C C . THR A 1 428 ? -46.925 4.916 -39.848 1.00 27.48 428 THR A C 1
ATOM 3600 O O . THR A 1 428 ? -45.864 4.625 -39.298 1.00 27.48 428 THR A O 1
ATOM 3603 N N . ASP A 1 429 ? -48.135 4.805 -39.312 1.00 29.41 429 ASP A N 1
ATOM 3604 C CA . ASP A 1 429 ? -48.507 4.326 -37.989 1.00 29.41 429 ASP A CA 1
ATOM 3605 C C . ASP A 1 429 ? -47.989 2.921 -37.676 1.00 29.41 429 ASP A C 1
ATOM 3607 O O . ASP A 1 429 ? -48.204 2.008 -38.464 1.00 29.41 429 ASP A O 1
ATOM 3611 N N . GLU A 1 430 ? -47.468 2.740 -36.461 1.00 28.73 430 GLU A N 1
ATOM 3612 C CA . GLU A 1 430 ? -47.868 1.641 -35.578 1.00 28.73 430 GLU A CA 1
ATOM 3613 C C . GLU A 1 430 ? -47.927 2.187 -34.140 1.00 28.73 430 GLU A C 1
ATOM 3615 O O . GLU A 1 430 ? -46.982 2.789 -33.629 1.00 28.73 430 GLU A O 1
ATOM 3620 N N . ASN A 1 431 ? -49.104 2.053 -33.528 1.00 31.22 431 ASN A N 1
ATOM 3621 C CA . ASN A 1 431 ? -49.404 2.481 -32.167 1.00 31.22 431 ASN A CA 1
ATOM 3622 C C . ASN A 1 431 ? -48.649 1.619 -31.151 1.00 31.22 431 ASN A C 1
ATOM 3624 O O . ASN A 1 431 ? -48.900 0.421 -31.087 1.00 31.22 431 ASN A O 1
ATOM 3628 N N . ASP A 1 432 ? -47.881 2.253 -30.265 1.00 36.50 432 ASP A N 1
ATOM 3629 C CA . ASP A 1 432 ? -47.748 1.768 -28.892 1.00 36.50 432 ASP A CA 1
ATOM 3630 C C . ASP A 1 432 ? -47.737 2.949 -27.910 1.00 36.50 432 ASP A C 1
ATOM 3632 O O . ASP A 1 432 ? -47.022 3.945 -28.054 1.00 36.50 432 ASP A O 1
ATOM 3636 N N . THR A 1 433 ? -48.639 2.876 -26.939 1.00 43.53 433 THR A N 1
ATOM 3637 C CA . THR A 1 433 ? -48.990 3.945 -26.004 1.00 43.53 433 THR A CA 1
ATOM 3638 C C . THR A 1 433 ? -47.920 4.128 -24.927 1.00 43.53 433 THR A C 1
ATOM 3640 O O . THR A 1 433 ? -47.956 3.447 -23.906 1.00 43.53 433 THR A O 1
ATOM 3643 N N . LEU A 1 434 ? -47.006 5.087 -25.109 1.00 42.78 434 LEU A N 1
ATOM 3644 C CA . LEU A 1 434 ? -46.148 5.592 -24.027 1.00 42.78 434 LEU A CA 1
ATOM 3645 C C . LEU A 1 434 ? -46.957 6.502 -23.093 1.00 42.78 434 LEU A C 1
ATOM 3647 O O . LEU A 1 434 ? -47.638 7.434 -23.533 1.00 42.78 434 LEU A O 1
ATOM 3651 N N . THR A 1 435 ? -46.865 6.257 -21.790 1.00 51.19 435 THR A N 1
ATOM 3652 C CA . THR A 1 435 ? -47.487 7.102 -20.765 1.00 51.19 435 THR A CA 1
ATOM 3653 C C . THR A 1 435 ? -46.798 8.475 -20.695 1.00 51.19 435 THR A C 1
ATOM 3655 O O . THR A 1 435 ? -45.616 8.622 -21.010 1.00 51.19 435 THR A O 1
ATOM 3658 N N . ASN A 1 436 ? -47.508 9.518 -20.238 1.00 42.56 436 ASN A N 1
ATOM 3659 C CA . ASN A 1 436 ? -46.972 10.890 -20.111 1.00 42.56 436 ASN A CA 1
ATOM 3660 C C . ASN A 1 436 ? -45.683 10.998 -19.262 1.00 42.56 436 ASN A C 1
ATOM 3662 O O . ASN A 1 436 ? -44.973 11.999 -19.353 1.00 42.56 436 ASN A O 1
ATOM 3666 N N . TYR A 1 437 ? -45.380 9.995 -18.433 1.00 41.97 437 TYR A N 1
ATOM 3667 C CA . TYR A 1 437 ? -44.146 9.923 -17.651 1.00 41.97 437 TYR A CA 1
ATOM 3668 C C . TYR A 1 437 ? -42.955 9.430 -18.488 1.00 41.97 437 TYR A C 1
ATOM 3670 O O . TYR A 1 437 ? -41.862 9.981 -18.388 1.00 41.97 437 TYR A O 1
ATOM 3678 N N . GLU A 1 438 ? -43.171 8.450 -19.367 1.00 41.59 438 GLU A N 1
ATOM 3679 C CA . GLU A 1 438 ? -42.126 7.881 -20.228 1.00 41.59 438 GLU A CA 1
ATOM 3680 C C . GLU A 1 438 ? -41.710 8.855 -21.333 1.00 41.59 438 GLU A C 1
ATOM 3682 O O . GLU A 1 438 ? -40.526 8.950 -21.644 1.00 41.59 438 GLU A O 1
ATOM 3687 N N . LYS A 1 439 ? -42.648 9.667 -21.845 1.00 39.97 439 LYS A N 1
ATOM 3688 C CA . LYS A 1 439 ? -42.320 10.800 -22.729 1.00 39.97 439 LYS A CA 1
ATOM 3689 C C . LYS A 1 439 ? -41.413 11.825 -22.044 1.00 39.97 439 LYS A C 1
ATOM 3691 O O . LYS A 1 439 ? -40.406 12.211 -22.623 1.00 39.97 439 LYS A O 1
ATOM 3696 N N . LYS A 1 440 ? -41.713 12.197 -20.794 1.00 44.44 440 LYS A N 1
ATOM 3697 C CA . LYS A 1 440 ? -40.894 13.144 -20.020 1.00 44.44 440 LYS A CA 1
ATOM 3698 C C . LYS A 1 440 ? -39.507 12.604 -19.676 1.00 44.44 440 LYS A C 1
ATOM 3700 O O . LYS A 1 440 ? -38.547 13.364 -19.699 1.00 44.44 440 LYS A O 1
ATOM 3705 N N . ASP A 1 441 ? -39.381 11.318 -19.346 1.00 44.41 441 ASP A N 1
ATOM 3706 C CA . ASP A 1 441 ? -38.070 10.716 -19.065 1.00 44.41 441 ASP A CA 1
ATOM 3707 C C . ASP A 1 441 ? -37.243 10.523 -20.348 1.00 44.41 441 ASP A C 1
ATOM 3709 O O . ASP A 1 441 ? -36.024 10.668 -20.317 1.00 44.41 441 ASP A O 1
ATOM 3713 N N . PHE A 1 442 ? -37.891 10.272 -21.491 1.00 40.69 442 PHE A N 1
ATOM 3714 C CA . PHE A 1 442 ? -37.236 10.224 -22.800 1.00 40.69 442 PHE A CA 1
ATOM 3715 C C . PHE A 1 442 ? -36.762 11.610 -23.264 1.00 40.69 442 PHE A C 1
ATOM 3717 O O . PHE A 1 442 ? -35.606 11.753 -23.653 1.00 40.69 442 PHE A O 1
ATOM 3724 N N . GLU A 1 443 ? -37.601 12.643 -23.136 1.00 40.50 443 GLU A N 1
ATOM 3725 C CA . GLU A 1 443 ? -37.236 14.045 -23.398 1.00 40.50 443 GLU A CA 1
ATOM 3726 C C . GLU A 1 443 ? -36.092 14.507 -22.481 1.00 40.50 443 GLU A C 1
ATOM 3728 O O . GLU A 1 443 ? -35.116 15.076 -22.962 1.00 40.50 443 GLU A O 1
ATOM 3733 N N . ARG A 1 444 ? -36.132 14.156 -21.186 1.00 48.28 444 ARG A N 1
ATOM 3734 C CA . ARG A 1 444 ? -35.050 14.451 -20.230 1.00 48.28 444 ARG A CA 1
ATOM 3735 C C . ARG A 1 444 ? -33.746 13.726 -20.570 1.00 48.28 444 ARG A C 1
ATOM 3737 O O . ARG A 1 444 ? -32.674 14.297 -20.416 1.00 48.28 444 ARG A O 1
ATOM 3744 N N . LYS A 1 445 ? -33.810 12.476 -21.040 1.00 41.78 445 LYS A N 1
ATOM 3745 C CA . LYS A 1 445 ? -32.630 11.711 -21.484 1.00 41.78 445 LYS A CA 1
ATOM 3746 C C . LYS A 1 445 ? -32.037 12.251 -22.784 1.00 41.78 445 LYS A C 1
ATOM 3748 O O . LYS A 1 445 ? -30.821 12.185 -22.945 1.00 41.78 445 LYS A O 1
ATOM 3753 N N . ILE A 1 446 ? -32.863 12.784 -23.687 1.00 41.66 446 ILE A N 1
ATOM 3754 C CA . ILE A 1 446 ? -32.401 13.504 -24.881 1.00 41.66 446 ILE A CA 1
ATOM 3755 C C . ILE A 1 446 ? -31.730 14.813 -24.465 1.00 41.66 446 ILE A C 1
ATOM 3757 O O . ILE A 1 446 ? -30.588 15.029 -24.852 1.00 41.66 446 ILE A O 1
ATOM 3761 N N . GLU A 1 447 ? -32.349 15.611 -23.588 1.00 42.41 447 GLU A N 1
ATOM 3762 C CA . GLU A 1 447 ? -31.732 16.830 -23.046 1.00 42.41 447 GLU A CA 1
ATOM 3763 C C . GLU A 1 447 ? -30.414 16.533 -22.310 1.00 42.41 447 GLU A C 1
ATOM 3765 O O . GLU A 1 447 ? -29.420 17.214 -22.536 1.00 42.41 447 GLU A O 1
ATOM 3770 N N . GLU A 1 448 ? -30.341 15.489 -21.477 1.00 46.47 448 GLU A N 1
ATOM 3771 C CA . GLU A 1 448 ? -29.101 15.093 -20.793 1.00 46.47 448 GLU A CA 1
ATOM 3772 C C . GLU A 1 448 ? -28.023 14.594 -21.771 1.00 46.47 448 GLU A C 1
ATOM 3774 O O . GLU A 1 448 ? -26.834 14.847 -21.556 1.00 46.47 448 GLU A O 1
ATOM 3779 N N . LYS A 1 449 ? -28.408 13.901 -22.850 1.00 44.19 449 LYS A N 1
ATOM 3780 C CA . LYS A 1 449 ? -27.490 13.454 -23.908 1.00 44.19 449 LYS A CA 1
ATOM 3781 C C . LYS A 1 449 ? -26.989 14.632 -24.744 1.00 44.19 449 LYS A C 1
ATOM 3783 O O . LYS A 1 449 ? -25.793 14.693 -25.011 1.00 44.19 449 LYS A O 1
ATOM 3788 N N . ASP A 1 450 ? -27.854 15.584 -25.076 1.00 44.00 450 ASP A N 1
ATOM 3789 C CA . ASP A 1 450 ? -27.514 16.803 -25.813 1.00 44.00 450 ASP A CA 1
ATOM 3790 C C . ASP A 1 450 ? -26.654 17.751 -24.970 1.00 44.00 450 ASP A C 1
ATOM 3792 O O . ASP A 1 450 ? -25.695 18.332 -25.476 1.00 44.00 450 ASP A O 1
ATOM 3796 N N . VAL A 1 451 ? -26.903 17.837 -23.658 1.00 51.12 451 VAL A N 1
ATOM 3797 C CA . VAL A 1 451 ? -26.044 18.566 -22.714 1.00 51.12 451 VAL A CA 1
ATOM 3798 C C . VAL A 1 451 ? -24.679 17.888 -22.592 1.00 51.12 451 VAL A C 1
ATOM 3800 O O . VAL A 1 451 ? -23.659 18.567 -22.689 1.00 51.12 451 VAL A O 1
ATOM 3803 N N . LYS A 1 452 ? -24.612 16.558 -22.436 1.00 51.06 452 LYS A N 1
ATOM 3804 C CA . LYS A 1 452 ? -23.331 15.824 -22.380 1.00 51.06 452 LYS A CA 1
ATOM 3805 C C . LYS A 1 452 ? -22.549 15.926 -23.688 1.00 51.06 452 LYS A C 1
ATOM 3807 O O . LYS A 1 452 ? -21.339 16.140 -23.648 1.00 51.06 452 LYS A O 1
ATOM 3812 N N . GLN A 1 453 ? -23.226 15.833 -24.831 1.00 50.97 453 GLN A N 1
ATOM 3813 C CA . GLN A 1 453 ? -22.616 16.009 -26.147 1.00 50.97 453 GLN A CA 1
ATOM 3814 C C . GLN A 1 453 ? -22.156 17.456 -26.356 1.00 50.97 453 GLN A C 1
ATOM 3816 O O . GLN A 1 453 ? -21.060 17.680 -26.858 1.00 50.97 453 GLN A O 1
ATOM 3821 N N . GLY A 1 454 ? -22.943 18.441 -25.917 1.00 48.56 454 GLY A N 1
ATOM 3822 C CA . GLY A 1 454 ? -22.582 19.857 -25.948 1.00 48.56 454 GLY A CA 1
ATOM 3823 C C . GLY A 1 454 ? -21.364 20.173 -25.080 1.00 48.56 454 GLY A C 1
ATOM 3824 O O . GLY A 1 454 ? -20.467 20.892 -25.515 1.00 48.56 454 GLY A O 1
ATOM 3825 N N . VAL A 1 455 ? -21.275 19.574 -23.890 1.00 54.22 455 VAL A N 1
ATOM 3826 C CA . VAL A 1 455 ? -20.125 19.698 -22.982 1.00 54.22 455 VAL A CA 1
ATOM 3827 C C . VAL A 1 455 ? -18.886 19.001 -23.555 1.00 54.22 455 VAL A C 1
ATOM 3829 O O . VAL A 1 455 ? -17.802 19.582 -23.550 1.00 54.22 455 VAL A O 1
ATOM 3832 N N . ALA A 1 456 ? -19.023 17.790 -24.103 1.00 56.66 456 ALA A N 1
ATOM 3833 C CA . ALA A 1 456 ? -17.923 17.073 -24.750 1.00 56.66 456 ALA A CA 1
ATOM 3834 C C . ALA A 1 456 ? -17.397 17.826 -25.984 1.00 56.66 456 ALA A C 1
ATOM 3836 O O . ALA A 1 456 ? -16.184 17.992 -26.140 1.00 56.66 456 ALA A O 1
ATOM 3837 N N . ASN A 1 457 ? -18.304 18.360 -26.806 1.00 64.25 457 ASN A N 1
ATOM 3838 C CA . ASN A 1 457 ? -17.959 19.209 -27.939 1.00 64.25 457 ASN A CA 1
ATOM 3839 C C . ASN A 1 457 ? -17.238 20.474 -27.456 1.00 64.25 457 ASN A C 1
ATOM 3841 O O . ASN A 1 457 ? -16.159 20.764 -27.962 1.00 64.25 457 ASN A O 1
ATOM 3845 N N . PHE A 1 458 ? -17.740 21.151 -26.417 1.00 68.25 458 PHE A N 1
ATOM 3846 C CA . PHE A 1 458 ? -17.075 22.310 -25.815 1.00 68.25 458 PHE A CA 1
ATOM 3847 C C . PHE A 1 458 ? -15.640 21.996 -25.372 1.00 68.25 458 PHE A C 1
ATOM 3849 O O . PHE A 1 458 ? -14.722 22.711 -25.764 1.00 68.25 458 PHE A O 1
ATOM 3856 N N . TYR A 1 459 ? -15.415 20.912 -24.618 1.00 67.06 459 TYR A N 1
ATOM 3857 C CA . TYR A 1 459 ? -14.065 20.522 -24.194 1.00 67.06 459 TYR A CA 1
ATOM 3858 C C . TYR A 1 459 ? -13.159 20.196 -25.382 1.00 67.06 459 TYR A C 1
ATOM 3860 O O . TYR A 1 459 ? -12.000 20.605 -25.383 1.00 67.06 459 TYR A O 1
ATOM 3868 N N . SER A 1 460 ? -13.668 19.495 -26.399 1.00 69.12 460 SER A N 1
ATOM 3869 C CA . SER A 1 460 ? -12.888 19.172 -27.597 1.00 69.12 460 SER A CA 1
ATOM 3870 C C . SER A 1 460 ? -12.474 20.434 -28.365 1.00 69.12 460 SER A C 1
ATOM 3872 O O . SER A 1 460 ? -11.290 20.614 -28.644 1.00 69.12 460 SER A O 1
ATOM 3874 N N . THR A 1 461 ? -13.412 21.359 -28.599 1.00 73.88 461 THR A N 1
ATOM 3875 C CA . THR A 1 461 ? -13.173 22.631 -29.290 1.00 73.88 461 THR A CA 1
ATOM 3876 C C . THR A 1 461 ? -12.239 23.534 -28.487 1.00 73.88 461 THR A C 1
ATOM 3878 O O . THR A 1 461 ? -11.320 24.134 -29.044 1.00 73.88 461 THR A O 1
ATOM 3881 N N . PHE A 1 462 ? -12.421 23.590 -27.166 1.00 79.19 462 PHE A N 1
ATOM 3882 C CA . PHE A 1 462 ? -11.580 24.377 -26.270 1.00 79.19 462 PHE A CA 1
ATOM 3883 C C . PHE A 1 462 ? -10.138 23.850 -26.233 1.00 79.19 462 PHE A C 1
ATOM 3885 O O . PHE A 1 462 ? -9.188 24.619 -26.368 1.00 79.19 462 PHE A O 1
ATOM 3892 N N . ARG A 1 463 ? -9.949 22.528 -26.126 1.00 81.69 463 ARG A N 1
ATOM 3893 C CA . ARG A 1 463 ? -8.617 21.895 -26.118 1.00 81.69 463 ARG A CA 1
ATOM 3894 C C . ARG A 1 463 ? -7.852 22.113 -27.416 1.00 81.69 463 ARG A C 1
ATOM 3896 O O . ARG A 1 463 ? -6.627 22.236 -27.361 1.00 81.69 463 ARG A O 1
ATOM 3903 N N . SER A 1 464 ? -8.546 22.139 -28.555 1.00 79.75 464 SER A N 1
ATOM 3904 C CA . SER A 1 464 ? -7.941 22.397 -29.866 1.00 79.75 464 SER A CA 1
ATOM 3905 C C . SER A 1 464 ? -7.642 23.875 -30.131 1.00 79.75 464 SER A C 1
ATOM 3907 O O . SER A 1 464 ? -6.928 24.169 -31.084 1.00 79.75 464 SER A O 1
ATOM 3909 N N . LYS A 1 465 ? -8.153 24.801 -29.301 1.00 86.25 465 LYS A N 1
ATOM 3910 C CA . LYS A 1 465 ? -7.968 26.252 -29.481 1.00 86.25 465 LYS A CA 1
ATOM 3911 C C . LYS A 1 465 ? -6.523 26.707 -29.254 1.00 86.25 465 LYS A C 1
ATOM 3913 O O . LYS A 1 465 ? -6.066 27.654 -29.884 1.00 86.25 465 LYS A O 1
ATOM 3918 N N . PHE A 1 466 ? -5.793 26.019 -28.377 1.00 91.19 466 PHE A N 1
ATOM 3919 C CA . PHE A 1 466 ? -4.432 26.394 -27.994 1.00 91.19 466 PHE A CA 1
ATOM 3920 C C . PHE A 1 466 ? -3.399 25.455 -28.607 1.00 91.19 466 PHE A C 1
ATOM 3922 O O . PHE A 1 466 ? -3.488 24.231 -28.482 1.00 91.19 466 PHE A O 1
ATOM 3929 N N . THR A 1 467 ? -2.356 26.028 -29.202 1.00 92.62 467 THR A N 1
ATOM 3930 C CA . THR A 1 467 ? -1.173 25.265 -29.619 1.00 92.62 467 THR A CA 1
ATOM 3931 C C . THR A 1 467 ? -0.415 24.717 -28.408 1.00 92.62 467 THR A C 1
ATOM 3933 O O . THR A 1 467 ? -0.531 25.234 -27.295 1.00 92.62 467 THR A O 1
ATOM 3936 N N . LYS A 1 468 ? 0.418 23.689 -28.618 1.00 91.50 468 LYS A N 1
ATOM 3937 C CA . LYS A 1 468 ? 1.250 23.113 -27.550 1.00 91.50 468 LYS A CA 1
ATOM 3938 C C . LYS A 1 468 ? 2.075 24.182 -26.795 1.00 91.50 468 LYS A C 1
ATOM 3940 O O . LYS A 1 468 ? 1.946 24.234 -25.574 1.00 91.50 468 LYS A O 1
ATOM 3945 N N . PRO A 1 469 ? 2.809 25.099 -27.462 1.00 91.94 469 PRO A N 1
ATOM 3946 C CA . PRO A 1 469 ? 3.559 26.141 -26.755 1.00 91.94 469 PRO A CA 1
ATOM 3947 C C . PRO A 1 469 ? 2.664 27.134 -26.000 1.00 91.94 469 PRO A C 1
ATOM 3949 O O . PRO A 1 469 ? 3.039 27.610 -24.934 1.00 91.94 469 PRO A O 1
ATOM 3952 N N . GLN A 1 470 ? 1.466 27.442 -26.510 1.00 92.94 470 GLN A N 1
ATOM 3953 C CA . GLN A 1 470 ? 0.515 28.300 -25.793 1.00 92.94 470 GLN A CA 1
ATOM 3954 C C . GLN A 1 470 ? -0.008 27.621 -24.521 1.00 92.94 470 GLN A C 1
ATOM 3956 O O . GLN A 1 470 ? -0.091 28.277 -23.488 1.00 92.94 470 GLN A O 1
ATOM 3961 N N . LYS A 1 471 ? -0.284 26.308 -24.553 1.00 94.62 471 LYS A N 1
ATOM 3962 C CA . LYS A 1 471 ? -0.649 25.536 -23.349 1.00 94.62 471 LYS A CA 1
ATOM 3963 C C . LYS A 1 471 ? 0.473 25.557 -22.311 1.00 94.62 471 LYS A C 1
ATOM 3965 O O . LYS A 1 471 ? 0.216 25.822 -21.140 1.00 94.62 471 LYS A O 1
ATOM 3970 N N . GLU A 1 472 ? 1.715 25.342 -22.740 1.00 93.12 472 GLU A N 1
ATOM 3971 C CA . GLU A 1 472 ? 2.884 25.416 -21.857 1.00 93.12 472 GLU A CA 1
ATOM 3972 C C . GLU A 1 472 ? 3.069 26.826 -21.267 1.00 93.12 472 GLU A C 1
ATOM 3974 O O . GLU A 1 472 ? 3.374 26.956 -20.082 1.00 93.12 472 GLU A O 1
ATOM 3979 N N . ALA A 1 473 ? 2.834 27.884 -22.051 1.00 92.38 473 ALA A N 1
ATOM 3980 C CA . ALA A 1 473 ? 2.912 29.270 -21.589 1.00 92.38 473 ALA A CA 1
ATOM 3981 C C . ALA A 1 473 ? 1.799 29.624 -20.584 1.00 92.38 473 ALA A C 1
ATOM 3983 O O . ALA A 1 473 ? 2.082 30.262 -19.571 1.00 92.38 473 ALA A O 1
ATOM 3984 N N . ILE A 1 474 ? 0.563 29.162 -20.815 1.00 93.00 474 ILE A N 1
ATOM 3985 C CA . ILE A 1 474 ? -0.578 29.311 -19.891 1.00 93.00 474 ILE A CA 1
ATOM 3986 C C . ILE A 1 474 ? -0.250 28.668 -18.538 1.00 93.00 474 ILE A C 1
ATOM 3988 O O . ILE A 1 474 ? -0.367 29.315 -17.496 1.00 93.00 474 ILE A O 1
ATOM 3992 N N . LEU A 1 475 ? 0.229 27.421 -18.547 1.00 93.38 475 LEU A N 1
ATOM 3993 C CA . LEU A 1 475 ? 0.607 26.709 -17.325 1.00 93.38 475 LEU A CA 1
ATOM 3994 C C . LEU A 1 475 ? 1.828 27.344 -16.646 1.00 93.38 475 LEU A C 1
ATOM 3996 O O . LEU A 1 475 ? 1.841 27.500 -15.427 1.00 93.38 475 LEU A O 1
ATOM 4000 N N . SER A 1 476 ? 2.820 27.793 -17.417 1.00 89.69 476 SER A N 1
ATOM 4001 C CA . SER A 1 476 ? 3.991 28.495 -16.878 1.00 89.69 476 SER A CA 1
ATOM 4002 C C . SER A 1 476 ? 3.605 29.810 -16.194 1.00 89.69 476 SER A C 1
ATOM 4004 O O . SER A 1 476 ? 4.130 30.115 -15.126 1.00 89.69 476 SER A O 1
ATOM 4006 N N . GLY A 1 477 ? 2.642 30.557 -16.747 1.00 87.62 477 GLY A N 1
ATOM 4007 C CA . GLY A 1 477 ? 2.083 31.756 -16.115 1.00 87.62 477 GLY A CA 1
ATOM 4008 C C . GLY A 1 477 ? 1.414 31.460 -14.769 1.00 87.62 477 GLY A C 1
ATOM 4009 O O . GLY A 1 477 ? 1.602 32.202 -13.806 1.00 87.62 477 GLY A O 1
ATOM 4010 N N . MET A 1 478 ? 0.701 30.334 -14.658 1.00 89.06 478 MET A N 1
ATOM 4011 C CA . MET A 1 478 ? 0.114 29.893 -13.386 1.00 89.06 478 MET A CA 1
ATOM 4012 C C . MET A 1 478 ? 1.173 29.490 -12.352 1.00 89.06 478 MET A C 1
ATOM 4014 O O . MET A 1 478 ? 1.025 29.816 -11.175 1.00 89.06 478 MET A O 1
ATOM 4018 N N . ILE A 1 479 ? 2.244 28.809 -12.775 1.00 85.56 479 ILE A N 1
ATOM 4019 C CA . ILE A 1 479 ? 3.367 28.463 -11.892 1.00 85.56 479 ILE A CA 1
ATOM 4020 C C . ILE A 1 479 ? 4.062 29.731 -11.392 1.00 85.56 479 ILE A C 1
ATOM 4022 O O . ILE A 1 479 ? 4.299 29.848 -10.195 1.00 85.56 479 ILE A O 1
ATOM 4026 N N . LEU A 1 480 ? 4.303 30.716 -12.264 1.00 81.44 480 LEU A N 1
ATOM 4027 C CA . LEU A 1 480 ? 4.909 31.995 -11.878 1.00 81.44 480 LEU A CA 1
ATOM 4028 C C . LEU A 1 480 ? 4.099 32.725 -10.794 1.00 81.44 480 LEU A C 1
ATOM 4030 O O . LEU A 1 480 ? 4.694 33.276 -9.872 1.00 81.44 480 LEU A O 1
ATOM 4034 N N . LEU A 1 481 ? 2.761 32.678 -10.848 1.00 77.94 481 LEU A N 1
ATOM 4035 C CA . LEU A 1 481 ? 1.885 33.198 -9.782 1.00 77.94 481 LEU A CA 1
ATOM 4036 C C . LEU A 1 481 ? 2.018 32.413 -8.472 1.00 77.94 481 LEU A C 1
ATOM 4038 O O . LEU A 1 481 ? 1.934 32.983 -7.381 1.00 77.94 481 LEU A O 1
ATOM 4042 N N . ALA A 1 482 ? 2.201 31.099 -8.581 1.00 73.38 482 ALA A N 1
ATOM 4043 C CA . ALA A 1 482 ? 2.211 30.169 -7.463 1.00 73.38 482 ALA A CA 1
ATOM 4044 C C . ALA A 1 482 ? 3.581 29.993 -6.789 1.00 73.38 482 ALA A C 1
ATOM 4046 O O . ALA A 1 482 ? 3.630 29.324 -5.764 1.00 73.38 482 ALA A O 1
ATOM 4047 N N . THR A 1 483 ? 4.670 30.554 -7.330 1.00 67.06 483 THR A N 1
ATOM 4048 C CA . THR A 1 483 ? 6.042 30.426 -6.787 1.00 67.06 483 THR A CA 1
ATOM 4049 C C . THR A 1 483 ? 6.586 31.710 -6.148 1.00 67.06 483 THR A C 1
ATOM 4051 O O . THR A 1 483 ? 7.776 31.812 -5.858 1.00 67.06 483 THR A O 1
ATOM 4054 N N . THR A 1 484 ? 5.736 32.710 -5.918 1.00 61.06 484 THR A N 1
ATOM 4055 C CA . THR A 1 484 ? 6.115 34.061 -5.454 1.00 61.06 484 THR A CA 1
ATOM 4056 C C . THR A 1 484 ? 6.499 34.142 -3.968 1.00 61.06 484 THR A C 1
ATOM 4058 O O . THR A 1 484 ? 7.001 35.166 -3.507 1.00 61.06 484 THR A O 1
ATOM 4061 N N . SER A 1 485 ? 6.302 33.066 -3.199 1.00 53.31 485 SER A N 1
ATOM 4062 C CA . SER A 1 485 ? 6.701 32.958 -1.787 1.00 53.31 485 SER A CA 1
ATOM 4063 C C . SER A 1 485 ? 7.060 31.510 -1.387 1.00 53.31 485 SER A C 1
ATOM 4065 O O . SER A 1 485 ? 6.502 30.558 -1.934 1.00 53.31 485 SER A O 1
ATOM 4067 N N . PRO A 1 486 ? 7.956 31.285 -0.408 1.00 38.91 486 PRO A N 1
ATOM 4068 C CA . PRO A 1 486 ? 8.382 29.946 0.027 1.00 38.91 486 PRO A CA 1
ATOM 4069 C C . PRO A 1 486 ? 7.265 29.026 0.571 1.00 38.91 486 PRO A C 1
ATOM 4071 O O . PRO A 1 486 ? 7.519 27.850 0.814 1.00 38.91 486 PRO A O 1
ATOM 4074 N N . THR A 1 487 ? 6.032 29.519 0.740 1.00 50.53 487 THR A N 1
ATOM 4075 C CA . THR A 1 487 ? 4.839 28.723 1.101 1.00 50.53 487 THR A CA 1
ATOM 4076 C C . THR A 1 487 ? 3.725 28.768 0.042 1.00 50.53 487 THR A C 1
ATOM 4078 O O . THR A 1 487 ? 2.597 28.379 0.334 1.00 50.53 487 THR A O 1
ATOM 4081 N N . SER A 1 488 ? 3.997 29.297 -1.159 1.00 57.53 488 SER A N 1
ATOM 4082 C CA . SER A 1 488 ? 2.955 29.808 -2.072 1.00 57.53 488 SER A CA 1
ATOM 4083 C C . SER A 1 488 ? 2.282 28.795 -2.993 1.00 57.53 488 SER A C 1
ATOM 4085 O O . SER A 1 488 ? 1.186 29.106 -3.463 1.00 57.53 488 SER A O 1
ATOM 4087 N N . PHE A 1 489 ? 2.833 27.590 -3.191 1.00 71.69 489 PHE A N 1
ATOM 4088 C CA . PHE A 1 489 ? 2.144 26.550 -3.962 1.00 71.69 489 PHE A CA 1
ATOM 4089 C C . PHE A 1 489 ? 1.402 25.571 -3.054 1.00 71.69 489 PHE A C 1
ATOM 4091 O O . PHE A 1 489 ? 1.734 24.388 -2.939 1.00 71.69 489 PHE A O 1
ATOM 4098 N N . THR A 1 490 ? 0.416 26.113 -2.346 1.00 77.31 490 THR A N 1
ATOM 4099 C CA . THR A 1 490 ? -0.466 25.371 -1.444 1.00 77.31 490 THR A CA 1
ATOM 4100 C C . THR A 1 490 ? -1.213 24.257 -2.180 1.00 77.31 490 THR A C 1
ATOM 4102 O O . THR A 1 490 ? -1.352 24.267 -3.405 1.00 77.31 490 THR A O 1
ATOM 4105 N N . LYS A 1 491 ? -1.758 23.302 -1.420 1.00 80.56 491 LYS A N 1
ATOM 4106 C CA . LYS A 1 491 ? -2.546 22.203 -1.986 1.00 80.56 491 LYS A CA 1
ATOM 4107 C C . LYS A 1 491 ? -3.739 22.703 -2.813 1.00 80.56 491 LYS A C 1
ATOM 4109 O O . LYS A 1 491 ? -3.955 22.196 -3.906 1.00 80.56 491 LYS A O 1
ATOM 4114 N N . ASN A 1 492 ? -4.436 23.747 -2.363 1.00 79.00 492 ASN A N 1
ATOM 4115 C CA . ASN A 1 492 ? -5.583 24.289 -3.096 1.00 79.00 492 ASN A CA 1
ATOM 4116 C C . ASN A 1 492 ? -5.166 24.891 -4.445 1.00 79.00 492 ASN A C 1
ATOM 4118 O O . ASN A 1 492 ? -5.835 24.678 -5.453 1.00 79.00 492 ASN A O 1
ATOM 4122 N N . LYS A 1 493 ? -4.036 25.609 -4.496 1.00 83.06 493 LYS A N 1
ATOM 4123 C CA . LYS A 1 493 ? -3.497 26.133 -5.758 1.00 83.06 493 LYS A CA 1
ATOM 4124 C C . LYS A 1 493 ? -2.984 25.038 -6.676 1.00 83.06 493 LYS A C 1
ATOM 4126 O O . LYS A 1 493 ? -3.126 25.169 -7.886 1.00 83.06 493 LYS A O 1
ATOM 4131 N N . GLN A 1 494 ? -2.419 23.962 -6.129 1.00 85.44 494 GLN A N 1
ATOM 4132 C CA . GLN A 1 494 ? -2.082 22.778 -6.919 1.00 85.44 494 GLN A CA 1
ATOM 4133 C C . GLN A 1 494 ? -3.342 22.158 -7.523 1.00 85.44 494 GLN A C 1
ATOM 4135 O O . GLN A 1 494 ? -3.343 21.820 -8.699 1.00 85.44 494 GLN A O 1
ATOM 4140 N N . ASP A 1 495 ? -4.434 22.065 -6.767 1.00 82.44 495 ASP A N 1
ATOM 4141 C CA . ASP A 1 495 ? -5.696 21.517 -7.270 1.00 82.44 495 ASP A CA 1
ATOM 4142 C C . ASP A 1 495 ? -6.318 22.433 -8.345 1.00 82.44 495 ASP A C 1
ATOM 4144 O O . ASP A 1 495 ? -6.736 21.955 -9.400 1.00 82.44 495 ASP A O 1
ATOM 4148 N N . ALA A 1 496 ? -6.291 23.759 -8.152 1.00 81.56 496 ALA A N 1
ATOM 4149 C CA . ALA A 1 496 ? -6.686 24.729 -9.178 1.00 81.56 496 ALA A CA 1
ATOM 4150 C C . ALA A 1 496 ? -5.807 24.631 -10.439 1.00 81.56 496 ALA A C 1
ATOM 4152 O O . ALA A 1 496 ? -6.322 24.654 -11.558 1.00 81.56 496 ALA A O 1
ATOM 4153 N N . PHE A 1 497 ? -4.496 24.451 -10.267 1.00 88.56 497 PHE A N 1
ATOM 4154 C CA . PHE A 1 497 ? -3.551 24.217 -11.355 1.00 88.56 497 PHE A CA 1
ATOM 4155 C C . PHE A 1 497 ? -3.868 22.926 -12.119 1.00 88.56 497 PHE A C 1
ATOM 4157 O O . PHE A 1 497 ? -3.999 22.951 -13.344 1.00 88.56 497 PHE A O 1
ATOM 4164 N N . TYR A 1 498 ? -4.091 21.813 -11.415 1.00 87.19 498 TYR A N 1
ATOM 4165 C CA . TYR A 1 498 ? -4.418 20.530 -12.035 1.00 87.19 498 TYR A CA 1
ATOM 4166 C C . TYR A 1 498 ? -5.776 20.534 -12.748 1.00 87.19 498 TYR A C 1
ATOM 4168 O O . TYR A 1 498 ? -5.945 19.849 -13.758 1.00 87.19 498 TYR A O 1
ATOM 4176 N N . ASN A 1 499 ? -6.732 21.348 -12.296 1.00 85.31 499 ASN A N 1
ATOM 4177 C CA . ASN A 1 499 ? -7.985 21.549 -13.023 1.00 85.31 499 ASN A CA 1
ATOM 4178 C C . ASN A 1 499 ? -7.750 22.189 -14.398 1.00 85.31 499 ASN A C 1
ATOM 4180 O O . ASN A 1 499 ? -8.354 21.757 -15.381 1.00 85.31 499 ASN A O 1
ATOM 4184 N N . ILE A 1 500 ? -6.841 23.164 -14.497 1.00 89.50 500 ILE A N 1
ATOM 4185 C CA . ILE A 1 500 ? -6.481 23.784 -15.781 1.00 89.50 500 ILE A CA 1
ATOM 4186 C C . ILE A 1 500 ? -5.640 22.838 -16.646 1.00 89.50 500 ILE A C 1
ATOM 4188 O O . ILE A 1 500 ? -5.888 22.740 -17.845 1.00 89.50 500 ILE A O 1
ATOM 4192 N N . VAL A 1 501 ? -4.728 22.065 -16.051 1.00 89.19 501 VAL A N 1
ATOM 4193 C CA . VAL A 1 501 ? -4.002 20.973 -16.731 1.00 89.19 501 VAL A CA 1
ATOM 4194 C C . VAL A 1 501 ? -4.970 19.992 -17.401 1.00 89.19 501 VAL A C 1
ATOM 4196 O O . VAL A 1 501 ? -4.807 19.659 -18.575 1.00 89.19 501 VAL A O 1
ATOM 4199 N N . ASN A 1 502 ? -6.006 19.562 -16.676 1.00 85.81 502 ASN A N 1
ATOM 4200 C CA . ASN A 1 502 ? -7.026 18.646 -17.190 1.00 85.81 502 ASN A CA 1
ATOM 4201 C C . ASN A 1 502 ? -7.906 19.298 -18.264 1.00 85.81 502 ASN A C 1
ATOM 4203 O O . ASN A 1 502 ? -8.278 18.644 -19.239 1.00 85.81 502 ASN A O 1
ATOM 4207 N N . LEU A 1 503 ? -8.228 20.584 -18.106 1.00 85.94 503 LEU A N 1
ATOM 4208 C CA . LEU A 1 503 ? -9.003 21.346 -19.083 1.00 85.94 503 LEU A CA 1
ATOM 4209 C C . LEU A 1 503 ? -8.244 21.509 -20.410 1.00 85.94 503 LEU A C 1
ATOM 4211 O O . LEU A 1 503 ? -8.839 21.339 -21.473 1.00 85.94 503 LEU A O 1
ATOM 4215 N N . LEU A 1 504 ? -6.941 21.799 -20.347 1.00 87.88 504 LEU A N 1
ATOM 4216 C CA . LEU A 1 504 ? -6.068 21.969 -21.513 1.00 87.88 504 LEU A CA 1
ATOM 4217 C C . LEU A 1 504 ? -5.603 20.645 -22.130 1.00 87.88 504 LEU A C 1
ATOM 4219 O O . LEU A 1 504 ? -5.081 20.655 -23.248 1.00 87.88 504 LEU A O 1
ATOM 4223 N N . ASP A 1 505 ? -5.797 19.531 -21.421 1.00 88.06 505 ASP A N 1
ATOM 4224 C CA . ASP A 1 505 ? -5.311 18.199 -21.789 1.00 88.06 505 ASP A CA 1
ATOM 4225 C C . ASP A 1 505 ? -3.788 18.183 -22.006 1.00 88.06 505 ASP A C 1
ATOM 4227 O O . ASP A 1 505 ? -3.272 17.741 -23.032 1.00 88.06 505 ASP A O 1
ATOM 4231 N N . TYR A 1 506 ? -3.063 18.769 -21.047 1.00 89.44 506 TYR A N 1
ATOM 4232 C CA . TYR A 1 506 ? -1.608 18.919 -21.094 1.00 89.44 506 TYR A CA 1
ATOM 4233 C C . TYR A 1 506 ? -0.970 18.310 -19.845 1.00 89.44 506 TYR A C 1
ATOM 4235 O O . TYR A 1 506 ? -0.644 19.020 -18.898 1.00 89.44 506 TYR A O 1
ATOM 4243 N N . LYS A 1 507 ? -0.850 16.978 -19.819 1.00 87.88 507 LYS A N 1
ATOM 4244 C CA . LYS A 1 507 ? -0.411 16.227 -18.635 1.00 87.88 507 LYS A CA 1
ATOM 4245 C C . LYS A 1 507 ? 1.080 15.894 -18.683 1.00 87.88 507 LYS A C 1
ATOM 4247 O O . LYS A 1 507 ? 1.540 15.223 -19.601 1.00 87.88 507 LYS A O 1
ATOM 4252 N N . LEU A 1 508 ? 1.799 16.313 -17.649 1.00 79.38 508 LEU A N 1
ATOM 4253 C CA . LEU A 1 508 ? 3.150 15.884 -17.308 1.00 79.38 508 LEU A CA 1
ATOM 4254 C C . LEU A 1 508 ? 3.144 14.997 -16.045 1.00 79.38 508 LEU A C 1
ATOM 4256 O O . LEU A 1 508 ? 2.214 15.117 -15.237 1.00 79.38 508 LEU A O 1
ATOM 4260 N N . PRO A 1 509 ? 4.149 14.112 -15.882 1.00 75.00 509 PRO A N 1
ATOM 4261 C CA . PRO A 1 509 ? 4.185 13.094 -14.826 1.00 75.00 509 PRO A CA 1
ATOM 4262 C C . PRO A 1 509 ? 4.095 13.632 -13.397 1.00 75.00 509 PRO A C 1
ATOM 4264 O O . PRO A 1 509 ? 3.454 13.012 -12.549 1.00 75.00 509 PRO A O 1
ATOM 4267 N N . ASN A 1 510 ? 4.732 14.766 -13.106 1.00 79.06 510 ASN A N 1
ATOM 4268 C CA . ASN A 1 510 ? 4.722 15.362 -11.773 1.00 79.06 510 ASN A CA 1
ATOM 4269 C C . ASN A 1 510 ? 4.747 16.900 -11.825 1.00 79.06 510 ASN A C 1
ATOM 4271 O O . ASN A 1 510 ? 4.923 17.510 -12.876 1.00 79.06 510 ASN A O 1
ATOM 4275 N N . LEU A 1 511 ? 4.543 17.537 -10.667 1.00 75.94 511 LEU A N 1
ATOM 4276 C CA . LEU A 1 511 ? 4.482 18.996 -10.544 1.00 75.94 511 LEU A CA 1
ATOM 4277 C C . LEU A 1 511 ? 5.808 19.688 -10.908 1.00 75.94 511 LEU A C 1
ATOM 4279 O O . LEU A 1 511 ? 5.793 20.794 -11.444 1.00 75.94 511 LEU A O 1
ATOM 4283 N N . GLU A 1 512 ? 6.939 19.036 -10.627 1.00 78.50 512 GLU A N 1
ATOM 4284 C CA . GLU A 1 512 ? 8.278 19.560 -10.915 1.00 78.50 512 GLU A CA 1
ATOM 4285 C C . GLU A 1 512 ? 8.504 19.675 -12.429 1.00 78.50 512 GLU A C 1
ATOM 4287 O O . GLU A 1 512 ? 9.054 20.676 -12.885 1.00 78.50 512 GLU A O 1
ATOM 4292 N N . ASP A 1 513 ? 7.965 18.744 -13.223 1.00 79.44 513 ASP A N 1
ATOM 4293 C CA . ASP A 1 513 ? 8.011 18.787 -14.690 1.00 79.44 513 ASP A CA 1
ATOM 4294 C C . ASP A 1 513 ? 7.341 20.046 -15.265 1.00 79.44 513 ASP A C 1
ATOM 4296 O O . ASP A 1 513 ? 7.836 20.635 -16.229 1.00 79.44 513 ASP A O 1
ATOM 4300 N N . TYR A 1 514 ? 6.253 20.522 -14.648 1.00 81.31 514 TYR A N 1
ATOM 4301 C CA . TYR A 1 514 ? 5.626 21.789 -15.042 1.00 81.31 514 TYR A CA 1
ATOM 4302 C C . TYR A 1 514 ? 6.468 23.001 -14.642 1.00 81.31 514 TYR A C 1
ATOM 4304 O O . TYR A 1 514 ? 6.505 23.985 -15.379 1.00 81.31 514 TYR A O 1
ATOM 4312 N N . CYS A 1 515 ? 7.178 22.941 -13.513 1.00 75.81 515 CYS A N 1
ATOM 4313 C CA . CYS A 1 515 ? 8.124 23.987 -13.120 1.00 75.81 515 CYS A CA 1
ATOM 4314 C C . CYS A 1 515 ? 9.307 24.081 -14.095 1.00 75.81 515 CYS A C 1
ATOM 4316 O O . CYS A 1 515 ? 9.837 25.169 -14.313 1.00 75.81 515 CYS A O 1
ATOM 4318 N N . TYR A 1 516 ? 9.692 22.975 -14.737 1.00 77.12 516 TYR A N 1
ATOM 4319 C CA . TYR A 1 516 ? 10.697 22.998 -15.798 1.00 77.12 516 TYR A CA 1
ATOM 4320 C C . TYR A 1 516 ? 10.183 23.612 -17.106 1.00 77.12 516 TYR A C 1
ATOM 4322 O O . TYR A 1 516 ? 10.996 24.128 -17.868 1.00 77.12 516 TYR A O 1
ATOM 4330 N N . LEU A 1 517 ? 8.868 23.643 -17.371 1.00 76.19 517 LEU A N 1
ATOM 4331 C CA . LEU A 1 517 ? 8.324 24.333 -18.554 1.00 76.19 517 LEU A CA 1
ATOM 4332 C C . LEU A 1 517 ? 8.675 25.820 -18.544 1.00 76.19 517 LEU A C 1
ATOM 4334 O O . LEU A 1 517 ? 9.136 26.345 -19.557 1.00 76.19 517 LEU A O 1
ATOM 4338 N N . SER A 1 518 ? 8.503 26.483 -17.396 1.00 69.19 518 SER A N 1
ATOM 4339 C CA . SER A 1 518 ? 8.786 27.914 -17.284 1.00 69.19 518 SER A CA 1
ATOM 4340 C C . SER A 1 518 ? 10.283 28.203 -17.436 1.00 69.19 518 SER A C 1
ATOM 4342 O O . SER A 1 518 ? 10.664 29.147 -18.129 1.00 69.19 518 SER A O 1
ATOM 4344 N N . ALA A 1 519 ? 11.132 27.338 -16.871 1.00 69.75 519 ALA A N 1
ATOM 4345 C CA . ALA A 1 519 ? 12.584 27.410 -17.013 1.00 69.75 519 ALA A CA 1
ATOM 4346 C C . ALA A 1 519 ? 13.062 27.148 -18.456 1.00 69.75 519 ALA A C 1
ATOM 4348 O O . ALA A 1 519 ? 13.991 27.807 -18.917 1.00 69.75 519 ALA A O 1
ATOM 4349 N N . ASN A 1 520 ? 12.420 26.220 -19.174 1.00 76.12 520 ASN A N 1
ATOM 4350 C CA . ASN A 1 520 ? 12.797 25.821 -20.533 1.00 76.12 520 ASN A CA 1
ATOM 4351 C C . ASN A 1 520 ? 12.302 26.799 -21.608 1.00 76.12 520 ASN A C 1
ATOM 4353 O O . ASN A 1 520 ? 13.003 27.032 -22.590 1.00 76.12 520 ASN A O 1
ATOM 4357 N N . LEU A 1 521 ? 11.103 27.366 -21.444 1.00 79.25 521 LEU A N 1
ATOM 4358 C CA . LEU A 1 521 ? 10.569 28.378 -22.359 1.00 79.25 521 LEU A CA 1
ATOM 4359 C C . LEU A 1 521 ? 11.263 29.730 -22.167 1.00 79.25 521 LEU A C 1
ATOM 4361 O O . LEU A 1 521 ? 11.549 30.415 -23.147 1.00 79.25 521 LEU A O 1
ATOM 4365 N N . GLY A 1 522 ? 11.536 30.105 -20.916 1.00 80.00 522 GLY A N 1
ATOM 4366 C CA . GLY A 1 522 ? 12.048 31.422 -20.552 1.00 80.00 522 GLY A CA 1
ATOM 4367 C C . GLY A 1 522 ? 10.964 32.507 -20.562 1.00 80.00 522 GLY A C 1
ATOM 4368 O O . GLY A 1 522 ? 10.037 32.496 -21.375 1.00 80.00 522 GLY A O 1
ATOM 4369 N N . ASN A 1 523 ? 11.093 33.480 -19.654 1.00 81.31 523 ASN A N 1
ATOM 4370 C CA . ASN A 1 523 ? 10.069 34.504 -19.402 1.00 81.31 523 ASN A CA 1
ATOM 4371 C C . ASN A 1 523 ? 9.669 35.292 -20.662 1.00 81.31 523 ASN A C 1
ATOM 4373 O O . ASN A 1 523 ? 8.481 35.463 -20.919 1.00 81.31 523 ASN A O 1
ATOM 4377 N N . GLU A 1 524 ? 10.629 35.707 -21.495 1.00 84.50 524 GLU A N 1
ATOM 4378 C CA . GLU A 1 524 ? 10.341 36.451 -22.734 1.00 84.50 524 GLU A CA 1
ATOM 4379 C C . GLU A 1 524 ? 9.466 35.650 -23.709 1.00 84.50 524 GLU A C 1
ATOM 4381 O O . GLU A 1 524 ? 8.531 36.182 -24.315 1.00 84.50 524 GLU A O 1
ATOM 4386 N N . ARG A 1 525 ? 9.727 34.343 -23.840 1.00 86.56 525 ARG A N 1
ATOM 4387 C CA . ARG A 1 525 ? 8.949 33.472 -24.725 1.00 86.56 525 ARG A CA 1
ATOM 4388 C C . ARG A 1 525 ? 7.564 33.194 -24.160 1.00 86.56 525 ARG A C 1
ATOM 4390 O O . ARG A 1 525 ? 6.607 33.178 -24.930 1.00 86.56 525 ARG A O 1
ATOM 4397 N N . ILE A 1 526 ? 7.454 33.013 -22.842 1.00 88.69 526 ILE A N 1
ATOM 4398 C CA . ILE A 1 526 ? 6.173 32.850 -22.144 1.00 88.69 526 ILE A CA 1
ATOM 4399 C C . ILE A 1 526 ? 5.290 34.071 -22.408 1.00 88.69 526 ILE A C 1
ATOM 4401 O O . ILE A 1 526 ? 4.179 33.915 -22.908 1.00 88.69 526 ILE A O 1
ATOM 4405 N N . PHE A 1 527 ? 5.795 35.285 -22.174 1.00 88.94 527 PHE A N 1
ATOM 4406 C CA . PHE A 1 527 ? 5.019 36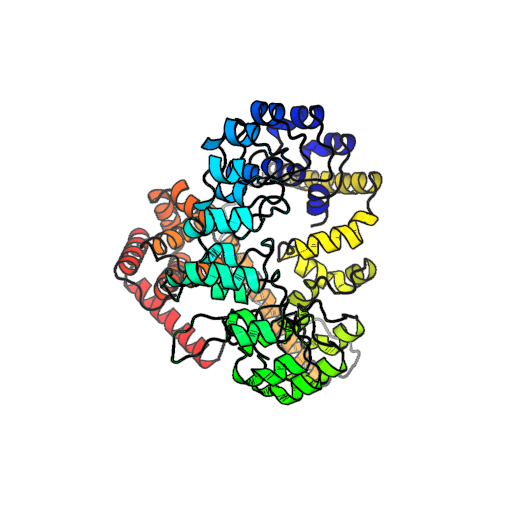.505 -22.406 1.00 88.94 527 PHE A CA 1
ATOM 4407 C C . PHE A 1 527 ? 4.695 36.727 -23.885 1.00 88.94 527 PHE A C 1
ATOM 4409 O O . PHE A 1 527 ? 3.589 37.156 -24.206 1.00 88.94 527 PHE A O 1
ATOM 4416 N N . SER A 1 528 ? 5.599 36.384 -24.807 1.00 91.12 528 SER A N 1
ATOM 4417 C CA . SER A 1 528 ? 5.313 36.427 -26.247 1.00 91.12 528 SER A CA 1
ATOM 4418 C C . SER A 1 528 ? 4.155 35.496 -26.637 1.00 91.12 528 SER A C 1
ATOM 4420 O O . SER A 1 528 ? 3.268 35.901 -27.389 1.00 91.12 528 SER A O 1
ATOM 4422 N N . LEU A 1 529 ? 4.126 34.273 -26.100 1.00 92.88 529 LEU A N 1
ATOM 4423 C CA . LEU A 1 529 ? 3.072 33.290 -26.365 1.00 92.88 529 LEU A CA 1
ATOM 4424 C C . LEU A 1 529 ? 1.747 33.671 -25.696 1.00 92.88 529 LEU A C 1
ATOM 4426 O O . LEU A 1 529 ? 0.700 33.551 -26.328 1.00 92.88 529 LEU A O 1
ATOM 4430 N N . LEU A 1 530 ? 1.776 34.198 -24.473 1.00 90.81 530 LEU A N 1
ATOM 4431 C CA . LEU A 1 530 ? 0.580 34.711 -23.798 1.00 90.81 530 LEU A CA 1
ATOM 4432 C C . LEU A 1 530 ? -0.003 35.941 -24.513 1.00 90.81 530 LEU A C 1
ATOM 4434 O O . LEU A 1 530 ? -1.217 36.060 -24.651 1.00 90.81 530 LEU A O 1
ATOM 4438 N N . ASN A 1 531 ? 0.843 36.822 -25.053 1.00 91.00 531 ASN A N 1
ATOM 4439 C CA . ASN A 1 531 ? 0.400 37.954 -25.872 1.00 91.00 531 ASN A CA 1
ATOM 4440 C C . ASN A 1 531 ? -0.203 37.540 -27.220 1.00 91.00 531 ASN A C 1
ATOM 4442 O O . ASN A 1 531 ? -0.953 38.322 -27.804 1.00 91.00 531 ASN A O 1
ATOM 4446 N N . SER A 1 532 ? 0.125 36.340 -27.713 1.00 91.75 532 SER A N 1
ATOM 4447 C CA . SER A 1 532 ? -0.416 35.798 -28.966 1.00 91.75 532 SER A CA 1
ATOM 4448 C C . SER A 1 532 ? -1.839 35.245 -28.842 1.00 91.75 532 SER A C 1
ATOM 4450 O O . SER A 1 532 ? -2.428 34.881 -29.856 1.00 91.75 532 SER A O 1
ATOM 4452 N N . LEU A 1 533 ? -2.377 35.152 -27.621 1.00 90.94 533 LEU A N 1
ATOM 4453 C CA . LEU A 1 533 ? -3.747 34.708 -27.378 1.00 90.94 533 LEU A CA 1
ATOM 4454 C C . LEU A 1 533 ? -4.759 35.729 -27.921 1.00 90.94 533 LEU A C 1
ATOM 4456 O O . LEU A 1 533 ? -4.513 36.937 -27.884 1.00 90.94 533 LEU A O 1
ATOM 4460 N N . GLU A 1 534 ? -5.910 35.250 -28.393 1.00 88.44 534 GLU A N 1
ATOM 4461 C CA . GLU A 1 534 ? -7.019 36.127 -28.779 1.00 88.44 534 GLU A CA 1
ATOM 4462 C C . GLU A 1 534 ? -7.580 36.866 -27.555 1.00 88.44 534 GLU A C 1
ATOM 4464 O O . GLU A 1 534 ? -7.472 36.391 -26.426 1.00 88.44 534 GLU A O 1
ATOM 4469 N N . GLU A 1 535 ? -8.248 38.004 -27.757 1.00 81.44 535 GLU A N 1
ATOM 4470 C CA . GLU A 1 535 ? -8.812 38.785 -26.642 1.00 81.44 535 GLU A CA 1
ATOM 4471 C C . GLU A 1 535 ? -9.803 37.972 -25.790 1.00 81.44 535 GLU A C 1
ATOM 4473 O O . GLU A 1 535 ? -9.767 38.047 -24.563 1.00 81.44 535 GLU A O 1
ATOM 4478 N N . SER A 1 536 ? -10.603 37.098 -26.414 1.00 81.75 536 SER A N 1
ATOM 4479 C CA . SER A 1 536 ? -11.505 36.188 -25.688 1.00 81.75 536 SER A CA 1
ATOM 4480 C C . SER A 1 536 ? -10.765 35.168 -24.804 1.00 81.75 536 SER A C 1
ATOM 4482 O O . SER A 1 536 ? -11.263 34.782 -23.746 1.00 81.75 536 SER A O 1
ATOM 4484 N N . ASP A 1 537 ? -9.557 34.759 -25.197 1.00 87.69 537 ASP A N 1
ATOM 4485 C CA . ASP A 1 537 ? -8.716 33.837 -24.427 1.00 87.69 537 ASP A CA 1
ATOM 4486 C C . ASP A 1 537 ? -7.935 34.541 -23.333 1.00 87.69 537 ASP A C 1
ATOM 4488 O O . ASP A 1 537 ? -7.729 33.972 -22.261 1.00 87.69 537 ASP A O 1
ATOM 4492 N N . LYS A 1 538 ? -7.529 35.791 -23.573 1.00 87.75 538 LYS A N 1
ATOM 4493 C CA . LYS A 1 538 ? -6.972 36.644 -22.525 1.00 87.75 538 LYS A CA 1
ATOM 4494 C C . LYS A 1 538 ? -8.009 36.883 -21.436 1.00 87.75 538 LYS A C 1
ATOM 4496 O O . LYS A 1 538 ? -7.672 36.734 -20.268 1.00 87.75 538 LYS A O 1
ATOM 4501 N N . GLU A 1 539 ? -9.268 37.151 -21.789 1.00 83.06 539 GLU A N 1
ATOM 4502 C CA . GLU A 1 539 ? -10.365 37.256 -20.816 1.00 83.06 539 GLU A CA 1
ATOM 4503 C C . GLU A 1 539 ? -10.543 35.976 -19.993 1.00 83.06 539 GLU A C 1
ATOM 4505 O O . GLU A 1 539 ? -10.657 36.036 -18.767 1.00 83.06 539 GLU A O 1
ATOM 4510 N N . TRP A 1 540 ? -10.509 34.806 -20.637 1.00 87.69 540 TRP A N 1
ATOM 4511 C CA . TRP A 1 540 ? -10.531 33.528 -19.924 1.00 87.69 540 TRP A CA 1
ATOM 4512 C C . TRP A 1 540 ? -9.314 33.365 -19.004 1.00 87.69 540 TRP A C 1
ATOM 4514 O O . TRP A 1 540 ? -9.454 32.954 -17.849 1.00 87.69 540 TRP A O 1
ATOM 4524 N N . PHE A 1 541 ? -8.123 33.736 -19.470 1.00 89.38 541 PHE A N 1
ATOM 4525 C CA . PHE A 1 541 ? -6.907 33.634 -18.676 1.00 89.38 541 PHE A CA 1
ATOM 4526 C C . PHE A 1 541 ? -6.902 34.600 -17.481 1.00 89.38 541 PHE A C 1
ATOM 4528 O O . PHE A 1 541 ? -6.409 34.229 -16.421 1.00 89.38 541 PHE A O 1
ATOM 4535 N N . ILE A 1 542 ? -7.545 35.772 -17.566 1.00 85.19 542 ILE A N 1
ATOM 4536 C CA . ILE A 1 542 ? -7.781 36.644 -16.398 1.00 85.19 542 ILE A CA 1
ATOM 4537 C C . ILE A 1 542 ? -8.557 35.889 -15.316 1.00 85.19 542 ILE A C 1
ATOM 4539 O O . ILE A 1 542 ? -8.203 35.960 -14.140 1.00 85.19 542 ILE A O 1
ATOM 4543 N N . VAL A 1 543 ? -9.582 35.116 -15.690 1.00 84.31 543 VAL A N 1
ATOM 4544 C CA . VAL A 1 543 ? -10.337 34.291 -14.732 1.00 84.31 543 VAL A CA 1
ATOM 4545 C C . VAL A 1 543 ? -9.439 33.222 -14.107 1.00 84.31 543 VAL A C 1
ATOM 4547 O O . VAL A 1 543 ? -9.549 32.961 -12.909 1.00 84.31 543 VAL A O 1
ATOM 4550 N N . VAL A 1 544 ? -8.514 32.637 -14.873 1.00 87.75 544 VAL A N 1
ATOM 4551 C CA . VAL A 1 544 ? -7.513 31.690 -14.354 1.00 87.75 544 VAL A CA 1
ATOM 4552 C C . VAL A 1 544 ? -6.566 32.367 -13.355 1.00 87.75 544 VAL A C 1
ATOM 4554 O O . VAL A 1 544 ? -6.353 31.828 -12.268 1.00 87.75 544 VAL A O 1
ATOM 4557 N N . ILE A 1 545 ? -6.061 33.565 -13.672 1.00 86.50 545 ILE A N 1
ATOM 4558 C CA . ILE A 1 545 ? -5.209 34.371 -12.782 1.00 86.50 545 ILE A CA 1
ATOM 4559 C C . ILE A 1 545 ? -5.951 34.675 -11.475 1.00 86.50 545 ILE A C 1
ATOM 4561 O O . ILE A 1 545 ? -5.449 34.374 -10.394 1.00 86.50 545 ILE A O 1
ATOM 4565 N N . LEU A 1 546 ? -7.172 35.211 -11.558 1.00 83.19 546 LEU A N 1
ATOM 4566 C CA . LEU A 1 546 ? -7.989 35.539 -10.387 1.00 83.19 546 LEU A CA 1
ATOM 4567 C C . LEU A 1 546 ? -8.321 34.291 -9.562 1.00 83.19 546 LEU A C 1
ATOM 4569 O O . LEU A 1 546 ? -8.239 34.321 -8.336 1.00 83.19 546 LEU A O 1
ATOM 4573 N N . THR A 1 547 ? -8.627 33.170 -10.215 1.00 81.88 547 THR A N 1
ATOM 4574 C CA . THR A 1 547 ? -8.844 31.895 -9.522 1.00 81.88 547 THR A CA 1
ATOM 4575 C C . THR A 1 547 ? -7.600 31.518 -8.727 1.00 81.88 547 THR A C 1
ATOM 4577 O O . THR A 1 547 ? -7.699 31.315 -7.521 1.00 81.88 547 THR A O 1
ATOM 4580 N N . MET A 1 548 ? -6.419 31.513 -9.346 1.00 84.06 548 MET A N 1
ATOM 4581 C CA . MET A 1 548 ? -5.161 31.178 -8.669 1.00 84.06 548 MET A CA 1
ATOM 4582 C C . MET A 1 548 ? -4.824 32.122 -7.506 1.00 84.06 548 MET A C 1
ATOM 4584 O O . MET A 1 548 ? -4.362 31.656 -6.465 1.00 84.06 548 MET A O 1
ATOM 4588 N N . LEU A 1 549 ? -5.079 33.426 -7.650 1.00 81.31 549 LEU A N 1
ATOM 4589 C CA . LEU A 1 549 ? -4.812 34.425 -6.608 1.00 81.31 549 LEU A CA 1
ATOM 4590 C C . LEU A 1 549 ? -5.716 34.256 -5.382 1.00 81.31 549 LEU A C 1
ATOM 4592 O O . LEU A 1 549 ? -5.249 34.372 -4.253 1.00 81.31 549 LEU A O 1
ATOM 4596 N N . TYR A 1 550 ? -7.001 33.970 -5.596 1.00 79.31 550 TYR A N 1
ATOM 4597 C CA . TYR A 1 550 ? -8.001 33.954 -4.524 1.00 79.31 550 TYR A CA 1
ATOM 4598 C C . TYR A 1 550 ? -8.340 32.552 -3.998 1.00 79.31 550 TYR A C 1
ATOM 4600 O O . TYR A 1 550 ? -9.122 32.422 -3.055 1.00 79.31 550 TYR A O 1
ATOM 4608 N N . THR A 1 551 ? -7.746 31.497 -4.566 1.00 80.38 551 THR A N 1
ATOM 4609 C CA . THR A 1 551 ? -7.999 30.098 -4.167 1.00 80.38 551 THR A CA 1
ATOM 4610 C C . THR A 1 551 ? -7.682 29.833 -2.688 1.00 80.38 551 THR A C 1
ATOM 4612 O O . THR A 1 551 ? -8.385 29.061 -2.043 1.00 80.38 551 THR A O 1
ATOM 4615 N N . ASP A 1 552 ? -6.686 30.516 -2.115 1.00 76.25 552 ASP A N 1
ATOM 4616 C CA . ASP A 1 552 ? -6.328 30.406 -0.690 1.00 76.25 552 ASP A CA 1
ATOM 4617 C C . ASP A 1 552 ? -6.982 31.475 0.207 1.00 76.25 552 ASP A C 1
ATOM 4619 O O . ASP A 1 552 ? -6.629 31.624 1.378 1.00 76.25 552 ASP A O 1
ATOM 4623 N N . GLY A 1 553 ? -7.941 32.242 -0.321 1.00 77.12 553 GLY A N 1
ATOM 4624 C CA . GLY A 1 553 ? -8.548 33.383 0.361 1.00 77.12 553 GLY A CA 1
ATOM 4625 C C . GLY A 1 553 ? -8.007 34.717 -0.153 1.00 77.12 553 GLY A C 1
ATOM 4626 O O . GLY A 1 553 ? -7.998 34.962 -1.353 1.00 77.12 553 GLY A O 1
ATOM 4627 N N . LYS A 1 554 ? -7.625 35.638 0.743 1.00 76.31 554 LYS A N 1
ATOM 4628 C CA . LYS A 1 554 ? -7.099 36.950 0.321 1.00 76.31 554 LYS A CA 1
ATOM 4629 C C . LYS A 1 554 ? -5.642 36.810 -0.153 1.00 76.31 554 LYS A C 1
ATOM 4631 O O . LYS A 1 554 ? -4.825 36.381 0.664 1.00 76.31 554 LYS A O 1
ATOM 4636 N N . PRO A 1 555 ? -5.301 37.210 -1.393 1.00 77.38 555 PRO A N 1
ATOM 4637 C CA . PRO A 1 555 ? -3.931 37.144 -1.890 1.00 77.38 555 PRO A CA 1
ATOM 4638 C C . PRO A 1 555 ? -3.010 38.085 -1.108 1.00 77.38 555 PRO A C 1
ATOM 4640 O O . PRO A 1 555 ? -3.412 39.164 -0.660 1.00 77.38 555 PRO A O 1
ATOM 4643 N N . SER A 1 556 ? -1.756 37.677 -0.951 1.00 78.19 556 SER A N 1
ATOM 4644 C CA . SER A 1 556 ? -0.690 38.500 -0.389 1.00 78.19 556 SER A CA 1
ATOM 4645 C C . SER A 1 556 ? -0.285 39.629 -1.353 1.00 78.19 556 SER A C 1
ATOM 4647 O O . SER A 1 556 ? -0.501 39.524 -2.563 1.00 78.19 556 SER A O 1
ATOM 4649 N N . PRO A 1 557 ? 0.365 40.701 -0.859 1.00 73.81 557 PRO A N 1
ATOM 4650 C CA . PRO A 1 557 ? 0.851 41.782 -1.718 1.00 73.81 557 PRO A CA 1
ATOM 4651 C C . PRO A 1 557 ? 1.802 41.319 -2.835 1.00 73.81 557 PRO A C 1
ATOM 4653 O O . PRO A 1 557 ? 1.786 41.893 -3.917 1.00 73.81 557 PRO A O 1
ATOM 4656 N N . GLY A 1 558 ? 2.604 40.273 -2.595 1.00 73.44 558 GLY A N 1
ATOM 4657 C CA . GLY A 1 558 ? 3.503 39.707 -3.609 1.00 73.44 558 GLY A CA 1
ATOM 4658 C C . GLY A 1 558 ? 2.758 38.970 -4.724 1.00 73.44 558 GLY A C 1
ATOM 4659 O O . GLY A 1 558 ? 3.104 39.107 -5.891 1.00 73.44 558 GLY A O 1
ATOM 4660 N N . GLU A 1 559 ? 1.692 38.245 -4.382 1.00 78.75 559 GLU A N 1
ATOM 4661 C CA . GLU A 1 559 ? 0.847 37.551 -5.362 1.00 78.75 559 GLU A CA 1
ATOM 4662 C C . GLU A 1 559 ? 0.046 38.541 -6.206 1.00 78.75 559 GLU A C 1
ATOM 4664 O O . GLU A 1 559 ? -0.005 38.397 -7.425 1.00 78.75 559 GLU A O 1
ATOM 4669 N N . LEU A 1 560 ? -0.513 39.581 -5.574 1.00 78.12 560 LEU A N 1
ATOM 4670 C CA . LEU A 1 560 ? -1.177 40.676 -6.283 1.00 78.12 560 LEU A CA 1
ATOM 4671 C C . LEU A 1 560 ? -0.220 41.363 -7.257 1.00 78.12 560 LEU A C 1
ATOM 4673 O O . LEU A 1 560 ? -0.561 41.518 -8.425 1.00 78.12 560 LEU A O 1
ATOM 4677 N N . HIS A 1 561 ? 0.997 41.684 -6.813 1.00 79.50 561 HIS A N 1
ATOM 4678 C CA . HIS A 1 561 ? 2.002 42.302 -7.671 1.00 79.50 561 HIS A CA 1
ATOM 4679 C C . HIS A 1 561 ? 2.379 41.415 -8.869 1.00 79.50 561 HIS A C 1
ATOM 4681 O O . HIS A 1 561 ? 2.445 41.896 -9.996 1.00 79.50 561 HIS A O 1
ATOM 4687 N N . CYS A 1 562 ? 2.571 40.107 -8.673 1.00 80.25 562 CYS A N 1
ATOM 4688 C CA . CYS A 1 562 ? 2.854 39.200 -9.788 1.00 80.25 562 CYS A CA 1
ATOM 4689 C C . CYS A 1 562 ? 1.662 39.030 -10.740 1.00 80.25 562 CYS A C 1
ATOM 4691 O O . CYS A 1 562 ? 1.869 38.934 -11.949 1.00 80.25 562 CYS A O 1
ATOM 4693 N N . GLY A 1 563 ? 0.429 39.040 -10.225 1.00 83.06 563 GLY A N 1
ATOM 4694 C CA . GLY A 1 563 ? -0.787 39.083 -11.041 1.00 83.06 563 GLY A CA 1
ATOM 4695 C C . GLY A 1 563 ? -0.895 40.357 -11.877 1.00 83.06 563 GLY A C 1
ATOM 4696 O O . GLY A 1 563 ? -1.226 40.290 -13.059 1.00 83.06 563 GLY A O 1
ATOM 4697 N N . GLU A 1 564 ? -0.560 41.508 -11.293 1.00 81.12 564 GLU A N 1
ATOM 4698 C CA . GLU A 1 564 ? -0.508 42.794 -11.993 1.00 81.12 564 GLU A CA 1
ATOM 4699 C C . GLU A 1 564 ? 0.551 42.795 -13.098 1.00 81.12 564 GLU A C 1
ATOM 4701 O O . GLU A 1 564 ? 0.245 43.188 -14.220 1.00 81.12 564 GLU A O 1
ATOM 4706 N N . VAL A 1 565 ? 1.763 42.305 -12.814 1.00 82.50 565 VAL A N 1
ATOM 4707 C CA . VAL A 1 565 ? 2.846 42.199 -13.805 1.00 82.50 565 VAL A CA 1
ATOM 4708 C C . VAL A 1 565 ? 2.446 41.278 -14.958 1.00 82.50 565 VAL A C 1
ATOM 4710 O O . VAL A 1 565 ? 2.615 41.649 -16.115 1.00 82.50 565 VAL A O 1
ATOM 4713 N N . LEU A 1 566 ? 1.846 40.115 -14.678 1.00 86.19 566 LEU A N 1
ATOM 4714 C CA . LEU A 1 566 ? 1.347 39.208 -15.720 1.00 86.19 566 LEU A CA 1
ATOM 4715 C C . LEU A 1 566 ? 0.281 39.867 -16.603 1.00 86.19 566 LEU A C 1
ATOM 4717 O O . LEU A 1 566 ? 0.359 39.772 -17.827 1.00 86.19 566 LEU A O 1
ATOM 4721 N N . CYS A 1 567 ? -0.682 40.573 -16.006 1.00 86.50 567 CYS A N 1
ATOM 4722 C CA . CYS A 1 567 ? -1.696 41.309 -16.761 1.00 86.50 567 CYS A CA 1
ATOM 4723 C C . CYS A 1 567 ? -1.080 42.437 -17.607 1.00 86.50 567 CYS A C 1
ATOM 4725 O O . CYS A 1 567 ? -1.441 42.591 -18.773 1.00 86.50 567 CYS A O 1
ATOM 4727 N N . GLN A 1 568 ? -0.127 43.194 -17.055 1.00 85.12 568 GLN A N 1
ATOM 4728 C CA . GLN A 1 568 ? 0.563 44.278 -17.763 1.00 85.12 568 GLN A CA 1
ATOM 4729 C C . GLN A 1 568 ? 1.367 43.761 -18.959 1.00 85.12 568 GLN A C 1
ATOM 4731 O O . GLN A 1 568 ? 1.229 44.294 -20.060 1.00 85.12 568 GLN A O 1
ATOM 4736 N N . GLU A 1 569 ? 2.139 42.689 -18.773 1.00 84.19 569 GLU A N 1
ATOM 4737 C CA . GLU A 1 569 ? 2.916 42.057 -19.844 1.00 84.19 569 GLU A CA 1
ATOM 4738 C C . GLU A 1 569 ? 2.016 41.495 -20.949 1.00 84.19 569 GLU A C 1
ATOM 4740 O O . GLU A 1 569 ? 2.381 41.540 -22.121 1.00 84.19 569 GLU A O 1
ATOM 4745 N N . MET A 1 570 ? 0.806 41.035 -20.610 1.00 88.25 570 MET A N 1
ATOM 4746 C CA . MET A 1 570 ? -0.213 40.588 -21.571 1.00 88.25 570 MET A CA 1
ATOM 4747 C C . MET A 1 570 ? -1.033 41.726 -22.207 1.00 88.25 570 MET A C 1
ATOM 4749 O O . MET A 1 570 ? -1.941 41.461 -23.003 1.00 88.25 570 MET A O 1
ATOM 4753 N N . LYS A 1 571 ? -0.732 42.988 -21.862 1.00 87.31 571 LYS A N 1
ATOM 4754 C CA . LYS A 1 571 ? -1.462 44.200 -22.280 1.00 87.31 571 LYS A CA 1
ATOM 4755 C C . LYS A 1 571 ? -2.943 44.192 -21.891 1.00 87.31 571 LYS A C 1
ATOM 4757 O O . LYS A 1 571 ? -3.777 44.759 -22.593 1.00 87.31 571 LYS A O 1
ATOM 4762 N N . ILE A 1 572 ? -3.263 43.562 -20.767 1.00 87.38 572 ILE A N 1
ATOM 4763 C CA . ILE A 1 572 ? -4.607 43.525 -20.198 1.00 87.38 572 ILE A CA 1
ATOM 4764 C C . ILE A 1 572 ? -4.829 44.805 -19.387 1.00 87.38 572 ILE A C 1
ATOM 4766 O O . ILE A 1 572 ? -4.057 45.133 -18.485 1.00 87.38 572 ILE A O 1
ATOM 4770 N N . SER A 1 573 ? -5.898 45.538 -19.699 1.00 84.06 573 SER A N 1
ATOM 4771 C CA . SER A 1 573 ? -6.266 46.759 -18.976 1.00 84.06 573 SER A CA 1
ATOM 4772 C C . SER A 1 573 ? -6.918 46.458 -17.621 1.00 84.06 573 SER A C 1
ATOM 4774 O O . SER A 1 573 ? -7.568 45.430 -17.436 1.00 84.06 573 SER A O 1
ATOM 4776 N N . SER A 1 574 ? -6.821 47.395 -16.673 1.00 75.81 574 SER A N 1
ATOM 4777 C CA . SER A 1 574 ? -7.504 47.285 -15.374 1.00 75.81 574 SER A CA 1
ATOM 4778 C C . SER A 1 574 ? -9.026 47.138 -15.511 1.00 75.81 574 SER A C 1
ATOM 4780 O O . SER A 1 574 ? -9.635 46.407 -14.735 1.00 75.81 574 SER A O 1
ATOM 4782 N N . ALA A 1 575 ? -9.628 47.759 -16.533 1.00 78.00 575 ALA A N 1
ATOM 4783 C CA . ALA A 1 575 ? -11.053 47.629 -16.836 1.00 78.00 575 ALA A CA 1
ATOM 4784 C C . ALA A 1 575 ? -11.444 46.190 -17.227 1.00 78.00 575 ALA A C 1
ATOM 4786 O O . ALA A 1 575 ? -12.469 45.691 -16.769 1.00 78.00 575 ALA A O 1
ATOM 4787 N N . GLN A 1 576 ? -10.609 45.494 -18.011 1.00 79.00 576 GLN A N 1
ATOM 4788 C CA . GLN A 1 576 ? -10.837 44.086 -18.373 1.00 79.00 576 GLN A CA 1
ATOM 4789 C C . GLN A 1 576 ? -10.728 43.158 -17.154 1.00 79.00 576 GLN A C 1
ATOM 4791 O O . GLN A 1 576 ? -11.508 42.214 -17.021 1.00 79.00 576 GLN A O 1
ATOM 4796 N N . VAL A 1 577 ? -9.801 43.446 -16.232 1.00 80.88 577 VAL A N 1
ATOM 4797 C CA . VAL A 1 577 ? -9.674 42.695 -14.971 1.00 80.88 577 VAL A CA 1
ATOM 4798 C C . VAL A 1 577 ? -10.907 42.886 -14.086 1.00 80.88 577 VAL A C 1
ATOM 4800 O O . VAL A 1 577 ? -11.445 41.910 -13.562 1.00 80.88 577 VAL A O 1
ATOM 4803 N N . GLU A 1 578 ? -11.393 44.122 -13.952 1.00 76.44 578 GLU A N 1
ATOM 4804 C CA . GLU A 1 578 ? -12.592 44.440 -13.169 1.00 76.44 578 GLU A CA 1
ATOM 4805 C C . GLU A 1 578 ? -13.857 43.800 -13.767 1.00 76.44 578 GLU A C 1
ATOM 4807 O O . GLU A 1 578 ? -14.681 43.233 -13.045 1.00 76.44 578 GLU A O 1
ATOM 4812 N N . GLU A 1 579 ? -14.003 43.814 -15.094 1.00 78.38 579 GLU A N 1
ATOM 4813 C CA . GLU A 1 579 ? -15.125 43.165 -15.773 1.00 78.38 579 GLU A CA 1
ATOM 4814 C C . GLU A 1 579 ? -15.126 41.641 -15.561 1.00 78.38 579 GLU A C 1
ATOM 4816 O O . GLU A 1 579 ? -16.165 41.058 -15.224 1.00 78.38 579 GLU A O 1
ATOM 4821 N N . ALA A 1 580 ? -13.967 40.991 -15.701 1.00 75.19 580 ALA A N 1
ATOM 4822 C CA . ALA A 1 580 ? -13.821 39.555 -15.471 1.00 75.19 580 ALA A CA 1
ATOM 4823 C C . ALA A 1 580 ? -14.107 39.172 -14.007 1.00 75.19 580 ALA A C 1
ATOM 4825 O O . ALA A 1 580 ? -14.823 38.197 -13.753 1.00 75.19 580 ALA A O 1
ATOM 4826 N N . ALA A 1 581 ? -13.630 39.967 -13.042 1.00 72.62 581 ALA A N 1
ATOM 4827 C CA . ALA A 1 581 ? -13.914 39.770 -11.621 1.00 72.62 581 ALA A CA 1
ATOM 4828 C C . ALA A 1 581 ? -15.421 39.869 -11.318 1.00 72.62 581 ALA A C 1
ATOM 4830 O O . ALA A 1 581 ? -15.980 39.001 -10.643 1.00 72.62 581 ALA A O 1
ATOM 4831 N N . ASN A 1 582 ? -16.108 40.858 -11.898 1.00 73.31 582 ASN A N 1
ATOM 4832 C CA . ASN A 1 582 ? -17.557 41.030 -11.758 1.00 73.31 582 ASN A CA 1
ATOM 4833 C C . ASN A 1 582 ? -18.356 39.863 -12.369 1.00 73.31 582 ASN A C 1
ATOM 4835 O O . ASN A 1 582 ? -19.362 39.425 -11.801 1.00 73.31 582 ASN A O 1
ATOM 4839 N N . LYS A 1 583 ? -17.925 39.327 -13.523 1.00 72.94 583 LYS A N 1
ATOM 4840 C CA . LYS A 1 583 ? -18.522 38.117 -14.125 1.00 72.94 583 LYS A CA 1
ATOM 4841 C C . LYS A 1 583 ? -18.332 36.903 -13.206 1.00 72.94 583 LYS A C 1
ATOM 4843 O O . LYS A 1 583 ? -19.289 36.168 -12.957 1.00 72.94 583 LYS A O 1
ATOM 4848 N N . MET A 1 584 ? -17.135 36.727 -12.648 1.00 69.25 584 MET A N 1
ATOM 4849 C CA . MET A 1 584 ? -16.807 35.625 -11.738 1.00 69.25 584 MET A CA 1
ATOM 4850 C C . MET A 1 584 ? -17.607 35.684 -10.428 1.00 69.25 584 MET A C 1
ATOM 4852 O O . MET A 1 584 ? -18.109 34.659 -9.964 1.00 69.25 584 MET A O 1
ATOM 4856 N N . GLU A 1 585 ? -17.791 36.870 -9.842 1.00 68.06 585 GLU A N 1
ATOM 4857 C CA . GLU A 1 585 ? -18.595 37.041 -8.627 1.00 68.06 585 GLU A CA 1
ATOM 4858 C C . GLU A 1 585 ? -20.068 36.684 -8.865 1.00 68.06 585 GLU A C 1
ATOM 4860 O O . GLU A 1 585 ? -20.665 35.968 -8.057 1.00 68.06 585 GLU A O 1
ATOM 4865 N N . LYS A 1 586 ? -20.635 37.078 -10.014 1.00 63.00 586 LYS A N 1
ATOM 4866 C CA . LYS A 1 586 ? -21.997 36.687 -10.414 1.00 63.00 586 LYS A CA 1
ATOM 4867 C C . LYS A 1 586 ? -22.140 35.169 -10.558 1.00 63.00 586 LYS A C 1
ATOM 4869 O O . LYS A 1 586 ? -23.107 34.604 -10.051 1.00 63.00 586 LYS A O 1
ATOM 4874 N N . VAL A 1 587 ? -21.172 34.494 -11.183 1.00 56.00 587 VAL A N 1
ATOM 4875 C CA . VAL A 1 587 ? -21.161 33.022 -11.317 1.00 56.00 587 VAL A CA 1
ATOM 4876 C C . VAL A 1 587 ? -21.052 32.339 -9.950 1.00 56.00 587 VAL A C 1
ATOM 4878 O O . VAL A 1 587 ? -21.793 31.399 -9.662 1.00 56.00 587 VAL A O 1
ATOM 4881 N N . ASN A 1 588 ? -20.189 32.840 -9.067 1.00 57.16 588 ASN A N 1
ATOM 4882 C CA . ASN A 1 588 ? -20.044 32.311 -7.712 1.00 57.16 588 ASN A CA 1
ATOM 4883 C C . ASN A 1 588 ? -21.290 32.558 -6.848 1.00 57.16 588 ASN A C 1
ATOM 4885 O O . ASN A 1 588 ? -21.649 31.707 -6.036 1.00 57.16 588 ASN A O 1
ATOM 4889 N N . ALA A 1 589 ? -21.982 33.684 -7.032 1.00 50.53 589 ALA A N 1
ATOM 4890 C CA . ALA A 1 589 ? -23.257 33.961 -6.378 1.00 50.53 589 ALA A CA 1
ATOM 4891 C C . ALA A 1 589 ? -24.365 33.005 -6.855 1.00 50.53 589 ALA A C 1
ATOM 4893 O O . ALA A 1 589 ? -25.160 32.542 -6.039 1.00 50.53 589 ALA A O 1
ATOM 4894 N N . ILE A 1 590 ? -24.388 32.653 -8.147 1.00 43.28 590 ILE A N 1
ATOM 4895 C CA . ILE A 1 590 ? -25.296 31.636 -8.701 1.00 43.28 590 ILE A CA 1
ATOM 4896 C C . ILE A 1 590 ? -24.976 30.259 -8.105 1.00 43.28 590 ILE A C 1
ATOM 4898 O O . ILE A 1 590 ? -25.878 29.611 -7.582 1.00 43.28 590 ILE A O 1
ATOM 4902 N N . ARG A 1 591 ? -23.705 29.839 -8.077 1.00 46.47 591 ARG A N 1
ATOM 4903 C CA . ARG A 1 591 ? -23.294 28.564 -7.455 1.00 46.47 591 ARG A CA 1
ATOM 4904 C C . ARG A 1 591 ? -23.717 28.460 -5.988 1.00 46.47 591 ARG A C 1
ATOM 4906 O O . ARG A 1 591 ? -24.352 27.482 -5.608 1.00 46.47 591 ARG A O 1
ATOM 4913 N N . ARG A 1 592 ? -23.472 29.508 -5.190 1.00 52.44 592 ARG A N 1
ATOM 4914 C CA . ARG A 1 592 ? -23.904 29.569 -3.778 1.00 52.44 592 ARG A CA 1
ATOM 4915 C C . ARG A 1 592 ? -25.425 29.525 -3.610 1.00 52.44 592 ARG A C 1
ATOM 4917 O O . ARG A 1 592 ? -25.907 29.039 -2.597 1.00 52.44 592 ARG A O 1
ATOM 4924 N N . ARG A 1 593 ? -26.182 30.052 -4.577 1.00 38.66 593 ARG A N 1
ATOM 4925 C CA . ARG A 1 593 ? -27.651 30.086 -4.541 1.00 38.66 593 ARG A CA 1
ATOM 4926 C C . ARG A 1 593 ? -28.295 28.749 -4.919 1.00 38.66 593 ARG A C 1
ATOM 4928 O O . ARG A 1 593 ? -29.424 28.508 -4.506 1.00 38.66 593 ARG A O 1
ATOM 4935 N N . TYR A 1 594 ? -27.595 27.905 -5.676 1.00 34.84 594 TYR A N 1
ATOM 4936 C CA . TYR A 1 594 ? -28.124 26.643 -6.205 1.00 34.84 594 TYR A CA 1
ATOM 4937 C C . TYR A 1 594 ? -27.416 25.378 -5.678 1.00 34.84 594 TYR A C 1
ATOM 4939 O O . TYR A 1 594 ? -27.756 24.294 -6.137 1.00 34.84 594 TYR A O 1
ATOM 4947 N N . ASN A 1 595 ? -26.502 25.485 -4.698 1.00 36.66 595 ASN A N 1
ATOM 4948 C CA . ASN A 1 595 ? -25.761 24.351 -4.103 1.00 36.66 595 ASN A CA 1
ATOM 4949 C C . ASN A 1 595 ? -25.138 23.405 -5.158 1.00 36.66 595 ASN A C 1
ATOM 4951 O O . ASN A 1 595 ? -25.250 22.185 -5.044 1.00 36.66 595 ASN A O 1
ATOM 4955 N N . PHE A 1 596 ? -24.513 23.983 -6.190 1.00 37.72 596 PHE A N 1
ATOM 4956 C CA . PHE A 1 596 ? -23.693 23.243 -7.159 1.00 37.72 596 PHE A CA 1
ATOM 4957 C C . PHE A 1 596 ? -22.295 22.951 -6.630 1.00 37.72 596 PHE A C 1
ATOM 4959 O O . PHE A 1 596 ? -21.722 23.866 -5.988 1.00 37.72 596 PHE A O 1
#

Radius of gyration: 31.08 Å; chains: 1; bounding box: 83×66×93 Å